Protein AF-A0A538Q526-F1 (afdb_monomer_lite)

Radius of gyration: 55.29 Å; chains: 1; bounding box: 177×66×123 Å

pLDDT: mean 73.24, std 25.46, range [27.89, 98.38]

Foldseek 3Di:
DAAKAFQWKWKDQWAVPNIDIGGDDRPDDDDDDDVVPCPVVSLVLVVCLVAVDLVLQADDDPPDDDDPPAASPNQNGGHDAPAKIKIKTFMQFRVRWTKIKMWIWHCDPPPDIDIKIKMKGDADPPDDPCQLQWDQDPVGTDGDDPVSSQVSSVVRVMHMDIDPDVLVVLCVCVVRNNDPDSPNDPVSSNVVSQVSVCVSNDDDDPVCVVVVCVVPDDDDPCPVVVVVVVVVVVVVVVVVVVVVVVVVVVVVVVVVVVVVVVVVVVVVVVVVVVVVVVVVVVVVVCVVVVVVVVPPDPPPVVVPPVPPPDDDDDDDDDDDDDDDDDDPDDDPDDDDDDDDDDDDDDDDDDDDDDDDDDDDDDDDDDDDDDDDDDDDDDDDDDDDDDDDDDDDDDDDDDDDDDPPPPVPVPVVVVVPPPPDD

Secondary structure (DSSP, 8-state):
-PPPEEEEEEEEEETTEEEEEEE--SS-------TTSSHHHHHHHHHHHH---TTT---PPTT-PPPTTS--SSGGGB-STTS-EEEEEEEE-TTS-EEEEEEEEEE-STT-EEEEEEEEES--TTS-HHHHHSEEETTEEEPPPHHHHHHHHHHTT-EEEE-SSHHHHHHHHHHTT-SSS---SHHHHHHHHHHHHHHHH-S--HHHHHTHHHHHSPP-THHHHHHHHHHHHHHHHHHHHHHHHHHHHHHHHHHHHHHHHHHHHHHHHHHHHHHHHHHHHHHHHHHHHHHHHHS--TTSSSTTSSTTSS-------------------------------------------------------------PPP--PPPP-PPPPPPPPPP-----------TTSTTSSSSSGGGSSSS--

Structure (mmCIF, N/CA/C/O backbone):
data_AF-A0A538Q526-F1
#
_entry.id   AF-A0A538Q526-F1
#
loop_
_atom_site.group_PDB
_atom_site.id
_atom_site.type_symbol
_atom_site.label_atom_id
_atom_site.label_alt_id
_atom_site.label_comp_id
_atom_site.label_asym_id
_atom_site.label_entity_id
_atom_site.label_seq_id
_atom_site.pdbx_PDB_ins_code
_atom_site.Cartn_x
_atom_site.Cartn_y
_atom_site.Cartn_z
_atom_site.occupancy
_atom_site.B_iso_or_equiv
_atom_site.auth_seq_id
_atom_site.auth_comp_id
_atom_site.auth_asym_id
_atom_site.auth_atom_id
_atom_site.pdbx_PDB_model_num
ATOM 1 N N . MET A 1 1 ? 1.433 -22.693 2.889 1.00 49.88 1 MET A N 1
ATOM 2 C CA . MET A 1 1 ? 1.187 -21.253 2.668 1.00 49.88 1 MET A CA 1
ATOM 3 C C . MET A 1 1 ? 2.246 -20.729 1.718 1.00 49.88 1 MET A C 1
ATOM 5 O O . MET A 1 1 ? 3.364 -20.455 2.141 1.00 49.88 1 MET A O 1
ATOM 9 N N . SER A 1 2 ? 1.927 -20.680 0.430 1.00 66.81 2 SER A N 1
ATOM 10 C CA . SER A 1 2 ? 2.680 -19.910 -0.562 1.00 66.81 2 SER A CA 1
ATOM 11 C C . SER A 1 2 ? 2.622 -18.433 -0.162 1.00 66.81 2 SER A C 1
ATOM 13 O O . SER A 1 2 ? 1.576 -17.933 0.245 1.00 66.81 2 SER A O 1
ATOM 15 N N . ARG A 1 3 ? 3.771 -17.758 -0.167 1.00 84.69 3 ARG A N 1
ATOM 16 C CA . ARG A 1 3 ? 3.864 -16.312 0.070 1.00 84.69 3 ARG A CA 1
ATOM 17 C C . ARG A 1 3 ? 3.888 -15.616 -1.282 1.00 84.69 3 ARG A C 1
ATOM 19 O O . ARG A 1 3 ? 4.410 -16.198 -2.230 1.00 84.69 3 ARG A O 1
ATOM 26 N N . VAL A 1 4 ? 3.386 -14.384 -1.338 1.00 92.12 4 VAL A N 1
ATOM 27 C CA . VAL A 1 4 ? 3.578 -13.531 -2.515 1.00 92.12 4 VAL A CA 1
ATOM 28 C C . VAL A 1 4 ? 5.075 -13.382 -2.779 1.00 92.12 4 VAL A C 1
ATOM 30 O O . VAL A 1 4 ? 5.859 -13.164 -1.849 1.00 92.12 4 VAL A O 1
ATOM 33 N N . ARG A 1 5 ? 5.470 -13.521 -4.042 1.00 92.81 5 ARG A N 1
ATOM 34 C CA . ARG A 1 5 ? 6.856 -13.422 -4.499 1.00 92.81 5 ARG A CA 1
ATOM 35 C C . ARG A 1 5 ? 6.968 -12.338 -5.555 1.00 92.81 5 ARG A C 1
ATOM 37 O O . ARG A 1 5 ? 6.128 -12.249 -6.440 1.00 92.81 5 ARG A O 1
ATOM 44 N N . ILE A 1 6 ? 8.037 -11.551 -5.498 1.00 95.50 6 ILE A N 1
ATOM 45 C CA . ILE A 1 6 ? 8.413 -10.676 -6.609 1.00 95.50 6 ILE A CA 1
ATOM 46 C C . ILE A 1 6 ? 9.279 -11.499 -7.562 1.00 95.50 6 ILE A C 1
ATOM 48 O O . ILE A 1 6 ? 10.365 -11.928 -7.184 1.00 95.50 6 ILE A O 1
ATOM 52 N N . ALA A 1 7 ? 8.780 -11.769 -8.764 1.00 95.38 7 ALA A N 1
ATOM 53 C CA . ALA A 1 7 ? 9.461 -12.572 -9.775 1.00 95.38 7 ALA A CA 1
ATOM 54 C C . ALA A 1 7 ? 10.406 -11.731 -10.643 1.00 95.38 7 ALA A C 1
ATOM 56 O O . ALA A 1 7 ? 11.469 -12.204 -11.047 1.00 95.38 7 ALA A O 1
ATOM 57 N N . ALA A 1 8 ? 10.034 -10.483 -10.934 1.00 97.38 8 ALA A N 1
ATOM 58 C CA . ALA A 1 8 ? 10.874 -9.573 -11.702 1.00 97.38 8 ALA A CA 1
ATOM 59 C C . ALA A 1 8 ? 10.585 -8.101 -11.391 1.00 97.38 8 ALA A C 1
ATOM 61 O O . ALA A 1 8 ? 9.496 -7.736 -10.951 1.00 97.38 8 ALA A O 1
ATOM 62 N N . LEU A 1 9 ? 11.560 -7.252 -11.695 1.00 98.12 9 LEU A N 1
ATOM 63 C CA . LEU A 1 9 ? 11.440 -5.802 -11.771 1.00 98.12 9 LEU A CA 1
ATOM 64 C C . LEU A 1 9 ? 11.742 -5.375 -13.211 1.00 98.12 9 LEU A C 1
ATOM 66 O O . LEU A 1 9 ? 12.797 -5.709 -13.739 1.00 98.12 9 LEU A O 1
ATOM 70 N N . ALA A 1 10 ? 10.850 -4.617 -13.840 1.00 98.25 10 ALA A N 1
ATOM 71 C CA . ALA A 1 10 ? 11.070 -4.045 -15.164 1.00 98.25 10 ALA A CA 1
ATOM 72 C C . ALA A 1 10 ? 11.141 -2.517 -15.096 1.00 98.25 10 ALA A C 1
ATOM 74 O O . ALA A 1 10 ? 10.312 -1.869 -14.449 1.00 98.25 10 ALA A O 1
ATOM 75 N N . LEU A 1 11 ? 12.138 -1.949 -15.772 1.00 98.06 11 LEU A N 1
ATOM 76 C CA . LEU A 1 11 ? 12.343 -0.510 -15.917 1.00 98.06 11 LEU A CA 1
ATOM 77 C C . LEU A 1 11 ? 12.172 -0.133 -17.386 1.00 98.06 11 LEU A C 1
ATOM 79 O O . LEU A 1 11 ? 12.720 -0.797 -18.260 1.00 98.06 11 LEU A O 1
ATOM 83 N N . VAL A 1 12 ? 11.458 0.962 -17.641 1.00 97.88 12 VAL A N 1
ATOM 84 C CA . VAL A 1 12 ? 11.293 1.539 -18.981 1.00 97.88 12 VAL A CA 1
ATOM 85 C C . VAL A 1 12 ? 11.619 3.020 -18.940 1.00 97.88 12 VAL A C 1
ATOM 87 O O . VAL A 1 12 ? 11.111 3.740 -18.075 1.00 97.88 12 VAL A O 1
ATOM 90 N N . ASN A 1 13 ? 12.436 3.475 -19.885 1.00 96.75 13 ASN A N 1
ATOM 91 C CA . ASN A 1 13 ? 12.841 4.869 -20.032 1.00 96.75 13 ASN A CA 1
ATOM 92 C C . ASN A 1 13 ? 13.410 5.457 -18.730 1.00 96.75 13 ASN A C 1
ATOM 94 O O . ASN A 1 13 ? 13.003 6.525 -18.276 1.00 96.75 13 ASN A O 1
ATOM 98 N N . TRP A 1 14 ? 14.344 4.745 -18.105 1.00 96.38 14 TRP A N 1
ATOM 99 C CA . TRP A 1 14 ? 15.200 5.273 -17.042 1.00 96.38 14 TRP A CA 1
ATOM 100 C C . TRP A 1 14 ? 16.528 5.740 -17.647 1.00 96.38 14 TRP A C 1
ATOM 102 O O . TRP A 1 14 ? 16.895 5.373 -18.762 1.00 96.38 14 TRP A O 1
ATOM 112 N N . LYS A 1 15 ? 17.278 6.588 -16.944 1.00 93.06 15 LYS A N 1
ATOM 113 C CA . LYS A 1 15 ? 18.550 7.110 -17.453 1.00 93.06 15 LYS A CA 1
ATOM 114 C C . LYS A 1 15 ? 19.526 5.959 -17.712 1.00 93.06 15 LYS A C 1
ATOM 116 O O . LYS A 1 15 ? 19.953 5.294 -16.773 1.00 93.06 15 LYS A O 1
ATOM 121 N N . GLY A 1 16 ? 19.888 5.768 -18.980 1.00 90.62 16 GLY A N 1
ATOM 122 C CA . GLY A 1 16 ? 20.753 4.671 -19.424 1.00 90.62 16 GLY A CA 1
ATOM 123 C C . GLY A 1 16 ? 20.049 3.317 -19.569 1.00 90.62 16 GLY A C 1
ATOM 124 O O . GLY A 1 16 ? 20.724 2.332 -19.835 1.00 90.62 16 GLY A O 1
ATOM 125 N N . VAL A 1 17 ? 18.723 3.257 -19.407 1.00 93.75 17 VAL A N 1
ATOM 126 C CA . VAL A 1 17 ? 17.919 2.034 -19.528 1.00 93.75 17 VAL A CA 1
ATOM 127 C C . VAL A 1 17 ? 16.659 2.340 -20.334 1.00 93.75 17 VAL A C 1
ATOM 129 O O . VAL A 1 17 ? 15.702 2.921 -19.820 1.00 93.75 17 VAL A O 1
ATOM 132 N N . PHE A 1 18 ? 16.646 1.938 -21.606 1.00 94.88 18 PHE A N 1
ATOM 133 C CA . PHE A 1 18 ? 15.443 2.043 -22.434 1.00 94.88 18 PHE A CA 1
ATOM 134 C C . PHE A 1 18 ? 14.380 1.032 -21.986 1.00 94.88 18 PHE A C 1
ATOM 136 O O . PHE A 1 18 ? 13.256 1.420 -21.676 1.00 94.88 18 PHE A O 1
ATOM 143 N N . TYR A 1 19 ? 14.772 -0.236 -21.869 1.00 96.69 19 TYR A N 1
ATOM 144 C CA . TYR A 1 19 ? 13.992 -1.325 -21.295 1.00 96.69 19 TYR A CA 1
ATOM 145 C C . TYR A 1 19 ? 14.956 -2.331 -20.676 1.00 96.69 19 TYR A C 1
ATOM 147 O O . TYR A 1 19 ? 15.894 -2.747 -21.347 1.00 96.69 19 TYR A O 1
ATOM 155 N N . GLU A 1 20 ? 14.727 -2.726 -19.428 1.00 96.88 20 GLU A N 1
ATOM 156 C CA . GLU A 1 20 ? 15.472 -3.818 -18.797 1.00 96.88 20 GLU A CA 1
ATOM 157 C C . GLU A 1 20 ? 14.567 -4.578 -17.828 1.00 96.88 20 GLU A C 1
ATOM 159 O O . GLU A 1 20 ? 13.772 -3.968 -17.103 1.00 96.88 20 GLU A O 1
ATOM 164 N N . ARG A 1 21 ? 14.693 -5.911 -17.806 1.00 97.12 21 ARG A N 1
ATOM 165 C CA . ARG A 1 21 ? 13.943 -6.796 -16.907 1.00 97.12 21 ARG A CA 1
ATOM 166 C C . ARG A 1 21 ? 14.912 -7.542 -15.996 1.00 97.12 21 ARG A C 1
ATOM 168 O O . ARG A 1 21 ? 15.543 -8.512 -16.398 1.00 97.12 21 ARG A O 1
ATOM 175 N N . TYR A 1 22 ? 14.931 -7.153 -14.732 1.00 96.81 22 TYR A N 1
ATOM 176 C CA . TYR A 1 22 ? 15.691 -7.804 -13.675 1.00 96.81 22 TYR A CA 1
ATOM 177 C C . TYR A 1 22 ? 14.876 -8.960 -13.098 1.00 96.81 22 TYR A C 1
ATOM 179 O O . TYR A 1 22 ? 13.843 -8.739 -12.465 1.00 96.81 22 TYR A O 1
ATOM 187 N N . LEU A 1 23 ? 15.324 -10.194 -13.312 1.00 96.25 23 LEU A N 1
ATOM 188 C CA . LEU A 1 23 ? 14.749 -11.358 -12.641 1.00 96.25 23 LEU A CA 1
ATOM 189 C C . LEU A 1 23 ? 15.185 -11.362 -11.178 1.00 96.25 23 LEU A C 1
ATOM 191 O O . LEU A 1 23 ? 16.356 -11.135 -10.876 1.00 96.25 23 LEU A O 1
ATOM 195 N N . LEU A 1 24 ? 14.236 -11.608 -10.280 1.00 95.69 24 LEU A N 1
ATOM 196 C CA . LEU A 1 24 ? 14.496 -11.650 -8.850 1.00 95.69 24 LEU A CA 1
ATOM 197 C C . LEU A 1 24 ? 14.450 -13.098 -8.370 1.00 95.69 24 LEU A C 1
ATOM 199 O O . LEU A 1 24 ? 13.460 -13.815 -8.551 1.00 95.69 24 LEU A O 1
ATOM 203 N N . ASP A 1 25 ? 15.552 -13.519 -7.756 1.00 94.12 25 ASP A N 1
ATOM 204 C CA . ASP A 1 25 ? 15.624 -14.795 -7.062 1.00 94.12 25 ASP A CA 1
ATOM 205 C C . ASP A 1 25 ? 14.654 -14.820 -5.874 1.00 94.12 25 ASP A C 1
ATOM 207 O O . ASP A 1 25 ? 14.322 -13.796 -5.271 1.00 94.12 25 ASP A O 1
ATOM 211 N N . ARG A 1 26 ? 14.221 -16.027 -5.510 1.00 88.50 26 ARG A N 1
ATOM 212 C CA . ARG A 1 26 ? 13.308 -16.260 -4.391 1.00 88.50 26 ARG A CA 1
ATOM 213 C C . ARG A 1 26 ? 13.851 -15.757 -3.050 1.00 88.50 26 ARG A C 1
ATOM 215 O O . ARG A 1 26 ? 13.049 -15.415 -2.181 1.00 88.50 26 ARG A O 1
ATOM 222 N N . HIS A 1 27 ? 15.165 -15.764 -2.857 1.00 89.56 27 HIS A N 1
ATOM 223 C CA . HIS A 1 27 ? 15.794 -15.427 -1.586 1.00 89.56 27 HIS A CA 1
ATOM 224 C C . HIS A 1 27 ? 16.631 -14.159 -1.693 1.00 89.56 27 HIS A C 1
ATOM 226 O O . HIS A 1 27 ? 16.375 -13.200 -0.967 1.00 89.56 27 HIS A O 1
ATOM 232 N N . VAL A 1 28 ? 17.642 -14.156 -2.566 1.00 92.81 28 VAL A N 1
ATOM 233 C CA . VAL A 1 28 ? 18.632 -13.075 -2.616 1.00 92.81 28 VAL A CA 1
ATOM 234 C C . VAL A 1 28 ? 19.011 -12.777 -4.055 1.00 92.81 28 VAL A C 1
ATOM 236 O O . VAL A 1 28 ? 19.497 -13.638 -4.776 1.00 92.81 28 VAL A O 1
ATOM 239 N N . THR A 1 29 ? 18.847 -11.516 -4.446 1.00 94.06 29 THR A N 1
ATOM 240 C CA . THR A 1 29 ? 19.355 -10.990 -5.716 1.00 94.06 29 THR A CA 1
ATOM 241 C C . THR A 1 29 ? 20.421 -9.943 -5.422 1.00 94.06 29 THR A C 1
ATOM 243 O O . THR A 1 29 ? 20.152 -8.974 -4.709 1.00 94.06 29 THR A O 1
ATOM 246 N N . ALA A 1 30 ? 21.624 -10.130 -5.962 1.00 93.50 30 ALA A N 1
ATOM 247 C CA . ALA A 1 30 ? 22.715 -9.168 -5.855 1.00 93.50 30 ALA A CA 1
ATOM 248 C C . ALA A 1 30 ? 22.797 -8.319 -7.131 1.00 93.50 30 ALA A C 1
ATOM 250 O O . ALA A 1 30 ? 22.776 -8.844 -8.241 1.00 93.50 30 ALA A O 1
ATOM 251 N N . LEU A 1 31 ? 22.899 -6.998 -6.969 1.00 91.50 31 LEU A N 1
ATOM 252 C CA . LEU A 1 31 ? 23.196 -6.084 -8.069 1.00 91.50 31 LEU A CA 1
ATOM 253 C C . LEU A 1 31 ? 24.695 -5.793 -8.062 1.00 91.50 31 LEU A C 1
ATOM 255 O O . LEU A 1 31 ? 25.184 -5.058 -7.202 1.00 91.50 31 LEU A O 1
ATOM 259 N N . GLU A 1 32 ? 25.418 -6.349 -9.025 1.00 92.19 32 GLU A N 1
ATOM 260 C CA . GLU A 1 32 ? 26.856 -6.143 -9.179 1.00 92.19 32 GLU A CA 1
ATOM 261 C C . GLU A 1 32 ? 27.163 -5.107 -10.265 1.00 92.19 32 GLU A C 1
ATOM 263 O O . GLU A 1 32 ? 26.386 -4.880 -11.190 1.00 92.19 32 GLU A O 1
ATOM 268 N N . GLY A 1 33 ? 28.293 -4.415 -10.124 1.00 89.94 33 GLY A N 1
ATOM 269 C CA . GLY A 1 33 ? 28.751 -3.429 -11.101 1.00 89.94 33 GLY A CA 1
ATOM 270 C C . GLY A 1 33 ? 29.574 -2.311 -10.473 1.00 89.94 33 GLY A C 1
ATOM 271 O O . GLY A 1 33 ? 29.607 -2.150 -9.251 1.00 89.94 33 GLY A O 1
ATOM 272 N N . ALA A 1 34 ? 30.211 -1.491 -11.306 1.00 89.94 34 ALA A N 1
ATOM 273 C CA . ALA A 1 34 ? 31.005 -0.349 -10.857 1.00 89.94 34 ALA A CA 1
ATOM 274 C C . ALA A 1 34 ? 30.155 0.740 -10.165 1.00 89.94 34 ALA A C 1
ATOM 276 O O . ALA A 1 34 ? 28.915 0.754 -10.219 1.00 89.94 34 ALA A O 1
ATOM 277 N N . ASN A 1 35 ? 30.815 1.681 -9.488 1.00 84.94 35 ASN A N 1
ATOM 278 C CA . ASN A 1 35 ? 30.147 2.882 -8.984 1.00 84.94 35 ASN A CA 1
ATOM 279 C C . ASN A 1 35 ? 29.579 3.689 -10.157 1.00 84.94 35 ASN A C 1
ATOM 281 O O . ASN A 1 35 ? 30.247 3.882 -11.165 1.00 84.94 35 ASN A O 1
ATOM 285 N N . GLY A 1 36 ? 28.325 4.128 -10.037 1.00 82.81 36 GLY A N 1
ATOM 286 C CA . GLY A 1 36 ? 27.623 4.814 -11.125 1.00 82.81 36 GLY A CA 1
ATOM 287 C C . GLY A 1 36 ? 26.940 3.898 -12.148 1.00 82.81 36 GLY A C 1
ATOM 288 O O . GLY A 1 36 ? 26.185 4.408 -12.964 1.00 82.81 36 GLY A O 1
ATOM 289 N N . ALA A 1 37 ? 27.079 2.569 -12.053 1.00 87.69 37 ALA A N 1
ATOM 290 C CA . ALA A 1 37 ? 26.439 1.612 -12.972 1.00 87.69 37 ALA A CA 1
ATOM 291 C C . ALA A 1 37 ? 24.895 1.541 -12.879 1.00 87.69 37 ALA A C 1
ATOM 293 O O . ALA A 1 37 ? 24.273 0.732 -13.550 1.00 87.69 37 ALA A O 1
ATOM 294 N N . GLY A 1 38 ? 24.258 2.345 -12.021 1.00 89.25 38 GLY A N 1
ATOM 295 C CA . GLY A 1 38 ? 22.795 2.384 -11.901 1.00 89.25 38 GLY A CA 1
ATOM 296 C C . GLY A 1 38 ? 22.185 1.437 -10.862 1.00 89.25 38 GLY A C 1
ATOM 297 O O . GLY A 1 38 ? 20.971 1.454 -10.699 1.00 89.25 38 GLY A O 1
ATOM 298 N N . LYS A 1 39 ? 22.983 0.699 -10.075 1.00 92.25 39 LYS A N 1
ATOM 299 C CA . LYS A 1 39 ? 22.494 -0.209 -9.008 1.00 92.25 39 LYS A CA 1
ATOM 300 C C . LYS A 1 39 ? 21.445 0.436 -8.089 1.00 92.25 39 LYS A C 1
ATOM 302 O O . LYS A 1 39 ? 20.348 -0.079 -7.904 1.00 92.25 39 LYS A O 1
ATOM 307 N N . THR A 1 40 ? 21.754 1.622 -7.564 1.00 90.56 40 THR A N 1
ATOM 308 C CA . THR A 1 40 ? 20.833 2.385 -6.707 1.00 90.56 40 THR A CA 1
ATOM 309 C C . THR A 1 40 ? 19.583 2.832 -7.463 1.00 90.56 40 THR A C 1
ATOM 311 O O . THR A 1 40 ? 18.518 2.916 -6.870 1.00 90.56 40 THR A O 1
ATOM 314 N N . THR A 1 41 ? 19.682 3.104 -8.767 1.00 93.31 41 THR A N 1
ATOM 315 C CA . THR A 1 41 ? 18.519 3.455 -9.597 1.00 93.31 41 THR A CA 1
ATOM 316 C C . THR A 1 41 ? 17.544 2.285 -9.697 1.00 93.31 41 THR A C 1
ATOM 318 O O . THR A 1 41 ? 16.347 2.497 -9.535 1.00 93.31 41 THR A O 1
ATOM 321 N N . VAL A 1 42 ? 18.046 1.059 -9.873 1.00 94.88 42 VAL A N 1
ATOM 322 C CA . VAL A 1 42 ? 17.224 -0.164 -9.885 1.00 94.88 42 VAL A CA 1
ATOM 323 C C . VAL A 1 42 ? 16.512 -0.352 -8.541 1.00 94.88 42 VAL A C 1
ATOM 325 O O . VAL A 1 42 ? 15.302 -0.564 -8.505 1.00 94.88 42 VAL A O 1
ATOM 328 N N . MET A 1 43 ? 17.223 -0.174 -7.421 1.00 93.75 43 MET A N 1
ATOM 329 C CA . MET A 1 43 ? 16.605 -0.226 -6.088 1.00 93.75 43 MET A CA 1
ATOM 330 C C . MET A 1 43 ? 15.539 0.860 -5.886 1.00 93.75 43 MET A C 1
ATOM 332 O O . MET A 1 43 ? 14.466 0.575 -5.358 1.00 93.75 43 MET A O 1
ATOM 336 N N . ILE A 1 44 ? 15.810 2.094 -6.322 1.00 94.62 44 ILE A N 1
ATOM 337 C CA . ILE A 1 44 ? 14.857 3.211 -6.248 1.00 94.62 44 ILE A CA 1
ATOM 338 C C . ILE A 1 44 ? 13.609 2.916 -7.080 1.00 94.62 44 ILE A C 1
ATOM 340 O O . ILE A 1 44 ? 12.506 3.189 -6.618 1.00 94.62 44 ILE A O 1
ATOM 344 N N . ALA A 1 45 ? 13.755 2.336 -8.272 1.00 96.06 45 ALA A N 1
ATOM 345 C CA . ALA A 1 45 ? 12.622 1.959 -9.109 1.00 96.06 45 ALA A CA 1
ATOM 346 C C . ALA A 1 45 ? 11.693 0.971 -8.386 1.00 96.06 45 ALA A C 1
ATOM 348 O O . ALA A 1 45 ? 10.491 1.217 -8.315 1.00 96.06 45 ALA A O 1
ATOM 349 N N . ALA A 1 46 ? 12.242 -0.080 -7.763 1.00 95.88 46 ALA A N 1
ATOM 350 C CA . ALA A 1 46 ? 11.456 -1.004 -6.941 1.00 95.88 46 ALA A CA 1
ATOM 351 C C . ALA A 1 46 ? 10.794 -0.299 -5.746 1.00 95.88 46 ALA A C 1
ATOM 353 O O . ALA A 1 46 ? 9.610 -0.502 -5.478 1.00 95.88 46 ALA A O 1
ATOM 354 N N . TYR A 1 47 ? 11.539 0.571 -5.057 1.00 95.38 47 TYR A N 1
ATOM 355 C CA . TYR A 1 47 ? 11.033 1.350 -3.928 1.00 95.38 47 TYR A CA 1
ATOM 356 C C . TYR A 1 47 ? 9.819 2.192 -4.340 1.00 95.38 47 TYR A C 1
ATOM 358 O O . TYR A 1 47 ? 8.793 2.171 -3.666 1.00 95.38 47 TYR A O 1
ATOM 366 N N . VAL A 1 48 ? 9.905 2.905 -5.465 1.00 95.94 48 VAL A N 1
ATOM 367 C CA . VAL A 1 48 ? 8.830 3.775 -5.960 1.00 95.94 48 VAL A CA 1
ATOM 368 C C . VAL A 1 48 ? 7.565 2.981 -6.291 1.00 95.94 48 VAL A C 1
ATOM 370 O O . VAL A 1 48 ? 6.474 3.488 -6.051 1.00 95.94 48 VAL A O 1
ATOM 373 N N . VAL A 1 49 ? 7.678 1.737 -6.774 1.00 97.06 49 VAL A N 1
ATOM 374 C CA . VAL A 1 49 ? 6.505 0.868 -6.986 1.00 97.06 49 VAL A CA 1
ATOM 375 C C . VAL A 1 49 ? 5.850 0.467 -5.665 1.00 97.06 49 VAL A C 1
ATOM 377 O O . VAL A 1 49 ? 4.622 0.470 -5.560 1.00 97.06 49 VAL A O 1
ATOM 380 N N . LEU A 1 50 ? 6.653 0.155 -4.645 1.00 95.19 50 LEU A N 1
ATOM 381 C CA . LEU A 1 50 ? 6.159 -0.216 -3.315 1.00 95.19 50 LEU A CA 1
ATOM 382 C C . LEU A 1 50 ? 5.607 0.972 -2.522 1.00 95.19 50 LEU A C 1
ATOM 384 O O . LEU A 1 50 ? 4.760 0.778 -1.655 1.00 95.19 50 LEU A O 1
ATOM 388 N N . LEU A 1 51 ? 6.083 2.189 -2.791 1.00 95.31 51 LEU A N 1
ATOM 389 C CA . LEU A 1 51 ? 5.646 3.407 -2.120 1.00 95.31 51 LEU A CA 1
ATOM 390 C C . LEU A 1 51 ? 5.632 4.601 -3.096 1.00 95.31 51 LEU A C 1
ATOM 392 O O . LEU A 1 51 ? 6.521 5.452 -3.024 1.00 95.31 51 LEU A O 1
ATOM 396 N N . PRO A 1 52 ? 4.619 4.731 -3.976 1.00 94.94 52 PRO A N 1
ATOM 397 C CA . PRO A 1 52 ? 4.511 5.826 -4.949 1.00 94.94 52 PRO A CA 1
ATOM 398 C C . PRO A 1 52 ? 4.088 7.169 -4.325 1.00 94.94 52 PRO A C 1
ATOM 400 O O . PRO A 1 52 ? 3.301 7.920 -4.896 1.00 94.94 52 PRO A O 1
ATOM 403 N N . ASP A 1 53 ? 4.600 7.495 -3.139 1.00 93.19 53 ASP A N 1
ATOM 404 C CA . ASP A 1 53 ? 4.285 8.720 -2.411 1.00 93.19 53 ASP A CA 1
ATOM 405 C C . ASP A 1 53 ? 5.476 9.677 -2.438 1.00 93.19 53 ASP A C 1
ATOM 407 O O . ASP A 1 53 ? 6.381 9.628 -1.598 1.00 93.19 53 ASP A O 1
ATOM 411 N N . MET A 1 54 ? 5.463 10.599 -3.401 1.00 90.38 54 MET A N 1
ATOM 412 C CA . MET A 1 54 ? 6.556 11.553 -3.546 1.00 90.38 54 MET A CA 1
ATOM 413 C C . MET A 1 54 ? 6.753 12.403 -2.283 1.00 90.38 54 MET A C 1
ATOM 415 O O . MET A 1 54 ? 7.856 12.903 -2.088 1.00 90.38 54 MET A O 1
ATOM 419 N N . THR A 1 55 ? 5.741 12.599 -1.426 1.00 89.19 55 THR A N 1
ATOM 420 C CA . THR A 1 55 ? 5.891 13.402 -0.196 1.00 89.19 55 THR A CA 1
ATOM 421 C C . THR A 1 55 ? 6.814 12.746 0.832 1.00 89.19 55 THR A C 1
ATOM 423 O O . THR A 1 55 ? 7.394 13.444 1.664 1.00 89.19 55 THR A O 1
ATOM 426 N N . LYS A 1 56 ? 6.984 11.420 0.754 1.00 89.12 56 LYS A N 1
ATOM 427 C CA . LYS A 1 56 ? 7.809 10.617 1.668 1.00 89.12 56 LYS A CA 1
ATOM 428 C C . LYS A 1 56 ? 9.162 10.247 1.073 1.00 89.12 56 LYS A C 1
ATOM 430 O O . LYS A 1 56 ? 10.144 10.125 1.810 1.00 89.12 56 LYS A O 1
ATOM 435 N N . LEU A 1 57 ? 9.216 10.087 -0.246 1.00 90.25 57 LEU A N 1
ATOM 436 C CA . LEU A 1 57 ? 10.415 9.653 -0.947 1.00 90.25 57 LEU A CA 1
ATOM 437 C C . LEU A 1 57 ? 11.466 10.762 -1.023 1.00 90.25 57 LEU A C 1
ATOM 439 O O . LEU A 1 57 ? 11.226 11.855 -1.540 1.00 90.25 57 LEU A O 1
ATOM 443 N N . ARG A 1 58 ? 12.668 10.446 -0.540 1.00 87.19 58 ARG A N 1
ATOM 444 C CA . ARG A 1 58 ? 13.863 11.273 -0.696 1.00 87.19 58 ARG A CA 1
ATOM 445 C C . ARG A 1 58 ? 15.093 10.375 -0.728 1.00 87.19 58 ARG A C 1
ATOM 447 O O . ARG A 1 58 ? 15.418 9.722 0.261 1.00 87.19 58 ARG A O 1
ATOM 454 N N . PHE A 1 59 ? 15.788 10.398 -1.855 1.00 85.81 59 PHE A N 1
ATOM 455 C CA . PHE A 1 59 ? 17.010 9.651 -2.103 1.00 85.81 59 PHE A CA 1
ATOM 456 C C . PHE A 1 59 ? 18.181 10.629 -2.200 1.00 85.81 59 PHE A C 1
ATOM 458 O O . PHE A 1 59 ? 18.460 11.179 -3.262 1.00 85.81 59 PHE A O 1
ATOM 465 N N . THR A 1 60 ? 18.848 10.882 -1.079 1.00 75.06 60 THR A N 1
ATOM 466 C CA . THR A 1 60 ? 20.085 11.674 -1.036 1.00 75.06 60 THR A CA 1
ATOM 467 C C . THR A 1 60 ? 21.297 10.755 -1.016 1.00 75.06 60 THR A C 1
ATOM 469 O O . THR A 1 60 ? 21.205 9.594 -0.610 1.00 75.06 60 THR A O 1
ATOM 472 N N . ASN A 1 61 ? 22.446 11.272 -1.449 1.00 67.75 61 ASN A N 1
ATOM 473 C CA . ASN A 1 61 ? 23.701 10.552 -1.277 1.00 67.75 61 ASN A CA 1
ATOM 474 C C . ASN A 1 61 ? 23.974 10.337 0.220 1.00 67.75 61 ASN A C 1
ATOM 476 O O . ASN A 1 61 ? 23.611 11.163 1.065 1.00 67.75 61 ASN A O 1
ATOM 480 N N . LEU A 1 62 ? 24.607 9.210 0.545 1.00 58.41 62 LEU A N 1
ATOM 481 C CA . LEU A 1 62 ? 24.989 8.866 1.913 1.00 58.41 62 LEU A CA 1
ATOM 482 C C . LEU A 1 62 ? 25.890 9.979 2.486 1.00 58.41 62 LEU A C 1
ATOM 484 O O . LEU A 1 62 ? 26.962 10.236 1.946 1.00 58.41 62 LEU A O 1
ATOM 488 N N . GLY A 1 63 ? 25.451 10.641 3.563 1.00 51.38 63 GLY A N 1
ATOM 489 C CA . GLY A 1 63 ? 26.222 11.687 4.254 1.00 51.38 63 GLY A CA 1
ATOM 490 C C . GLY A 1 63 ? 25.834 13.141 3.947 1.00 51.38 63 GLY A C 1
ATOM 491 O O . GLY A 1 63 ? 26.349 14.042 4.605 1.00 51.38 63 GLY A O 1
ATOM 492 N N . GLU A 1 64 ? 24.908 13.402 3.020 1.00 58.25 64 GLU A N 1
ATOM 493 C CA . GLU A 1 64 ? 24.386 14.757 2.791 1.00 58.25 64 GLU A CA 1
ATOM 494 C C . GLU A 1 64 ? 23.171 15.039 3.693 1.00 58.25 64 GLU A C 1
ATOM 496 O O . GLU A 1 64 ? 22.111 14.424 3.557 1.00 58.25 64 GLU A O 1
ATOM 501 N N . THR A 1 65 ? 23.310 15.986 4.628 1.00 44.69 65 THR A N 1
ATOM 502 C CA . THR A 1 65 ? 22.192 16.480 5.445 1.00 44.69 65 THR A CA 1
ATOM 503 C C . THR A 1 65 ? 21.267 17.328 4.574 1.00 44.69 65 THR A C 1
ATOM 505 O O . THR A 1 65 ? 21.688 18.293 3.938 1.00 44.69 65 THR A O 1
ATOM 508 N N . ALA A 1 66 ? 19.997 16.941 4.519 1.00 45.25 66 ALA A N 1
ATOM 509 C CA . ALA A 1 66 ? 19.069 17.391 3.496 1.00 45.25 66 ALA A CA 1
ATOM 510 C C . ALA A 1 66 ? 18.728 18.892 3.562 1.00 45.25 66 ALA A C 1
ATOM 512 O O . ALA A 1 66 ? 18.142 19.364 4.536 1.00 45.25 66 ALA A O 1
ATOM 513 N N . ALA A 1 67 ? 18.963 19.615 2.465 1.00 44.69 67 ALA A N 1
ATOM 514 C CA . ALA A 1 67 ? 18.279 20.877 2.210 1.00 44.69 67 ALA A CA 1
ATOM 515 C C . ALA A 1 67 ? 16.794 20.602 1.896 1.00 44.69 67 ALA A C 1
ATOM 517 O O . ALA A 1 67 ? 16.444 19.749 1.072 1.00 44.69 67 ALA A O 1
ATOM 518 N N . ILE A 1 68 ? 15.892 21.312 2.571 1.00 48.06 68 ILE A N 1
ATOM 519 C CA . ILE A 1 68 ? 14.449 21.253 2.322 1.00 48.06 68 ILE A CA 1
ATOM 520 C C . ILE A 1 68 ? 14.175 22.037 1.028 1.00 48.06 68 ILE A C 1
ATOM 522 O O . ILE A 1 68 ? 14.048 23.253 1.070 1.00 48.06 68 ILE A O 1
ATOM 526 N N . GLY A 1 69 ? 14.144 21.360 -0.129 1.00 52.56 69 GLY A N 1
ATOM 527 C CA . GLY A 1 69 ? 13.735 21.993 -1.398 1.00 52.56 69 GLY A CA 1
ATOM 528 C C . GLY A 1 69 ? 14.403 21.512 -2.694 1.00 52.56 69 GLY A C 1
ATOM 529 O O . GLY A 1 69 ? 14.096 22.067 -3.741 1.00 52.56 69 GLY A O 1
ATOM 530 N N . GLY A 1 70 ? 15.303 20.519 -2.656 1.00 62.81 70 GLY A N 1
ATOM 531 C CA . GLY A 1 70 ? 15.972 19.975 -3.854 1.00 62.81 70 GLY A CA 1
ATOM 532 C C . GLY A 1 70 ? 15.284 18.757 -4.492 1.00 62.81 70 GLY A C 1
ATOM 533 O O . GLY A 1 70 ? 14.259 18.283 -3.992 1.00 62.81 70 GLY A O 1
ATOM 534 N N . ASP A 1 71 ? 15.883 18.233 -5.573 1.00 69.06 71 ASP A N 1
ATOM 535 C CA . ASP A 1 71 ? 15.485 16.962 -6.202 1.00 69.06 71 ASP A CA 1
ATOM 536 C C . ASP A 1 71 ? 15.356 15.866 -5.140 1.00 69.06 71 ASP A C 1
ATOM 538 O O . ASP A 1 71 ? 16.216 15.688 -4.274 1.00 69.06 71 ASP A O 1
ATOM 542 N N . ARG A 1 72 ? 14.258 15.112 -5.216 1.00 80.00 72 ARG A N 1
ATOM 543 C CA . ARG A 1 72 ? 14.006 13.950 -4.357 1.00 80.00 72 ARG A CA 1
ATOM 544 C C . ARG A 1 72 ? 14.900 12.760 -4.726 1.00 80.00 72 ARG A C 1
ATOM 546 O O . ARG A 1 72 ? 14.760 11.697 -4.132 1.00 80.00 72 ARG A O 1
ATOM 553 N N . GLY A 1 73 ? 15.816 12.942 -5.677 1.00 85.75 73 GLY A N 1
ATOM 554 C CA . GLY A 1 73 ? 16.790 11.962 -6.145 1.00 85.75 73 GLY A CA 1
ATOM 555 C C . GLY A 1 73 ? 16.225 11.010 -7.194 1.00 85.75 73 GLY A C 1
ATOM 556 O O . GLY A 1 73 ? 16.801 9.943 -7.414 1.00 85.75 73 GLY A O 1
ATOM 557 N N . ILE A 1 74 ? 15.100 11.384 -7.815 1.00 91.69 74 ILE A N 1
ATOM 558 C CA . ILE A 1 74 ? 14.382 10.585 -8.819 1.00 91.69 74 ILE A CA 1
ATOM 559 C C . ILE A 1 74 ? 14.412 11.294 -10.172 1.00 91.69 74 ILE A C 1
ATOM 561 O O . ILE A 1 74 ? 14.659 10.640 -11.182 1.00 91.69 74 ILE A O 1
ATOM 565 N N . TRP A 1 75 ? 14.208 12.617 -10.208 1.00 91.75 75 TRP A N 1
ATOM 566 C CA . TRP A 1 75 ? 14.018 13.362 -11.456 1.00 91.75 75 TRP A CA 1
ATOM 567 C C . TRP A 1 75 ? 15.192 13.165 -12.424 1.00 91.75 75 TRP A C 1
ATOM 569 O O . TRP A 1 75 ? 14.991 12.783 -13.582 1.00 91.75 75 TRP A O 1
ATOM 579 N N . GLY A 1 76 ? 16.425 13.304 -11.920 1.00 89.62 76 GLY A N 1
ATOM 580 C CA . GLY A 1 76 ? 17.650 13.121 -12.707 1.00 89.62 76 GLY A CA 1
ATOM 581 C C . GLY A 1 76 ? 17.982 11.669 -13.082 1.00 89.62 76 GLY A C 1
ATOM 582 O O . GLY A 1 76 ? 18.944 11.438 -13.820 1.00 89.62 76 GLY A O 1
ATOM 583 N N . ARG A 1 77 ? 17.220 10.688 -12.577 1.00 92.69 77 ARG A N 1
ATOM 584 C CA . ARG A 1 77 ? 17.369 9.254 -12.884 1.00 92.69 77 ARG A CA 1
ATOM 585 C C . ARG A 1 77 ? 16.403 8.762 -13.955 1.00 92.69 77 ARG A C 1
ATOM 587 O O . ARG A 1 77 ? 16.588 7.650 -14.441 1.00 92.69 77 ARG A O 1
ATOM 594 N N . LEU A 1 78 ? 15.394 9.551 -14.318 1.00 94.06 78 LEU A N 1
ATOM 595 C CA . LEU A 1 78 ? 14.473 9.204 -15.401 1.00 94.06 78 LEU A CA 1
ATOM 596 C C . LEU A 1 78 ? 15.146 9.397 -16.774 1.00 94.06 78 LEU A C 1
ATOM 598 O O . LEU A 1 78 ? 16.172 10.077 -16.881 1.00 94.06 78 LEU A O 1
ATOM 602 N N . GLY A 1 79 ? 14.592 8.768 -17.806 1.00 90.62 79 GLY A N 1
ATOM 603 C CA . GLY A 1 79 ? 15.131 8.734 -19.167 1.00 90.62 79 GLY A CA 1
ATOM 604 C C . GLY A 1 79 ? 14.887 10.020 -19.949 1.00 90.62 79 GLY A C 1
ATOM 605 O O . GLY A 1 79 ? 15.190 11.105 -19.463 1.00 90.62 79 GLY A O 1
ATOM 606 N N . GLU A 1 80 ? 14.402 9.931 -21.180 1.00 87.12 80 GLU A N 1
ATOM 607 C CA . GLU A 1 80 ? 14.204 11.093 -22.054 1.00 87.12 80 GLU A CA 1
ATOM 608 C C . GLU A 1 80 ? 13.042 11.985 -21.569 1.00 87.12 80 GLU A C 1
ATOM 610 O O . GLU A 1 80 ? 11.975 11.467 -21.230 1.00 87.12 80 GLU A O 1
ATOM 615 N N . PRO A 1 81 ? 13.205 13.328 -21.525 1.00 84.25 81 PRO A N 1
ATOM 616 C CA . PRO A 1 81 ? 12.085 14.242 -21.297 1.00 84.25 81 PRO A CA 1
ATOM 617 C C . PRO A 1 81 ? 10.999 14.088 -22.371 1.00 84.25 81 PRO A C 1
ATOM 619 O O . PRO A 1 81 ? 11.299 13.800 -23.525 1.00 84.25 81 PRO A O 1
ATOM 622 N N . GLY A 1 82 ? 9.742 14.336 -22.003 1.00 84.75 82 GLY A N 1
ATOM 623 C CA . GLY A 1 82 ? 8.609 14.254 -22.932 1.00 84.75 82 GLY A CA 1
ATOM 624 C C . GLY A 1 82 ? 8.082 12.837 -23.174 1.00 84.75 82 GLY A C 1
ATOM 625 O O . GLY A 1 82 ? 7.062 12.694 -23.834 1.00 84.75 82 GLY A O 1
ATOM 626 N N . ARG A 1 83 ? 8.729 11.808 -22.611 1.00 89.12 83 ARG A N 1
ATOM 627 C CA . ARG A 1 83 ? 8.226 10.430 -22.564 1.00 89.12 83 ARG A CA 1
ATOM 628 C C . ARG A 1 83 ? 8.009 9.997 -21.112 1.00 89.12 83 ARG A C 1
ATOM 630 O O . ARG A 1 83 ? 8.802 10.387 -20.247 1.00 89.12 83 ARG A O 1
ATOM 637 N N . PRO A 1 84 ? 6.976 9.193 -20.814 1.00 95.31 84 PRO A N 1
ATOM 638 C CA . PRO A 1 84 ? 6.807 8.620 -19.485 1.00 95.31 84 PRO A CA 1
ATOM 639 C C . PRO A 1 84 ? 7.945 7.642 -19.164 1.00 95.31 84 PRO A C 1
ATOM 641 O O . PRO A 1 84 ? 8.556 7.057 -20.053 1.00 95.31 84 PRO A O 1
ATOM 644 N N . SER A 1 85 ? 8.234 7.446 -17.884 1.00 97.56 85 SER A N 1
ATOM 645 C CA . SER A 1 85 ? 9.083 6.355 -17.397 1.00 97.56 85 SER A CA 1
ATOM 646 C C . SER A 1 85 ? 8.227 5.364 -16.625 1.00 97.56 85 SER A C 1
ATOM 648 O O . SER A 1 85 ? 7.308 5.773 -15.920 1.00 97.56 85 SER A O 1
ATOM 650 N N . TYR A 1 86 ? 8.531 4.073 -16.709 1.00 98.25 86 TYR A N 1
ATOM 651 C CA . TYR A 1 86 ? 7.800 3.046 -15.966 1.00 98.25 86 TYR A CA 1
ATOM 652 C C . TYR A 1 86 ? 8.739 2.268 -15.053 1.00 98.25 86 TYR A C 1
ATOM 654 O O . TYR A 1 86 ? 9.869 1.946 -15.422 1.00 98.25 86 TYR A O 1
ATOM 662 N N . ALA A 1 87 ? 8.261 1.957 -13.855 1.00 98.38 87 ALA A N 1
ATOM 663 C CA . ALA A 1 87 ? 8.824 0.921 -13.001 1.00 98.38 87 ALA A CA 1
ATOM 664 C C . ALA A 1 87 ? 7.711 -0.052 -12.637 1.00 98.38 87 ALA A C 1
ATOM 666 O O . ALA A 1 87 ? 6.598 0.373 -12.321 1.00 98.38 87 ALA A O 1
ATOM 667 N N . VAL A 1 88 ? 8.001 -1.346 -12.732 1.00 98.38 88 VAL A N 1
ATOM 668 C CA . VAL A 1 88 ? 6.990 -2.396 -12.633 1.00 98.38 88 VAL A CA 1
ATOM 669 C C . VAL A 1 88 ? 7.544 -3.598 -11.880 1.00 98.38 88 VAL A C 1
ATOM 671 O O . VAL A 1 88 ? 8.625 -4.079 -12.203 1.00 98.38 88 VAL A O 1
ATOM 674 N N . LEU A 1 89 ? 6.792 -4.098 -10.905 1.00 98.38 89 LEU A N 1
ATOM 675 C CA . LEU A 1 89 ? 7.034 -5.353 -10.205 1.00 98.38 89 LEU A CA 1
ATOM 676 C C . LEU A 1 89 ? 6.087 -6.425 -10.745 1.00 98.38 89 LEU A C 1
ATOM 678 O O . LEU A 1 89 ? 4.870 -6.258 -10.716 1.00 98.38 89 LEU A O 1
ATOM 682 N N . ASP A 1 90 ? 6.662 -7.522 -11.220 1.00 97.62 90 ASP A N 1
ATOM 683 C CA . ASP A 1 90 ? 5.956 -8.733 -11.636 1.00 97.62 90 ASP A CA 1
ATOM 684 C C . ASP A 1 90 ? 5.866 -9.663 -10.424 1.00 97.62 90 ASP A C 1
ATOM 686 O O . ASP A 1 90 ? 6.896 -10.113 -9.913 1.00 97.62 90 ASP A O 1
ATOM 690 N N . LEU A 1 91 ? 4.658 -9.871 -9.910 1.00 96.81 91 LEU A N 1
ATOM 691 C CA . LEU A 1 91 ? 4.381 -10.564 -8.657 1.00 96.81 91 LEU A CA 1
ATOM 692 C C . LEU A 1 91 ? 3.646 -11.874 -8.940 1.00 96.81 91 LEU A C 1
ATOM 694 O O . LEU A 1 91 ? 2.683 -11.918 -9.703 1.00 96.81 91 LEU A O 1
ATOM 698 N N . GLU A 1 92 ? 4.062 -12.925 -8.251 1.00 95.31 92 GLU A N 1
ATOM 699 C CA . GLU A 1 92 ? 3.335 -14.187 -8.162 1.00 95.31 92 GLU A CA 1
ATOM 700 C C . GLU A 1 92 ? 2.614 -14.218 -6.818 1.00 95.31 92 GLU A C 1
ATOM 702 O O . GLU A 1 92 ? 3.246 -14.167 -5.755 1.00 95.31 92 GLU A O 1
ATOM 707 N N . LEU A 1 93 ? 1.286 -14.248 -6.862 1.00 93.75 93 LEU A N 1
ATOM 708 C CA . LEU A 1 93 ? 0.436 -14.295 -5.683 1.00 93.75 93 LEU A CA 1
ATOM 709 C C . LEU A 1 93 ? 0.434 -15.694 -5.052 1.00 93.75 93 LEU A C 1
ATOM 711 O O . LEU A 1 93 ? 0.922 -16.676 -5.612 1.00 93.75 93 LEU A O 1
ATOM 715 N N . ALA A 1 94 ? -0.102 -15.791 -3.835 1.00 89.69 94 ALA A N 1
ATOM 716 C CA . ALA A 1 94 ? -0.131 -17.049 -3.092 1.00 89.69 94 ALA A CA 1
ATOM 717 C C . ALA A 1 94 ? -0.984 -18.134 -3.779 1.00 89.69 94 ALA A C 1
ATOM 719 O O . ALA A 1 94 ? -0.680 -19.319 -3.673 1.00 89.69 94 ALA A O 1
ATOM 720 N N . ASP A 1 95 ? -2.034 -17.741 -4.484 1.00 88.94 95 ASP A N 1
ATOM 721 C CA . ASP A 1 95 ? -2.902 -18.608 -5.289 1.00 88.94 95 ASP A CA 1
ATOM 722 C C . ASP A 1 95 ? -2.286 -18.998 -6.647 1.00 88.94 95 ASP A C 1
ATOM 724 O O . ASP A 1 95 ? -2.869 -19.800 -7.372 1.00 88.94 95 ASP A O 1
ATOM 728 N N . GLY A 1 96 ? -1.094 -18.484 -6.970 1.00 88.75 96 GLY A N 1
ATOM 729 C CA . GLY A 1 96 ? -0.443 -18.672 -8.263 1.00 88.75 96 GLY A CA 1
ATOM 730 C C . GLY A 1 96 ? -0.922 -17.693 -9.334 1.00 88.75 96 GLY A C 1
ATOM 731 O O . GLY A 1 96 ? -0.477 -17.800 -10.473 1.00 88.75 96 GLY A O 1
ATOM 732 N N . GLU A 1 97 ? -1.800 -16.738 -9.008 1.00 92.94 97 GLU A N 1
ATOM 733 C CA . GLU A 1 97 ? -2.151 -15.671 -9.940 1.00 92.94 97 GLU A CA 1
ATOM 734 C C . GLU A 1 97 ? -0.969 -14.725 -10.163 1.00 92.94 97 GLU A C 1
ATOM 736 O O . GLU A 1 97 ? -0.209 -14.388 -9.250 1.00 92.94 97 GLU A O 1
ATOM 741 N N . ARG A 1 98 ? -0.855 -14.226 -11.393 1.00 95.62 98 ARG A N 1
ATOM 742 C CA . ARG A 1 98 ? 0.093 -13.173 -11.735 1.00 95.62 98 ARG A CA 1
ATOM 743 C C . ARG A 1 98 ? -0.527 -11.804 -11.484 1.00 95.62 98 ARG A C 1
ATOM 745 O O . ARG A 1 98 ? -1.585 -11.477 -12.027 1.00 95.62 98 ARG A O 1
ATOM 752 N N . LEU A 1 99 ? 0.173 -10.978 -10.718 1.00 97.38 99 LEU A N 1
ATOM 753 C CA . LEU A 1 99 ? -0.177 -9.587 -10.468 1.00 97.38 99 LEU A CA 1
ATOM 754 C C . LEU A 1 99 ? 0.997 -8.701 -10.857 1.00 97.38 99 LEU A C 1
ATOM 756 O O . LEU A 1 99 ? 2.118 -8.918 -10.421 1.00 97.38 99 LEU A O 1
ATOM 760 N N . ILE A 1 100 ? 0.754 -7.658 -11.633 1.00 98.19 100 ILE A N 1
ATOM 761 C CA . ILE A 1 100 ? 1.804 -6.717 -12.006 1.00 98.19 100 ILE A CA 1
ATOM 762 C C . ILE A 1 100 ? 1.470 -5.371 -11.375 1.00 98.19 100 ILE A C 1
ATOM 764 O O . ILE A 1 100 ? 0.453 -4.766 -11.699 1.00 98.19 100 ILE A O 1
ATOM 768 N N . ALA A 1 101 ? 2.319 -4.892 -10.475 1.00 98.31 101 ALA A N 1
ATOM 769 C CA . ALA A 1 101 ? 2.173 -3.588 -9.839 1.00 98.31 101 ALA A CA 1
ATOM 770 C C . ALA A 1 101 ? 3.138 -2.598 -10.490 1.00 98.31 101 ALA A C 1
ATOM 772 O O . ALA A 1 101 ? 4.307 -2.920 -10.683 1.00 98.31 101 ALA A O 1
ATOM 773 N N . GLY A 1 102 ? 2.686 -1.398 -10.842 1.00 98.06 102 GLY A N 1
ATOM 774 C CA . GLY A 1 102 ? 3.517 -0.463 -11.588 1.00 98.06 102 GLY A CA 1
ATOM 775 C C . GLY A 1 102 ? 3.238 0.997 -11.293 1.00 98.06 102 GLY A C 1
ATOM 776 O O . GLY A 1 102 ? 2.195 1.379 -10.763 1.00 98.06 102 GLY A O 1
ATOM 777 N N . VAL A 1 103 ? 4.211 1.833 -11.643 1.00 98.19 103 VAL A N 1
ATOM 778 C CA . VAL A 1 103 ? 4.118 3.286 -11.531 1.00 98.19 103 VAL A CA 1
ATOM 779 C C . VAL A 1 103 ? 4.645 3.912 -12.809 1.00 98.19 103 VAL A C 1
ATOM 781 O O . VAL A 1 103 ? 5.771 3.645 -13.232 1.00 98.19 103 VAL A O 1
ATOM 784 N N . ARG A 1 104 ? 3.824 4.775 -13.403 1.00 97.56 104 ARG A N 1
ATOM 785 C CA . ARG A 1 104 ? 4.221 5.702 -14.460 1.00 97.56 104 ARG A CA 1
ATOM 786 C C . ARG A 1 104 ? 4.751 6.975 -13.813 1.00 97.56 104 ARG A C 1
ATOM 788 O O . ARG A 1 104 ? 4.079 7.548 -12.962 1.00 97.56 104 ARG A O 1
ATOM 795 N N . LEU A 1 105 ? 5.921 7.432 -14.226 1.00 96.38 105 LEU A N 1
ATOM 796 C CA . LEU A 1 105 ? 6.590 8.625 -13.724 1.00 96.38 105 LEU A CA 1
ATOM 797 C C . LEU A 1 105 ? 6.726 9.628 -14.866 1.00 96.38 105 LEU A C 1
ATOM 799 O O . LEU A 1 105 ? 7.337 9.324 -15.890 1.00 96.38 105 LEU A O 1
ATOM 803 N N . ILE A 1 106 ? 6.168 10.822 -14.686 1.00 94.38 106 ILE A N 1
ATOM 804 C CA . ILE A 1 106 ? 6.278 11.918 -15.652 1.00 94.38 106 ILE A CA 1
ATOM 805 C C . ILE A 1 106 ? 7.124 13.031 -15.042 1.00 94.38 106 ILE A C 1
ATOM 807 O O . ILE A 1 106 ? 6.922 13.431 -13.893 1.00 94.38 106 ILE A O 1
ATOM 811 N N . ARG A 1 107 ? 8.084 13.543 -15.818 1.00 92.12 107 ARG A N 1
ATOM 812 C CA . ARG A 1 107 ? 8.809 14.765 -15.462 1.00 92.12 107 ARG A CA 1
ATOM 813 C C . ARG A 1 107 ? 7.910 15.969 -15.727 1.00 92.12 107 ARG A C 1
ATOM 815 O O . ARG A 1 107 ? 7.622 16.263 -16.882 1.00 92.12 107 ARG A O 1
ATOM 822 N N . ALA A 1 108 ? 7.486 16.638 -14.656 1.00 86.50 108 ALA A N 1
ATOM 823 C CA . ALA A 1 108 ? 6.757 17.900 -14.726 1.00 86.50 108 ALA A CA 1
ATOM 824 C C . ALA A 1 108 ? 7.770 19.057 -14.854 1.00 86.50 108 ALA A C 1
ATOM 826 O O . ALA A 1 108 ? 8.612 19.059 -15.750 1.00 86.50 108 ALA A O 1
ATOM 827 N N . SER A 1 109 ? 7.755 20.032 -13.947 1.00 85.69 109 SER A N 1
ATOM 828 C CA . SER A 1 109 ? 8.840 21.014 -13.817 1.00 85.69 109 SER A CA 1
ATOM 829 C C . SER A 1 109 ? 10.039 20.395 -13.105 1.00 85.69 109 SER A C 1
ATOM 831 O O . SER A 1 109 ? 9.833 19.682 -12.134 1.00 85.69 109 SER A O 1
ATOM 833 N N . GLU A 1 110 ? 11.278 20.707 -13.476 1.00 84.00 110 GLU A N 1
ATOM 834 C CA . GLU A 1 110 ? 12.440 20.306 -12.669 1.00 84.00 110 GLU A CA 1
ATOM 835 C C . GLU A 1 110 ? 12.355 20.908 -11.247 1.00 84.00 110 GLU A C 1
ATOM 837 O O . GLU A 1 110 ? 12.119 22.115 -11.132 1.00 84.00 110 GLU A O 1
ATOM 842 N N . PRO A 1 111 ? 12.510 20.126 -10.153 1.00 83.81 111 PRO A N 1
ATOM 843 C CA . PRO A 1 111 ? 12.809 18.688 -10.055 1.00 83.81 111 PRO A CA 1
ATOM 844 C C . PRO A 1 111 ? 11.597 17.804 -9.650 1.00 83.81 111 PRO A C 1
ATOM 846 O O . PRO A 1 111 ? 11.739 16.776 -8.987 1.00 83.81 111 PRO A O 1
ATOM 849 N N . THR A 1 112 ? 10.380 18.216 -9.989 1.00 88.56 112 THR A N 1
ATOM 850 C CA . THR A 1 112 ? 9.110 17.533 -9.705 1.00 88.56 112 THR A CA 1
ATOM 851 C C . THR A 1 112 ? 8.871 16.340 -10.631 1.00 88.56 112 THR A C 1
ATOM 853 O O . THR A 1 112 ? 8.960 16.438 -11.858 1.00 88.56 112 THR A O 1
ATOM 856 N N . VAL A 1 113 ? 8.492 15.213 -10.027 1.00 92.19 113 VAL A N 1
ATOM 857 C CA . VAL A 1 113 ? 8.054 13.993 -10.715 1.00 92.19 113 VAL A CA 1
ATOM 858 C C . VAL A 1 113 ? 6.630 13.670 -10.281 1.00 92.19 113 VAL A C 1
ATOM 860 O O . VAL A 1 113 ? 6.331 13.682 -9.086 1.00 92.19 113 VAL A O 1
ATOM 863 N N . GLU A 1 114 ? 5.766 13.363 -11.242 1.00 92.75 114 GLU A N 1
ATOM 864 C CA . GLU A 1 114 ? 4.373 12.990 -11.005 1.00 92.75 114 GLU A CA 1
ATOM 865 C C . GLU A 1 114 ? 4.195 11.474 -11.174 1.00 92.75 114 GLU A C 1
ATOM 867 O O . GLU A 1 114 ? 4.337 10.966 -12.292 1.00 92.75 114 GLU A O 1
ATOM 872 N N . PRO A 1 115 ? 3.917 10.724 -10.088 1.00 95.12 115 PRO A N 1
ATOM 873 C CA . PRO A 1 115 ? 3.621 9.304 -10.174 1.00 95.12 115 PRO A CA 1
ATOM 874 C C . PRO A 1 115 ? 2.147 9.062 -10.513 1.00 95.12 115 PRO A C 1
ATOM 876 O O . PRO A 1 115 ? 1.244 9.705 -9.983 1.00 95.12 115 PRO A O 1
ATOM 879 N N . THR A 1 116 ? 1.889 8.067 -11.349 1.00 97.25 116 THR A N 1
ATOM 880 C CA . THR A 1 116 ? 0.567 7.472 -11.557 1.00 97.25 116 THR A CA 1
ATOM 881 C C . THR A 1 116 ? 0.695 5.971 -11.326 1.00 97.25 116 THR A C 1
ATOM 883 O O . THR A 1 116 ? 1.337 5.280 -12.116 1.00 97.25 116 THR A O 1
ATOM 886 N N . ALA A 1 117 ? 0.137 5.478 -10.223 1.00 98.06 117 ALA A N 1
ATOM 887 C CA . ALA A 1 117 ? 0.184 4.063 -9.872 1.00 98.06 117 ALA A CA 1
ATOM 888 C C . ALA A 1 117 ? -0.896 3.274 -10.624 1.00 98.06 117 ALA A C 1
ATOM 890 O O . ALA A 1 117 ? -1.992 3.783 -10.874 1.00 98.06 117 ALA A O 1
ATOM 891 N N . PHE A 1 118 ? -0.591 2.029 -10.966 1.00 98.38 118 PHE A N 1
ATOM 892 C CA . PHE A 1 118 ? -1.505 1.119 -11.641 1.00 98.38 118 PHE A CA 1
ATOM 893 C C . PHE A 1 118 ? -1.206 -0.334 -11.271 1.00 98.38 118 PHE A C 1
ATOM 895 O O . PHE A 1 118 ? -0.121 -0.669 -10.791 1.00 98.38 118 PHE A O 1
ATOM 902 N N . VAL A 1 119 ? -2.177 -1.204 -11.517 1.00 98.31 119 VAL A N 1
ATOM 903 C CA . VAL A 1 119 ? -2.055 -2.653 -11.364 1.00 98.31 119 VAL A CA 1
ATOM 904 C C . VAL A 1 119 ? -2.581 -3.321 -12.628 1.00 98.31 119 VAL A C 1
ATOM 906 O O . VAL A 1 119 ? -3.561 -2.864 -13.211 1.00 98.31 119 VAL A O 1
ATOM 909 N N . ILE A 1 120 ? -1.935 -4.402 -13.053 1.00 98.06 120 ILE A N 1
ATOM 910 C CA . ILE A 1 120 ? -2.418 -5.283 -14.112 1.00 98.06 120 ILE A CA 1
ATOM 911 C C . ILE A 1 120 ? -2.691 -6.657 -13.511 1.00 98.06 120 ILE A C 1
ATOM 913 O O . ILE A 1 120 ? -1.865 -7.205 -12.780 1.00 98.06 120 ILE A O 1
ATOM 917 N N . SER A 1 121 ? -3.852 -7.212 -13.834 1.00 96.56 121 SER A N 1
ATOM 918 C CA . SER A 1 121 ? -4.290 -8.533 -13.382 1.00 96.56 121 SER A CA 1
ATOM 919 C C . SER A 1 121 ? -4.850 -9.351 -14.546 1.00 96.56 121 SER A C 1
ATOM 921 O O . SER A 1 121 ? -5.188 -8.798 -15.593 1.00 96.56 121 SER A O 1
ATOM 923 N N . GLY A 1 122 ? -4.913 -10.675 -14.381 1.00 94.25 122 GLY A N 1
ATOM 924 C CA . GLY A 1 122 ? -5.491 -11.584 -15.380 1.00 94.25 122 GLY A CA 1
ATOM 925 C C . GLY A 1 122 ? -4.597 -11.885 -16.588 1.00 94.25 122 GLY A C 1
ATOM 926 O O . GLY A 1 122 ? -5.059 -12.505 -17.538 1.00 94.25 122 GLY A O 1
ATOM 927 N N . LEU A 1 123 ? -3.326 -11.469 -16.573 1.00 95.06 123 LEU A N 1
ATOM 928 C CA . LEU A 1 123 ? -2.380 -11.839 -17.627 1.00 95.06 123 LEU A CA 1
ATOM 929 C C . LEU A 1 123 ? -1.824 -13.246 -17.407 1.00 95.06 123 LEU A C 1
ATOM 931 O O . LEU A 1 123 ? -1.400 -13.592 -16.304 1.00 95.06 123 LEU A O 1
ATOM 935 N N . ALA A 1 124 ? -1.749 -14.016 -18.490 1.00 93.81 124 ALA A N 1
ATOM 936 C CA . ALA A 1 124 ? -1.077 -15.308 -18.497 1.00 93.81 124 ALA A CA 1
ATOM 937 C C . ALA A 1 124 ? 0.437 -15.151 -18.231 1.00 93.81 124 ALA A C 1
ATOM 939 O O . ALA A 1 124 ? 1.032 -14.096 -18.492 1.00 93.81 124 ALA A O 1
ATOM 940 N N . HIS A 1 125 ? 1.082 -16.190 -17.696 1.00 91.12 125 HIS A N 1
ATOM 941 C CA . HIS A 1 125 ? 2.503 -16.142 -17.321 1.00 91.12 125 HIS A CA 1
ATOM 942 C C . HIS A 1 125 ? 3.429 -16.100 -18.547 1.00 91.12 125 HIS A C 1
ATOM 944 O O . HIS A 1 125 ? 4.537 -15.570 -18.479 1.00 91.12 125 HIS A O 1
ATOM 950 N N . GLU A 1 126 ? 2.946 -16.592 -19.687 1.00 92.62 126 GLU A N 1
ATOM 951 C CA . GLU A 1 126 ? 3.641 -16.642 -20.973 1.00 92.62 126 GLU A CA 1
ATOM 952 C C . GLU A 1 126 ? 3.763 -15.253 -21.617 1.00 92.62 126 GLU A C 1
ATOM 954 O O . GLU A 1 126 ? 4.655 -15.017 -22.436 1.00 92.62 126 GLU A O 1
ATOM 959 N N . VAL A 1 127 ? 2.890 -14.310 -21.238 1.00 94.69 127 VAL A N 1
ATOM 960 C CA . VAL A 1 127 ? 2.916 -12.941 -21.761 1.00 94.69 127 VAL A CA 1
ATOM 961 C C . VAL A 1 127 ? 4.159 -12.224 -21.238 1.00 94.69 127 VAL A C 1
ATOM 963 O O . VAL A 1 127 ? 4.320 -11.988 -20.035 1.00 94.69 127 VAL A O 1
ATOM 966 N N . ARG A 1 128 ? 5.060 -11.836 -22.141 1.00 94.62 128 ARG A N 1
ATOM 967 C CA . ARG A 1 128 ? 6.288 -11.133 -21.761 1.00 94.62 128 ARG A CA 1
ATOM 968 C C . ARG A 1 128 ? 5.979 -9.694 -21.374 1.00 94.62 128 ARG A C 1
ATOM 970 O O . ARG A 1 128 ? 5.205 -9.016 -22.039 1.00 94.62 128 ARG A O 1
ATOM 977 N N . LEU A 1 129 ? 6.663 -9.190 -20.345 1.00 95.12 129 LEU A N 1
ATOM 978 C CA . LEU A 1 129 ? 6.535 -7.787 -19.937 1.00 95.12 129 LEU A CA 1
ATOM 979 C C . LEU A 1 129 ? 6.903 -6.820 -21.068 1.00 95.12 129 LEU A C 1
ATOM 981 O O . LEU A 1 129 ? 6.302 -5.760 -21.159 1.00 95.12 129 LEU A O 1
ATOM 985 N N . SER A 1 130 ? 7.852 -7.176 -21.938 1.00 95.38 130 SER A N 1
ATOM 986 C CA . SER A 1 130 ? 8.230 -6.372 -23.108 1.00 95.38 130 SER A CA 1
ATOM 987 C C . SER A 1 130 ? 7.073 -6.182 -24.085 1.00 95.38 130 SER A C 1
ATOM 989 O O . SER A 1 130 ? 6.943 -5.117 -24.667 1.00 95.38 130 SER A O 1
ATOM 991 N N . ASP A 1 131 ? 6.206 -7.188 -24.234 1.00 94.06 131 ASP A N 1
ATOM 992 C CA . ASP A 1 131 ? 5.076 -7.148 -25.172 1.00 94.06 131 ASP A CA 1
ATOM 993 C C . ASP A 1 131 ? 3.956 -6.210 -24.678 1.00 94.06 131 ASP A C 1
ATOM 995 O O . ASP A 1 131 ? 3.084 -5.814 -25.448 1.00 94.06 131 ASP A O 1
ATOM 999 N N . ILE A 1 132 ? 4.001 -5.841 -23.393 1.00 95.56 132 ILE A N 1
ATOM 1000 C CA . ILE A 1 132 ? 3.060 -4.931 -22.733 1.00 95.56 132 ILE A CA 1
ATOM 1001 C C . ILE A 1 132 ? 3.674 -3.543 -22.519 1.00 95.56 132 ILE A C 1
ATOM 1003 O O . ILE A 1 132 ? 3.016 -2.529 -22.735 1.00 95.56 132 ILE A O 1
ATOM 1007 N N . LEU A 1 133 ? 4.930 -3.495 -22.074 1.00 96.00 133 LEU A N 1
ATOM 1008 C CA . LEU A 1 133 ? 5.625 -2.278 -21.657 1.00 96.00 133 LEU A CA 1
ATOM 1009 C C . LEU A 1 133 ? 6.364 -1.563 -22.797 1.00 96.00 133 LEU A C 1
ATOM 1011 O O . LEU A 1 133 ? 6.967 -0.521 -22.545 1.00 96.00 133 LEU A O 1
ATOM 1015 N N . LEU A 1 134 ? 6.315 -2.095 -24.021 1.00 95.62 134 LEU A N 1
ATOM 1016 C CA . LEU A 1 134 ? 6.844 -1.467 -25.230 1.00 95.62 134 LEU A CA 1
ATOM 1017 C C . LEU A 1 134 ? 5.769 -1.425 -26.318 1.00 95.62 134 LEU A C 1
ATOM 1019 O O . LEU A 1 134 ? 5.088 -2.414 -26.590 1.00 95.62 134 LEU A O 1
ATOM 1023 N N . ALA A 1 135 ? 5.637 -0.270 -26.966 1.00 91.56 135 ALA A N 1
ATOM 1024 C CA . ALA A 1 135 ? 4.817 -0.102 -28.154 1.00 91.56 135 ALA A CA 1
ATOM 1025 C C . ALA A 1 135 ? 5.670 -0.366 -29.398 1.00 91.56 135 ALA A C 1
ATOM 1027 O O . ALA A 1 135 ? 6.613 0.375 -29.677 1.00 91.56 135 ALA A O 1
ATOM 1028 N N . ARG A 1 136 ? 5.322 -1.399 -30.170 1.00 87.75 136 ARG A N 1
ATOM 1029 C CA . ARG A 1 136 ? 5.997 -1.704 -31.438 1.00 87.75 136 ARG A CA 1
ATOM 1030 C C . ARG A 1 136 ? 5.428 -0.831 -32.555 1.00 87.75 136 ARG A C 1
ATOM 1032 O O . ARG A 1 136 ? 4.225 -0.885 -32.817 1.00 87.75 136 ARG A O 1
ATOM 1039 N N . ARG A 1 137 ? 6.275 -0.047 -33.222 1.00 84.94 137 ARG A N 1
ATOM 1040 C CA . ARG A 1 137 ? 5.940 0.708 -34.443 1.00 84.94 137 ARG A CA 1
ATOM 1041 C C . ARG A 1 137 ? 6.900 0.320 -35.570 1.00 84.94 137 ARG A C 1
ATOM 1043 O O . ARG A 1 137 ? 7.864 -0.404 -35.344 1.00 84.94 137 ARG A O 1
ATOM 1050 N N . LEU A 1 138 ? 6.621 0.783 -36.790 1.00 80.94 138 LEU A N 1
ATOM 1051 C CA . LEU A 1 138 ? 7.453 0.493 -37.969 1.00 80.94 138 LEU A CA 1
ATOM 1052 C C . LEU A 1 138 ? 8.912 0.947 -37.784 1.00 80.94 138 LEU A C 1
ATOM 1054 O O . LEU A 1 138 ? 9.818 0.272 -38.260 1.00 80.94 138 LEU A O 1
ATOM 1058 N N . ASP A 1 139 ? 9.125 2.029 -37.031 1.00 84.25 139 ASP A N 1
ATOM 1059 C CA . ASP A 1 139 ? 10.443 2.635 -36.797 1.00 84.25 139 ASP A CA 1
ATOM 1060 C C . ASP A 1 139 ? 11.170 2.072 -35.557 1.00 84.25 139 ASP A C 1
ATOM 1062 O O . ASP A 1 139 ? 12.248 2.550 -35.198 1.00 84.25 139 ASP A O 1
ATOM 1066 N N . GLY A 1 140 ? 10.593 1.061 -34.893 1.00 87.81 140 GLY A N 1
ATOM 1067 C CA . GLY A 1 140 ? 11.173 0.384 -33.734 1.00 87.81 140 GLY A CA 1
ATOM 1068 C C . GLY A 1 140 ? 10.274 0.354 -32.496 1.00 87.81 140 GLY A C 1
ATOM 1069 O O . GLY A 1 140 ? 9.074 0.648 -32.542 1.00 87.81 140 GLY A O 1
ATOM 1070 N N . ASP A 1 141 ? 10.876 -0.036 -31.373 1.00 90.88 141 ASP A N 1
ATOM 1071 C CA . ASP A 1 141 ? 10.211 -0.060 -30.073 1.00 90.88 141 ASP A CA 1
ATOM 1072 C C . ASP A 1 141 ? 10.173 1.344 -29.467 1.00 90.88 141 ASP A C 1
ATOM 1074 O O . ASP A 1 141 ? 11.167 2.074 -29.437 1.00 90.88 141 ASP A O 1
ATOM 1078 N N . HIS A 1 142 ? 9.014 1.710 -28.933 1.00 92.44 142 HIS A N 1
ATOM 1079 C CA . HIS A 1 142 ? 8.789 2.977 -28.258 1.00 92.44 142 HIS A CA 1
ATOM 1080 C C . HIS A 1 142 ? 8.197 2.763 -26.871 1.00 92.44 142 HIS A C 1
ATOM 1082 O O . HIS A 1 142 ? 7.596 1.735 -26.561 1.00 92.44 142 HIS A O 1
ATOM 1088 N N . VAL A 1 143 ? 8.356 3.781 -26.032 1.00 95.19 143 VAL A N 1
ATOM 1089 C CA . VAL A 1 143 ? 7.735 3.813 -24.712 1.00 95.19 143 VAL A CA 1
ATOM 1090 C C . VAL A 1 143 ? 6.238 4.082 -24.891 1.00 95.19 143 VAL A C 1
ATOM 1092 O O . VAL A 1 143 ? 5.908 5.108 -25.491 1.00 95.19 143 VAL A O 1
ATOM 1095 N N . PRO A 1 144 ? 5.347 3.200 -24.408 1.00 95.25 144 PRO A N 1
ATOM 1096 C CA . PRO A 1 144 ? 3.916 3.373 -24.580 1.00 95.25 144 PRO A CA 1
ATOM 1097 C C . PRO A 1 144 ? 3.391 4.508 -23.703 1.00 95.25 144 PRO A C 1
ATOM 1099 O O . PRO A 1 144 ? 3.860 4.709 -22.581 1.00 95.25 144 PRO A O 1
ATOM 1102 N N . GLU A 1 145 ? 2.362 5.199 -24.180 1.00 94.94 145 GLU A N 1
ATOM 1103 C CA . GLU A 1 145 ? 1.503 6.007 -23.310 1.00 94.94 145 GLU A CA 1
ATOM 1104 C C . GLU A 1 145 ? 0.533 5.124 -22.508 1.00 94.94 145 GLU A C 1
ATOM 1106 O O . GLU A 1 145 ? 0.368 3.931 -22.767 1.00 94.94 145 GLU A O 1
ATOM 1111 N N . LEU A 1 146 ? -0.149 5.702 -21.514 1.00 93.88 146 LEU A N 1
ATOM 1112 C CA . LEU A 1 146 ? -1.067 4.946 -20.649 1.00 93.88 146 LEU A CA 1
ATOM 1113 C C . LEU A 1 146 ? -2.226 4.291 -21.424 1.00 93.88 146 LEU A C 1
ATOM 1115 O O . LEU A 1 146 ? -2.623 3.170 -21.103 1.00 93.88 146 LEU A O 1
ATOM 1119 N N . ASP A 1 147 ? -2.732 4.952 -22.463 1.00 95.00 147 ASP A N 1
ATOM 1120 C CA . ASP A 1 147 ? -3.801 4.412 -23.312 1.00 95.00 147 ASP A CA 1
ATOM 1121 C C . ASP A 1 147 ? -3.297 3.240 -24.170 1.00 95.00 147 ASP A C 1
ATOM 1123 O O . ASP A 1 147 ? -3.971 2.215 -24.295 1.00 95.00 147 ASP A O 1
ATOM 1127 N N . GLU A 1 148 ? -2.073 3.341 -24.698 1.00 95.62 148 GLU A N 1
ATOM 1128 C CA . GLU A 1 148 ? -1.426 2.263 -25.456 1.00 95.62 148 GLU A CA 1
ATOM 1129 C C . GLU A 1 148 ? -1.127 1.055 -24.560 1.00 95.62 148 GLU A C 1
ATOM 1131 O O . GLU A 1 148 ? -1.376 -0.083 -24.966 1.00 95.62 148 GLU A O 1
ATOM 1136 N N . LEU A 1 149 ? -0.670 1.302 -23.326 1.00 96.19 149 LEU A N 1
ATOM 1137 C CA . LEU A 1 149 ? -0.474 0.281 -22.298 1.00 96.19 149 LEU A CA 1
ATOM 1138 C C . LEU A 1 149 ? -1.797 -0.428 -21.975 1.00 96.19 149 LEU A C 1
ATOM 1140 O O . LEU A 1 149 ? -1.853 -1.656 -21.973 1.00 96.19 149 LEU A O 1
ATOM 1144 N N . THR A 1 150 ? -2.880 0.328 -21.768 1.00 96.56 150 THR A N 1
ATOM 1145 C CA . THR A 1 150 ? -4.223 -0.226 -21.515 1.00 96.56 150 THR A CA 1
ATOM 1146 C C . THR A 1 150 ? -4.677 -1.122 -22.668 1.00 96.56 150 THR A C 1
ATOM 1148 O O . THR A 1 150 ? -5.149 -2.242 -22.451 1.00 96.56 150 THR A O 1
ATOM 1151 N N . ALA A 1 151 ? -4.497 -0.661 -23.908 1.00 96.00 151 ALA A N 1
ATOM 1152 C CA . ALA A 1 151 ? -4.850 -1.426 -25.095 1.00 96.00 151 ALA A CA 1
ATOM 1153 C C . ALA A 1 151 ? -3.993 -2.696 -25.241 1.00 96.00 151 ALA A C 1
ATOM 1155 O O . ALA A 1 151 ? -4.525 -3.748 -25.592 1.00 96.00 151 ALA A O 1
ATOM 1156 N N . ALA A 1 152 ? -2.689 -2.631 -24.952 1.00 95.50 152 ALA A N 1
ATOM 1157 C CA . ALA A 1 152 ? -1.795 -3.791 -24.980 1.00 95.50 152 ALA A CA 1
ATOM 1158 C C . ALA A 1 152 ? -2.191 -4.850 -23.945 1.00 95.50 152 ALA A C 1
ATOM 1160 O O . ALA A 1 152 ? -2.305 -6.026 -24.288 1.00 95.50 152 ALA A O 1
ATOM 1161 N N .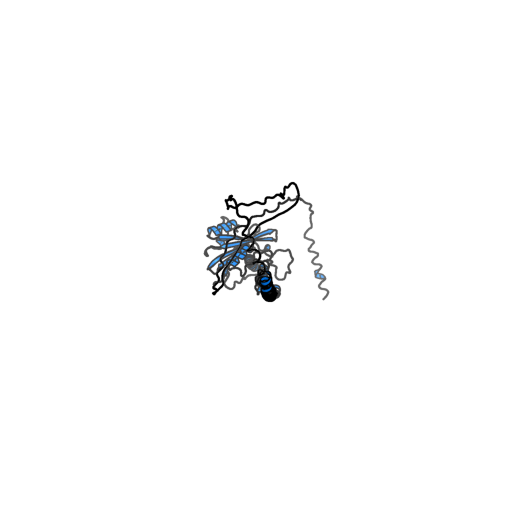 VAL A 1 153 ? -2.485 -4.425 -22.714 1.00 97.12 153 VAL A N 1
ATOM 1162 C CA . VAL A 1 153 ? -2.972 -5.301 -21.639 1.00 97.12 153 VAL A CA 1
ATOM 1163 C C . VAL A 1 153 ? -4.288 -5.973 -22.028 1.00 97.12 153 VAL A C 1
ATOM 1165 O O . VAL A 1 153 ? -4.416 -7.188 -21.900 1.00 97.12 153 VAL A O 1
ATOM 1168 N N . THR A 1 154 ? -5.233 -5.203 -22.573 1.00 96.25 154 THR A N 1
ATOM 1169 C CA . THR A 1 154 ? -6.544 -5.719 -22.994 1.00 96.25 154 THR A CA 1
ATOM 1170 C C . THR A 1 154 ? -6.408 -6.734 -24.132 1.00 96.25 154 THR A C 1
ATOM 1172 O O . THR A 1 154 ? -7.036 -7.789 -24.096 1.00 96.25 154 THR A O 1
ATOM 1175 N N . ARG A 1 155 ? -5.542 -6.469 -25.125 1.00 95.44 155 ARG A N 1
ATOM 1176 C CA . ARG A 1 155 ? -5.252 -7.421 -26.216 1.00 95.44 155 ARG A CA 1
ATOM 1177 C C . ARG A 1 155 ? -4.638 -8.726 -25.715 1.00 95.44 155 ARG A C 1
ATOM 1179 O O . ARG A 1 155 ? -4.878 -9.768 -26.312 1.00 95.44 155 ARG A O 1
ATOM 1186 N N . ALA A 1 156 ? -3.861 -8.668 -24.639 1.00 94.69 156 ALA A N 1
ATOM 1187 C CA . ALA A 1 156 ? -3.269 -9.838 -24.000 1.00 94.69 156 ALA A CA 1
ATOM 1188 C C . ALA A 1 156 ? -4.220 -10.549 -23.012 1.00 94.69 156 ALA A C 1
ATOM 1190 O O . ALA A 1 156 ? -3.807 -11.506 -22.361 1.00 94.69 156 ALA A O 1
ATOM 1191 N N . GLY A 1 157 ? -5.477 -10.100 -22.895 1.00 94.19 157 GLY A N 1
ATOM 1192 C CA . GLY A 1 157 ? -6.501 -10.713 -22.042 1.00 94.19 157 GLY A CA 1
ATOM 1193 C C . GLY A 1 157 ? -6.471 -10.281 -20.573 1.00 94.19 157 GLY A C 1
ATOM 1194 O O . GLY A 1 157 ? -7.190 -10.859 -19.764 1.00 94.19 157 GLY A O 1
ATOM 1195 N N . GLY A 1 158 ? -5.663 -9.278 -20.217 1.00 95.69 158 GLY A N 1
ATOM 1196 C CA . GLY A 1 158 ? -5.589 -8.736 -18.860 1.00 95.69 158 GLY A CA 1
ATOM 1197 C C . GLY A 1 158 ? -6.442 -7.484 -18.660 1.00 95.69 158 GLY A C 1
ATOM 1198 O O . GLY A 1 158 ? -7.001 -6.919 -19.600 1.00 95.69 158 GLY A O 1
ATOM 1199 N N . ALA A 1 159 ? -6.477 -7.001 -17.420 1.00 96.75 159 ALA A N 1
ATOM 1200 C CA . ALA A 1 159 ? -7.115 -5.746 -17.036 1.00 96.75 159 ALA A CA 1
ATOM 1201 C C . ALA A 1 159 ? -6.106 -4.816 -16.353 1.00 96.75 159 ALA A C 1
ATOM 1203 O O . ALA A 1 159 ? -5.430 -5.231 -15.410 1.00 96.75 159 ALA A O 1
ATOM 1204 N N . LEU A 1 160 ? -6.023 -3.565 -16.820 1.00 97.62 160 LEU A N 1
ATOM 1205 C CA . LEU A 1 160 ? -5.232 -2.495 -16.208 1.00 97.62 160 LEU A CA 1
ATOM 1206 C C . LEU A 1 160 ? -6.154 -1.591 -15.382 1.00 97.62 160 LEU A C 1
ATOM 1208 O O . LEU A 1 160 ? -7.079 -0.982 -15.915 1.00 97.62 160 LEU A O 1
ATOM 1212 N N . GLU A 1 161 ? -5.860 -1.463 -14.094 1.00 97.88 161 GLU A N 1
ATOM 1213 C CA . GLU A 1 161 ? -6.513 -0.528 -13.183 1.00 97.88 161 GLU A CA 1
ATOM 1214 C C . GLU A 1 161 ? -5.548 0.609 -12.836 1.00 97.88 161 GLU A C 1
ATOM 1216 O O . GLU A 1 161 ? -4.452 0.373 -12.329 1.00 97.88 161 GLU A O 1
ATOM 1221 N N . VAL A 1 162 ? -5.950 1.852 -13.111 1.00 97.94 162 VAL A N 1
ATOM 1222 C CA . VAL A 1 162 ? -5.156 3.055 -12.824 1.00 97.94 162 VAL A CA 1
ATOM 1223 C C . VAL A 1 162 ? -5.750 3.786 -11.631 1.00 97.94 162 VAL A C 1
ATOM 1225 O O . VAL A 1 162 ? -6.933 4.128 -11.621 1.00 97.94 162 VAL A O 1
ATOM 1228 N N . PHE A 1 163 ? -4.914 4.095 -10.644 1.00 97.06 163 PHE A N 1
ATOM 1229 C CA . PHE A 1 163 ? -5.367 4.675 -9.386 1.00 97.06 163 PHE A CA 1
ATOM 1230 C C . PHE A 1 163 ? -5.203 6.192 -9.371 1.00 97.06 163 PHE A C 1
ATOM 1232 O O . PHE A 1 163 ? -4.131 6.734 -9.642 1.00 97.06 163 PHE A O 1
ATOM 1239 N N . ARG A 1 164 ? -6.276 6.894 -8.988 1.00 91.81 164 ARG A N 1
ATOM 1240 C CA . ARG A 1 164 ? -6.252 8.350 -8.757 1.00 91.81 164 ARG A CA 1
ATOM 1241 C C . ARG A 1 164 ? -5.658 8.711 -7.404 1.00 91.81 164 ARG A C 1
ATOM 1243 O O . ARG A 1 164 ? -5.101 9.793 -7.248 1.00 91.81 164 ARG A O 1
ATOM 1250 N N . THR A 1 165 ? -5.813 7.828 -6.421 1.00 93.19 165 THR A N 1
ATOM 1251 C CA . THR A 1 165 ? -5.255 8.013 -5.087 1.00 93.19 165 THR A CA 1
ATOM 1252 C C . THR A 1 165 ? -4.342 6.849 -4.738 1.00 93.19 165 THR A C 1
ATOM 1254 O O . THR A 1 165 ? -4.643 5.688 -5.007 1.00 93.19 165 THR A O 1
ATOM 1257 N N . ILE A 1 166 ? -3.222 7.159 -4.090 1.00 92.88 166 ILE A N 1
ATOM 1258 C CA . ILE A 1 166 ? -2.285 6.142 -3.596 1.00 92.88 166 ILE A CA 1
ATOM 1259 C C . ILE A 1 166 ? -2.912 5.239 -2.526 1.00 92.88 166 ILE A C 1
ATOM 1261 O O . ILE A 1 166 ? -2.487 4.103 -2.361 1.00 92.88 166 ILE A O 1
ATOM 1265 N N . LYS A 1 167 ? -3.948 5.717 -1.825 1.00 93.81 167 LYS A N 1
ATOM 1266 C CA . LYS A 1 167 ? -4.685 4.933 -0.830 1.00 93.81 167 LYS A CA 1
ATOM 1267 C C . LYS A 1 167 ? -5.398 3.744 -1.475 1.00 93.81 167 LYS A C 1
ATOM 1269 O O . LYS A 1 167 ? -5.341 2.649 -0.928 1.00 93.81 167 LYS A O 1
ATOM 1274 N N . ASP A 1 168 ? -6.036 3.962 -2.623 1.00 95.25 168 ASP A N 1
ATOM 1275 C CA . ASP A 1 168 ? -6.749 2.902 -3.343 1.00 95.25 168 ASP A CA 1
ATOM 1276 C C . ASP A 1 168 ? -5.758 1.865 -3.888 1.00 95.25 168 ASP A C 1
ATOM 1278 O O . ASP A 1 168 ? -5.970 0.666 -3.733 1.00 95.25 168 ASP A O 1
ATOM 1282 N N . TYR A 1 169 ? -4.614 2.327 -4.405 1.00 96.81 169 TYR A N 1
ATOM 1283 C CA . TYR A 1 169 ? -3.517 1.450 -4.821 1.00 96.81 169 TYR A CA 1
ATOM 1284 C C . TYR A 1 169 ? -3.027 0.556 -3.671 1.00 96.81 169 TYR A C 1
ATOM 1286 O O . TYR A 1 169 ? -2.937 -0.661 -3.826 1.00 96.81 169 TYR A O 1
ATOM 1294 N N . PHE A 1 170 ? -2.765 1.126 -2.488 1.00 96.12 170 PHE A N 1
ATOM 1295 C CA . PHE A 1 170 ? -2.346 0.332 -1.329 1.00 96.12 170 PHE A CA 1
ATOM 1296 C C . PHE A 1 170 ? -3.430 -0.611 -0.813 1.00 96.12 170 PHE A C 1
ATOM 1298 O O . PHE A 1 170 ? -3.098 -1.702 -0.355 1.00 96.12 170 PHE A O 1
ATOM 1305 N N . ALA A 1 171 ? -4.703 -0.220 -0.892 1.00 95.06 171 ALA A N 1
ATOM 1306 C CA . ALA A 1 171 ? -5.807 -1.097 -0.528 1.00 95.06 171 ALA A CA 1
ATOM 1307 C C . ALA A 1 171 ? -5.828 -2.345 -1.422 1.00 95.06 171 ALA A C 1
ATOM 1309 O O . ALA A 1 171 ? -5.866 -3.454 -0.895 1.00 95.06 171 ALA A O 1
ATOM 1310 N N . VAL A 1 172 ? -5.690 -2.177 -2.743 1.00 95.81 172 VAL A N 1
ATOM 1311 C CA . VAL A 1 172 ? -5.613 -3.304 -3.687 1.00 95.81 172 VAL A CA 1
ATOM 1312 C C . VAL A 1 172 ? -4.382 -4.168 -3.424 1.00 95.81 172 VAL A C 1
ATOM 1314 O O . VAL A 1 172 ? -4.506 -5.387 -3.331 1.00 95.81 172 VAL A O 1
ATOM 1317 N N . LEU A 1 173 ? -3.200 -3.572 -3.240 1.00 95.44 173 LEU A N 1
ATOM 1318 C CA . LEU A 1 173 ? -1.993 -4.340 -2.918 1.00 95.44 173 LEU A CA 1
ATOM 1319 C C . LEU A 1 173 ? -2.126 -5.124 -1.606 1.00 95.44 173 LEU A C 1
ATOM 1321 O O . LEU A 1 173 ? -1.660 -6.260 -1.527 1.00 95.44 173 LEU A O 1
ATOM 1325 N N . PHE A 1 174 ? -2.768 -4.547 -0.590 1.00 94.69 174 PHE A N 1
ATOM 1326 C CA . PHE A 1 174 ? -3.003 -5.217 0.685 1.00 94.69 174 PHE A CA 1
ATOM 1327 C C . PHE A 1 174 ? -4.008 -6.360 0.547 1.00 94.69 174 PHE A C 1
ATOM 1329 O O . PHE A 1 174 ? -3.760 -7.456 1.043 1.00 94.69 174 PHE A O 1
ATOM 1336 N N . ASP A 1 175 ? -5.122 -6.128 -0.148 1.00 93.38 175 ASP A N 1
ATOM 1337 C CA . ASP A 1 175 ? -6.160 -7.140 -0.350 1.00 93.38 175 ASP A CA 1
ATOM 1338 C C . ASP A 1 175 ? -5.637 -8.314 -1.207 1.00 93.38 175 ASP A C 1
ATOM 1340 O O . ASP A 1 175 ? -6.072 -9.450 -1.027 1.00 93.38 175 ASP A O 1
ATOM 1344 N N . ARG A 1 176 ? -4.635 -8.071 -2.067 1.00 92.38 176 ARG A N 1
ATOM 1345 C CA . ARG A 1 176 ? -3.876 -9.100 -2.805 1.00 92.38 176 ARG A CA 1
ATOM 1346 C C . ARG A 1 176 ? -2.697 -9.701 -2.020 1.00 92.38 176 ARG A C 1
ATOM 1348 O O . ARG A 1 176 ? -1.994 -10.560 -2.540 1.00 92.38 176 ARG A O 1
ATOM 1355 N N . GLY A 1 177 ? -2.449 -9.267 -0.784 1.00 91.56 177 GLY A N 1
ATOM 1356 C CA . GLY A 1 177 ? -1.393 -9.805 0.083 1.00 91.56 177 GLY A CA 1
ATOM 1357 C C . GLY A 1 177 ? 0.038 -9.371 -0.262 1.00 91.56 177 GLY A C 1
ATOM 1358 O O . GLY A 1 177 ? 0.988 -9.997 0.205 1.00 91.56 177 GLY A O 1
ATOM 1359 N N . VAL A 1 178 ? 0.211 -8.320 -1.070 1.00 92.25 178 VAL A N 1
ATOM 1360 C CA . VAL A 1 178 ? 1.521 -7.781 -1.477 1.00 92.25 178 VAL A CA 1
ATOM 1361 C C . VAL A 1 178 ? 2.129 -6.917 -0.373 1.00 92.25 178 VAL A C 1
ATOM 1363 O O . VAL A 1 178 ? 3.303 -7.070 -0.036 1.00 92.25 178 VAL A O 1
ATOM 1366 N N . THR A 1 179 ? 1.350 -5.994 0.198 1.00 91.62 179 THR A N 1
ATOM 1367 C CA . THR A 1 179 ? 1.816 -5.126 1.288 1.00 91.62 179 THR A CA 1
ATOM 1368 C C . THR A 1 179 ? 1.496 -5.736 2.654 1.00 91.62 179 THR A C 1
ATOM 1370 O O . THR A 1 179 ? 0.434 -6.329 2.842 1.00 91.62 179 THR A O 1
ATOM 1373 N N . PRO A 1 180 ? 2.373 -5.558 3.662 1.00 86.56 180 PRO A N 1
ATOM 1374 C CA . PRO A 1 180 ? 2.159 -6.127 4.995 1.00 86.56 180 PRO A CA 1
ATOM 1375 C C . PRO A 1 180 ? 1.056 -5.408 5.791 1.00 86.56 180 PRO A C 1
ATOM 1377 O O . PRO A 1 180 ? 0.591 -5.919 6.808 1.00 86.56 180 PRO A O 1
ATOM 1380 N N . MET A 1 181 ? 0.655 -4.207 5.365 1.00 87.06 181 MET A N 1
ATOM 1381 C CA . MET A 1 181 ? -0.357 -3.379 6.018 1.00 87.06 181 MET A CA 1
ATOM 1382 C C . MET A 1 181 ? -1.133 -2.546 4.992 1.00 87.06 181 MET A C 1
ATOM 1384 O O . MET A 1 181 ? -0.677 -2.363 3.862 1.00 87.06 181 MET A O 1
ATOM 1388 N N . ARG A 1 182 ? -2.300 -2.027 5.392 1.00 87.81 182 ARG A N 1
ATOM 1389 C CA . ARG A 1 182 ? -3.214 -1.291 4.499 1.00 87.81 182 ARG A CA 1
ATOM 1390 C C . ARG A 1 182 ? -2.694 0.064 4.030 1.00 87.81 182 ARG A C 1
ATOM 1392 O O . ARG A 1 182 ? -3.161 0.544 3.005 1.00 87.81 182 ARG A O 1
ATOM 1399 N N . LEU A 1 183 ? -1.765 0.677 4.769 1.00 89.94 183 LEU A N 1
ATOM 1400 C CA . LEU A 1 183 ? -1.158 1.976 4.439 1.00 89.94 183 LEU A CA 1
ATOM 1401 C C . LEU A 1 183 ? -2.209 3.070 4.170 1.00 89.94 183 LEU A C 1
ATOM 1403 O O . LEU A 1 183 ? -2.036 3.935 3.310 1.00 89.94 183 LEU A O 1
ATOM 1407 N N . ALA A 1 184 ? -3.318 3.027 4.910 1.00 87.50 184 ALA A N 1
ATOM 1408 C CA . ALA A 1 184 ? -4.418 3.968 4.756 1.00 87.50 184 ALA A CA 1
ATOM 1409 C C . ALA A 1 184 ? -4.069 5.338 5.357 1.00 87.50 184 ALA A C 1
ATOM 1411 O O . ALA A 1 184 ? -4.558 6.366 4.881 1.00 87.50 184 ALA A O 1
ATOM 1412 N N . GLY A 1 185 ? -3.247 5.342 6.412 1.00 88.44 185 GLY A N 1
ATOM 1413 C CA . GLY A 1 185 ? -2.802 6.537 7.126 1.00 88.44 185 GLY A CA 1
ATOM 1414 C C . GLY A 1 185 ? -1.463 7.093 6.636 1.00 88.44 185 GLY A C 1
ATOM 1415 O O . GLY A 1 185 ? -0.679 6.419 5.968 1.00 88.44 185 GLY A O 1
ATOM 1416 N N . ASP A 1 186 ? -1.179 8.349 6.980 1.00 90.06 186 ASP A N 1
ATOM 1417 C CA . ASP A 1 186 ? 0.154 8.942 6.792 1.00 90.06 186 ASP A CA 1
ATOM 1418 C C . ASP A 1 186 ? 1.211 8.297 7.706 1.00 90.06 186 ASP A C 1
ATOM 1420 O O . ASP A 1 186 ? 2.336 8.048 7.271 1.00 90.06 186 ASP A O 1
ATOM 1424 N N . ASP A 1 187 ? 0.824 7.941 8.933 1.00 87.31 187 ASP A N 1
ATOM 1425 C CA . ASP A 1 187 ? 1.700 7.290 9.912 1.00 87.31 187 ASP A CA 1
ATOM 1426 C C . ASP A 1 187 ? 2.197 5.932 9.410 1.00 87.31 187 ASP A C 1
ATOM 1428 O O . ASP A 1 187 ? 3.388 5.639 9.456 1.00 87.31 187 ASP A O 1
ATOM 1432 N N . GLU A 1 188 ? 1.294 5.102 8.882 1.00 88.81 188 GLU A N 1
ATOM 1433 C CA . GLU A 1 188 ? 1.625 3.778 8.343 1.00 88.81 188 GLU A CA 1
ATOM 1434 C C . GLU A 1 188 ? 2.577 3.885 7.145 1.00 88.81 188 GLU A C 1
ATOM 1436 O O . GLU A 1 188 ? 3.576 3.168 7.075 1.00 88.81 188 GLU A O 1
ATOM 1441 N N . ARG A 1 189 ? 2.321 4.834 6.234 1.00 92.25 189 ARG A N 1
ATOM 1442 C CA . ARG A 1 189 ? 3.208 5.125 5.097 1.00 92.25 189 ARG A CA 1
ATOM 1443 C C . ARG A 1 189 ? 4.573 5.628 5.552 1.00 92.25 189 ARG A C 1
ATOM 1445 O O . ARG A 1 189 ? 5.589 5.223 4.994 1.00 92.25 189 ARG A O 1
ATOM 1452 N N . SER A 1 190 ? 4.611 6.469 6.584 1.00 90.31 190 SER A N 1
ATOM 1453 C CA . SER A 1 190 ? 5.857 6.978 7.165 1.00 90.31 190 SER A CA 1
ATOM 1454 C C . SER A 1 190 ? 6.673 5.856 7.807 1.00 90.31 190 SER A C 1
ATOM 1456 O O . SER A 1 190 ? 7.881 5.788 7.590 1.00 90.31 190 SER A O 1
ATOM 1458 N N . LYS A 1 191 ? 6.017 4.925 8.513 1.00 88.50 191 LYS A N 1
ATOM 1459 C CA . LYS A 1 191 ? 6.647 3.720 9.069 1.00 88.50 191 LYS A CA 1
ATOM 1460 C C . LYS A 1 191 ? 7.240 2.836 7.972 1.00 88.50 191 LYS A C 1
ATOM 1462 O O . LYS A 1 191 ? 8.412 2.471 8.052 1.00 88.50 191 LYS A O 1
ATOM 1467 N N . LEU A 1 192 ? 6.471 2.536 6.923 1.00 90.00 192 LEU A N 1
ATOM 1468 C CA . LEU A 1 192 ? 6.971 1.735 5.803 1.00 90.00 192 LEU A CA 1
ATOM 1469 C C . LEU A 1 192 ? 8.165 2.412 5.109 1.00 90.00 192 LEU A C 1
ATOM 1471 O O . LEU A 1 192 ? 9.174 1.757 4.858 1.00 90.00 192 LEU A O 1
ATOM 1475 N N . ASN A 1 193 ? 8.084 3.723 4.861 1.00 91.56 193 ASN A N 1
ATOM 1476 C CA . ASN A 1 193 ? 9.176 4.510 4.284 1.00 91.56 193 ASN A CA 1
ATOM 1477 C C . ASN A 1 193 ? 10.443 4.455 5.154 1.00 91.56 193 ASN A C 1
ATOM 1479 O O . ASN A 1 193 ? 11.542 4.217 4.659 1.00 91.56 193 ASN A O 1
ATOM 1483 N N . GLU A 1 194 ? 10.307 4.634 6.468 1.00 88.62 194 GLU A N 1
ATOM 1484 C CA . GLU A 1 194 ? 11.443 4.575 7.389 1.00 88.62 194 GLU A CA 1
ATOM 1485 C C . GLU A 1 194 ? 12.113 3.195 7.371 1.00 88.62 194 GLU A C 1
ATOM 1487 O O . GLU A 1 194 ? 13.341 3.104 7.284 1.00 88.62 194 GLU A O 1
ATOM 1492 N N . MET A 1 195 ? 11.316 2.123 7.379 1.00 88.62 195 MET A N 1
ATOM 1493 C CA . MET A 1 195 ? 11.807 0.746 7.309 1.00 88.62 195 MET A CA 1
ATOM 1494 C C . MET A 1 195 ? 12.562 0.487 5.999 1.00 88.62 195 MET A C 1
ATOM 1496 O O . MET A 1 195 ? 13.732 0.110 6.031 1.00 88.62 195 MET A O 1
ATOM 1500 N N . LEU A 1 196 ? 11.931 0.756 4.851 1.00 89.62 196 LEU A N 1
ATOM 1501 C CA . LEU A 1 196 ? 12.536 0.540 3.535 1.00 89.62 196 LEU A CA 1
ATOM 1502 C C . LEU A 1 196 ? 13.797 1.394 3.339 1.00 89.62 196 LEU A C 1
ATOM 1504 O O . LEU A 1 196 ? 14.790 0.927 2.781 1.00 89.62 196 LEU A O 1
ATOM 1508 N N . ARG A 1 197 ? 13.790 2.645 3.821 1.00 87.81 197 ARG A N 1
ATOM 1509 C CA . ARG A 1 197 ? 14.958 3.534 3.745 1.00 87.81 197 ARG A CA 1
ATOM 1510 C C . ARG A 1 197 ? 16.119 2.981 4.563 1.00 87.81 197 ARG A C 1
ATOM 1512 O O . ARG A 1 197 ? 17.230 2.929 4.050 1.00 87.81 197 ARG A O 1
ATOM 1519 N N . THR A 1 198 ? 15.853 2.544 5.792 1.00 87.06 198 THR A N 1
ATOM 1520 C CA . THR A 1 198 ? 16.872 1.968 6.682 1.00 87.06 198 THR A CA 1
ATOM 1521 C C . THR A 1 198 ? 17.492 0.712 6.075 1.00 87.06 198 THR A C 1
ATOM 1523 O O . THR A 1 198 ? 18.711 0.569 6.081 1.00 87.06 198 THR A O 1
ATOM 1526 N N . SER A 1 199 ? 16.676 -0.165 5.481 1.00 86.94 199 SER A N 1
ATOM 1527 C CA . SER A 1 199 ? 17.170 -1.355 4.778 1.00 86.94 199 SER A CA 1
ATOM 1528 C C . SER A 1 199 ? 18.045 -1.011 3.570 1.00 86.94 199 SER A C 1
ATOM 1530 O O . SER A 1 199 ? 19.029 -1.696 3.317 1.00 86.94 199 SER A O 1
ATOM 1532 N N . MET A 1 200 ? 17.718 0.055 2.837 1.00 85.19 200 MET A N 1
ATOM 1533 C CA . MET A 1 200 ? 18.469 0.482 1.654 1.00 85.19 200 MET A CA 1
ATOM 1534 C C . MET A 1 200 ? 19.790 1.188 1.996 1.00 85.19 200 MET A C 1
ATOM 1536 O O . MET A 1 200 ? 20.781 0.981 1.302 1.00 85.19 200 MET A O 1
ATOM 1540 N N . THR A 1 201 ? 19.827 2.037 3.029 1.00 81.75 201 THR A N 1
ATOM 1541 C CA . THR A 1 201 ? 21.061 2.736 3.443 1.00 81.75 201 THR A CA 1
ATOM 1542 C C . THR A 1 201 ? 21.951 1.889 4.347 1.00 81.75 201 THR A C 1
ATOM 1544 O O . THR A 1 201 ? 23.137 2.181 4.482 1.00 81.75 201 THR A O 1
ATOM 1547 N N . GLY A 1 202 ? 21.379 0.857 4.971 1.00 79.88 202 GLY A N 1
ATOM 1548 C CA . GLY A 1 202 ? 22.024 0.068 6.009 1.00 79.88 202 GLY A CA 1
ATOM 1549 C C . GLY A 1 202 ? 22.086 0.794 7.357 1.00 79.88 202 GLY A C 1
ATOM 1550 O O . GLY A 1 202 ? 21.898 2.010 7.456 1.00 79.88 202 GLY A O 1
ATOM 1551 N N . GLY A 1 203 ? 22.367 0.022 8.409 1.00 77.94 203 GLY A N 1
ATOM 1552 C CA . GLY A 1 203 ? 22.507 0.509 9.783 1.00 77.94 203 GLY A CA 1
ATOM 1553 C C . GLY A 1 203 ? 21.212 0.495 10.602 1.00 77.94 203 GLY A C 1
ATOM 1554 O O . GLY A 1 203 ? 20.141 0.126 10.126 1.00 77.94 203 GLY A O 1
ATOM 1555 N N . ILE A 1 204 ? 21.328 0.884 11.874 1.00 72.25 204 ILE A N 1
ATOM 1556 C CA . ILE A 1 204 ? 20.196 0.987 12.803 1.00 72.25 204 ILE A CA 1
ATOM 1557 C C . ILE A 1 204 ? 19.640 2.411 12.721 1.00 72.25 204 ILE A C 1
ATOM 1559 O O . ILE A 1 204 ? 20.320 3.373 13.088 1.00 72.25 204 ILE A O 1
ATOM 1563 N N . SER A 1 205 ? 18.399 2.566 12.256 1.00 74.31 205 SER A N 1
ATOM 1564 C CA . SER A 1 205 ? 17.748 3.880 12.257 1.00 74.31 205 SER A CA 1
ATOM 1565 C C . SER A 1 205 ? 17.434 4.329 13.684 1.00 74.31 205 SER A C 1
ATOM 1567 O O . SER A 1 205 ? 16.788 3.617 14.460 1.00 74.31 205 SER A O 1
ATOM 1569 N N . ARG A 1 206 ? 17.854 5.555 14.026 1.00 74.50 206 ARG A N 1
ATOM 1570 C CA . ARG A 1 206 ? 17.514 6.191 15.309 1.00 74.50 206 ARG A CA 1
ATOM 1571 C C . ARG A 1 206 ? 16.004 6.358 15.472 1.00 74.50 206 ARG A C 1
ATOM 1573 O O . ARG A 1 206 ? 15.519 6.157 16.576 1.00 74.50 206 ARG A O 1
ATOM 1580 N N . ALA A 1 207 ? 15.280 6.647 14.385 1.00 69.31 207 ALA A N 1
ATOM 1581 C CA . ALA A 1 207 ? 13.823 6.781 14.397 1.00 69.31 207 ALA A CA 1
ATOM 1582 C C . ALA A 1 207 ? 13.129 5.437 14.678 1.00 69.31 207 ALA A C 1
ATOM 1584 O O . ALA A 1 207 ? 12.221 5.372 15.503 1.00 69.31 207 ALA A O 1
ATOM 1585 N N . LEU A 1 208 ? 13.614 4.342 14.071 1.00 72.81 208 LEU A N 1
ATOM 1586 C CA . LEU A 1 208 ? 13.128 2.991 14.391 1.00 72.81 208 LEU A CA 1
ATOM 1587 C C . LEU A 1 208 ? 13.428 2.607 15.846 1.00 72.81 208 LEU A C 1
ATOM 1589 O O . LEU A 1 208 ? 12.620 1.947 16.491 1.00 72.81 208 LEU A O 1
ATOM 1593 N N . THR A 1 209 ? 14.578 3.031 16.371 1.00 76.38 209 THR A N 1
ATOM 1594 C CA . THR A 1 209 ? 15.003 2.690 17.736 1.00 76.38 209 THR A CA 1
ATOM 1595 C C . THR A 1 209 ? 14.212 3.468 18.790 1.00 76.38 209 THR A C 1
ATOM 1597 O O . THR A 1 209 ? 13.811 2.891 19.796 1.00 76.38 209 THR A O 1
ATOM 1600 N N . SER A 1 210 ? 13.942 4.760 18.565 1.00 75.50 210 SER A N 1
ATOM 1601 C CA . SER A 1 210 ? 13.178 5.592 19.504 1.00 75.50 210 SER A CA 1
ATOM 1602 C C . SER A 1 210 ? 11.696 5.225 19.557 1.00 75.50 210 SER A C 1
ATOM 1604 O O . SER A 1 210 ? 11.072 5.335 20.610 1.00 75.50 210 SER A O 1
ATOM 1606 N N . GLU A 1 211 ? 11.127 4.769 18.439 1.00 75.38 211 GLU A N 1
ATOM 1607 C CA . GLU A 1 211 ? 9.698 4.463 18.314 1.00 75.38 211 GLU A CA 1
ATOM 1608 C C . GLU A 1 211 ? 9.418 2.979 18.057 1.00 75.38 211 GLU A C 1
ATOM 1610 O O . GLU A 1 211 ? 8.360 2.630 17.534 1.00 75.38 211 GLU A O 1
ATOM 1615 N N . LEU A 1 212 ? 10.317 2.081 18.476 1.00 77.56 212 LEU A N 1
ATOM 1616 C CA . LEU A 1 212 ? 10.204 0.630 18.262 1.00 77.56 212 LEU A CA 1
ATOM 1617 C C . LEU A 1 212 ? 8.821 0.083 18.655 1.00 77.56 212 LEU A C 1
ATOM 1619 O O . LEU A 1 212 ? 8.215 -0.720 17.943 1.00 77.56 212 LEU A O 1
ATOM 1623 N N . ARG A 1 213 ? 8.275 0.596 19.765 1.00 80.31 213 ARG A N 1
ATOM 1624 C CA . ARG A 1 213 ? 6.925 0.281 20.243 1.00 80.31 213 ARG A CA 1
ATOM 1625 C C . ARG A 1 213 ? 5.855 0.524 19.175 1.00 80.31 213 AR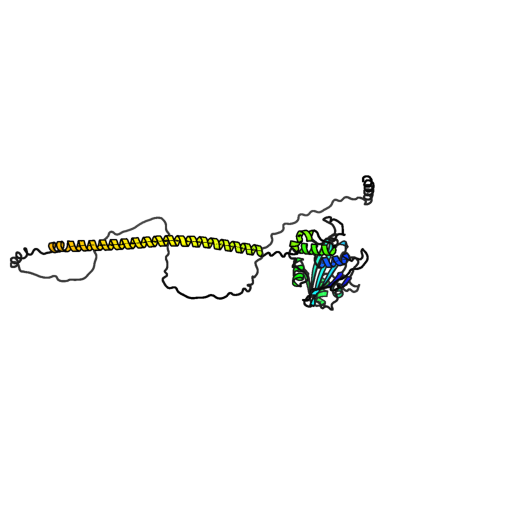G A C 1
ATOM 1627 O O . ARG A 1 213 ? 4.955 -0.290 19.036 1.00 80.31 213 ARG A O 1
ATOM 1634 N N . GLY A 1 214 ? 5.944 1.626 18.433 1.00 77.12 214 GLY A N 1
ATOM 1635 C CA . GLY A 1 214 ? 4.985 1.995 17.393 1.00 77.12 214 GLY A CA 1
ATOM 1636 C C . GLY A 1 214 ? 5.066 1.133 16.130 1.00 77.12 214 GLY A C 1
ATOM 1637 O O . GLY A 1 214 ? 4.097 1.106 15.369 1.00 77.12 214 GLY A O 1
ATOM 1638 N N . PHE A 1 215 ? 6.182 0.435 15.905 1.00 76.50 215 PHE A N 1
ATOM 1639 C CA . PHE A 1 215 ? 6.347 -0.526 14.809 1.00 76.50 215 PHE A CA 1
ATOM 1640 C C . PHE A 1 215 ? 5.908 -1.939 15.200 1.00 76.50 215 PHE A C 1
ATOM 1642 O O . PHE A 1 215 ? 5.344 -2.649 14.374 1.00 76.50 215 PHE A O 1
ATOM 1649 N N . LEU A 1 216 ? 6.159 -2.342 16.449 1.00 78.69 216 LEU A N 1
ATOM 1650 C CA . LEU A 1 216 ? 5.890 -3.703 16.918 1.00 78.69 216 LEU A CA 1
ATOM 1651 C C . LEU A 1 216 ? 4.492 -3.879 17.512 1.00 78.69 216 LEU A C 1
ATOM 1653 O O . LEU A 1 216 ? 3.881 -4.933 17.344 1.00 78.69 216 LEU A O 1
ATOM 1657 N N . LEU A 1 217 ? 3.982 -2.875 18.230 1.00 79.00 217 LEU A N 1
ATOM 1658 C CA . LEU A 1 217 ? 2.684 -2.973 18.884 1.00 79.00 217 LEU A CA 1
ATOM 1659 C C . LEU A 1 217 ? 1.594 -2.422 17.972 1.00 79.00 217 LEU A C 1
ATOM 1661 O O . LEU A 1 217 ? 1.561 -1.235 17.641 1.00 79.00 217 LEU A O 1
ATOM 1665 N N . LYS A 1 218 ? 0.656 -3.296 17.613 1.00 71.50 218 LYS A N 1
ATOM 1666 C CA . LYS A 1 218 ? -0.574 -2.903 16.935 1.00 71.50 218 LYS A CA 1
ATOM 1667 C C . LYS A 1 218 ? -1.438 -2.089 17.900 1.00 71.50 218 LYS A C 1
ATOM 1669 O O . LYS A 1 218 ? -1.771 -2.549 18.990 1.00 71.50 218 LYS A O 1
ATOM 1674 N N . GLN A 1 219 ? -1.811 -0.879 17.497 1.00 70.75 219 GLN A N 1
ATOM 1675 C CA . GLN A 1 219 ? -2.744 -0.061 18.262 1.00 70.75 219 GLN A CA 1
ATOM 1676 C C . GLN A 1 219 ? -4.162 -0.628 18.119 1.00 70.75 219 GLN A C 1
ATOM 1678 O O . GLN A 1 219 ? -4.728 -0.645 17.028 1.00 70.75 219 GLN A O 1
ATOM 1683 N N . GLU A 1 220 ? -4.753 -1.075 19.225 1.00 73.81 220 GLU A N 1
ATOM 1684 C CA . GLU A 1 220 ? -6.146 -1.525 19.261 1.00 73.81 220 GLU A CA 1
ATOM 1685 C C . GLU A 1 220 ? -7.080 -0.320 19.445 1.00 73.81 220 GLU A C 1
ATOM 1687 O O . GLU A 1 220 ? -7.320 0.153 20.557 1.00 73.81 220 GLU A O 1
ATOM 1692 N N . ALA A 1 221 ? -7.606 0.203 18.333 1.00 69.19 221 ALA A N 1
ATOM 1693 C CA . ALA A 1 221 ? -8.467 1.390 18.323 1.00 69.19 221 ALA A CA 1
ATOM 1694 C C . ALA A 1 221 ? -9.774 1.212 19.128 1.00 69.19 221 ALA A C 1
ATOM 1696 O O . ALA A 1 221 ? -10.331 2.186 19.631 1.00 69.19 221 ALA A O 1
ATOM 1697 N N . GLY A 1 222 ? -10.247 -0.028 19.294 1.00 78.38 222 GLY A N 1
ATOM 1698 C CA . GLY A 1 222 ? -11.502 -0.334 19.989 1.00 78.38 222 GLY A CA 1
ATOM 1699 C C . GLY A 1 222 ? -11.419 -0.303 21.517 1.00 78.38 222 GLY A C 1
ATOM 1700 O O . GLY A 1 222 ? -12.456 -0.250 22.178 1.00 78.38 222 GLY A O 1
ATOM 1701 N N . LEU A 1 223 ? -10.216 -0.314 22.104 1.00 86.00 223 LEU A N 1
ATOM 1702 C CA . LEU A 1 223 ? -10.063 -0.414 23.558 1.00 86.00 223 LEU A CA 1
ATOM 1703 C C . LEU A 1 223 ? -10.627 0.818 24.278 1.00 86.00 223 LEU A C 1
ATOM 1705 O O . LEU A 1 223 ? -11.329 0.686 25.278 1.00 86.00 223 LEU A O 1
ATOM 1709 N N . GLY A 1 224 ? -10.370 2.017 23.746 1.00 87.88 224 GLY A N 1
ATOM 1710 C CA . GLY A 1 224 ? -10.878 3.261 24.328 1.00 87.88 224 GLY A CA 1
ATOM 1711 C C . GLY A 1 224 ? -12.406 3.336 24.303 1.00 87.88 224 GLY A C 1
ATOM 1712 O O . GLY A 1 224 ? -13.032 3.701 25.299 1.00 87.88 224 GLY A O 1
ATOM 1713 N N . GLU A 1 225 ? -13.020 2.927 23.191 1.00 88.19 225 GLU A N 1
ATOM 1714 C CA . GLU A 1 225 ? -14.477 2.886 23.071 1.00 88.19 225 GLU A CA 1
ATOM 1715 C C . GLU A 1 225 ? -15.090 1.833 24.003 1.00 88.19 225 GLU A C 1
ATOM 1717 O O . GLU A 1 225 ? -16.066 2.121 24.698 1.00 88.19 225 GLU A O 1
ATOM 1722 N N . ALA A 1 226 ? -14.494 0.639 24.081 1.00 90.06 226 ALA A N 1
ATOM 1723 C CA . ALA A 1 226 ? -14.935 -0.416 24.988 1.00 90.06 226 ALA A CA 1
ATOM 1724 C C . ALA A 1 226 ? -14.882 0.035 26.457 1.00 90.06 226 ALA A C 1
ATOM 1726 O O . ALA A 1 226 ? -15.852 -0.152 27.194 1.00 90.06 226 ALA A O 1
ATOM 1727 N N . LEU A 1 227 ? -13.796 0.700 26.869 1.00 92.94 227 LEU A N 1
ATOM 1728 C CA . LEU A 1 227 ? -13.659 1.265 28.214 1.00 92.94 227 LEU A CA 1
ATOM 1729 C C . LEU A 1 227 ? -14.690 2.369 28.482 1.00 92.94 227 LEU A C 1
ATOM 1731 O O . LEU A 1 227 ? -15.289 2.401 29.557 1.00 92.94 227 LEU A O 1
ATOM 1735 N N . SER A 1 228 ? -14.951 3.239 27.502 1.00 93.88 228 SER A N 1
ATOM 1736 C CA . SER A 1 228 ? -15.978 4.282 27.611 1.00 93.88 228 SER A CA 1
ATOM 1737 C C . SER A 1 228 ? -17.381 3.687 27.786 1.00 93.88 228 SER A C 1
ATOM 1739 O O . SER A 1 228 ? -18.119 4.084 28.691 1.00 93.88 228 SER A O 1
ATOM 1741 N N . ARG A 1 229 ? -17.726 2.664 26.989 1.00 94.81 229 ARG A N 1
ATOM 1742 C CA . ARG A 1 229 ? -18.995 1.925 27.105 1.00 94.81 229 ARG A CA 1
ATOM 1743 C C . ARG A 1 229 ? -19.119 1.217 28.454 1.00 94.81 229 ARG A C 1
ATOM 1745 O O . ARG A 1 229 ? -20.170 1.284 29.087 1.00 94.81 229 ARG A O 1
ATOM 1752 N N . MET A 1 230 ? -18.047 0.583 28.930 1.00 95.81 230 MET A N 1
ATOM 1753 C CA . MET A 1 230 ? -18.026 -0.062 30.245 1.00 95.81 230 MET A CA 1
ATOM 1754 C C . MET A 1 230 ? -18.258 0.954 31.369 1.00 95.81 230 MET A C 1
ATOM 1756 O O . MET A 1 230 ? -19.069 0.703 32.260 1.00 95.81 230 MET A O 1
ATOM 1760 N N . ARG A 1 231 ? -17.613 2.126 31.302 1.00 96.00 231 ARG A N 1
ATOM 1761 C CA . ARG A 1 231 ? -17.819 3.208 32.272 1.00 96.00 231 ARG A CA 1
ATOM 1762 C C . ARG A 1 231 ? -19.270 3.688 32.283 1.00 96.00 231 ARG A C 1
ATOM 1764 O O . ARG A 1 231 ? -19.854 3.795 33.356 1.00 96.00 231 ARG A O 1
ATOM 1771 N N . ALA A 1 232 ? -19.864 3.917 31.112 1.00 96.75 232 ALA A N 1
ATOM 1772 C CA . ALA A 1 232 ? -21.263 4.333 31.000 1.00 96.75 232 ALA A CA 1
ATOM 1773 C C . ALA A 1 232 ? -22.231 3.303 31.614 1.00 96.75 232 ALA A C 1
ATOM 1775 O O . ALA A 1 232 ? -23.151 3.675 32.341 1.00 96.75 232 ALA A O 1
ATOM 1776 N N . ASN A 1 233 ? -21.989 2.007 31.394 1.00 95.19 233 ASN A N 1
ATOM 1777 C CA . ASN A 1 233 ? -22.797 0.939 31.987 1.00 95.19 233 ASN A CA 1
ATOM 1778 C C . ASN A 1 233 ? -22.666 0.887 33.517 1.00 95.19 233 ASN A C 1
ATOM 1780 O O . ASN A 1 233 ? -23.658 0.683 34.212 1.00 95.19 233 ASN A O 1
ATOM 1784 N N . LEU A 1 234 ? -21.461 1.090 34.058 1.00 96.75 234 LEU A N 1
ATOM 1785 C CA . LEU A 1 234 ? -21.247 1.144 35.507 1.00 96.75 234 LEU A CA 1
ATOM 1786 C C . LEU A 1 234 ? -21.935 2.359 36.142 1.00 96.75 234 LEU A C 1
ATOM 1788 O O . LEU A 1 234 ? -22.550 2.220 37.200 1.00 96.75 234 LEU A O 1
ATOM 1792 N N . GLU A 1 235 ? -21.884 3.520 35.487 1.00 96.38 235 GLU A N 1
ATOM 1793 C CA . GLU A 1 235 ? -22.595 4.732 35.912 1.00 96.38 235 GLU A CA 1
ATOM 1794 C C . GLU A 1 235 ? -24.113 4.490 35.954 1.00 96.38 235 GLU A C 1
ATOM 1796 O O . GLU A 1 235 ? -24.765 4.788 36.957 1.00 96.38 235 GLU A O 1
ATOM 1801 N N . ALA A 1 236 ? -24.663 3.865 34.905 1.00 94.81 236 ALA A N 1
ATOM 1802 C CA . ALA A 1 236 ? -26.072 3.491 34.837 1.00 94.81 236 ALA A CA 1
ATOM 1803 C C . ALA A 1 236 ? -26.453 2.510 35.957 1.00 94.81 236 ALA A C 1
ATOM 1805 O O . ALA A 1 236 ? -27.403 2.761 36.691 1.00 94.81 236 ALA A O 1
ATOM 1806 N N . CYS A 1 237 ? -25.669 1.448 36.169 1.00 95.44 237 CYS A N 1
ATOM 1807 C CA . CYS A 1 237 ? -25.888 0.498 37.262 1.00 95.44 237 CYS A CA 1
ATOM 1808 C C . CYS A 1 237 ? -25.843 1.169 38.641 1.00 95.44 237 CYS A C 1
ATOM 1810 O O . CYS A 1 237 ? -26.647 0.840 39.515 1.00 95.44 237 CYS A O 1
ATOM 1812 N N . ARG A 1 238 ? -24.913 2.109 38.856 1.00 96.12 238 ARG A N 1
ATOM 1813 C CA . ARG A 1 238 ? -24.820 2.872 40.107 1.00 96.12 238 ARG A CA 1
ATOM 1814 C C . ARG A 1 238 ? -26.077 3.709 40.329 1.00 96.12 238 ARG A C 1
ATOM 1816 O O . ARG A 1 238 ? -26.636 3.673 41.422 1.00 96.12 238 ARG A O 1
ATOM 1823 N N . ARG A 1 239 ? -26.541 4.404 39.290 1.00 96.19 239 ARG A N 1
ATOM 1824 C CA . ARG A 1 239 ? -27.770 5.198 39.328 1.00 96.19 239 ARG A CA 1
ATOM 1825 C C . ARG A 1 239 ? -28.997 4.331 39.612 1.00 96.19 239 ARG A C 1
ATOM 1827 O O . ARG A 1 239 ? -29.734 4.634 40.540 1.00 96.19 239 ARG A O 1
ATOM 1834 N N . THR A 1 240 ? -29.167 3.212 38.907 1.00 95.31 240 THR A N 1
ATOM 1835 C CA . THR A 1 240 ? -30.284 2.285 39.150 1.00 95.31 240 THR A CA 1
ATOM 1836 C C . THR A 1 240 ? -30.252 1.720 40.569 1.00 95.31 240 THR A C 1
ATOM 1838 O O . THR A 1 240 ? -31.296 1.591 41.198 1.00 95.31 240 THR A O 1
ATOM 1841 N N . ARG A 1 241 ? -29.070 1.416 41.126 1.00 94.50 241 ARG A N 1
ATOM 1842 C CA . ARG A 1 241 ? -28.965 0.992 42.534 1.00 94.50 241 ARG A CA 1
ATOM 1843 C C . ARG A 1 241 ? -29.423 2.079 43.505 1.00 94.50 241 ARG A C 1
ATOM 1845 O O . ARG A 1 241 ? -30.095 1.741 44.473 1.00 94.50 241 ARG A O 1
ATOM 1852 N N . ALA A 1 242 ? -29.075 3.341 43.253 1.00 94.31 242 ALA A N 1
ATOM 1853 C CA . ALA A 1 242 ? -29.524 4.461 44.077 1.00 94.31 242 ALA A CA 1
ATOM 1854 C C . ALA A 1 242 ? -31.049 4.648 43.990 1.00 94.31 242 ALA A C 1
ATOM 1856 O O . ALA A 1 242 ? -31.710 4.673 45.023 1.00 94.31 242 ALA A O 1
ATOM 1857 N N . GLU A 1 243 ? -31.614 4.653 42.779 1.00 95.06 243 GLU A N 1
ATOM 1858 C CA . GLU A 1 243 ? -33.064 4.778 42.547 1.00 95.06 243 GLU A CA 1
ATOM 1859 C C . GLU A 1 243 ? -33.855 3.615 43.184 1.00 95.06 243 GLU A C 1
ATOM 1861 O O . GLU A 1 243 ? -34.912 3.819 43.783 1.00 95.06 243 GLU A O 1
ATOM 1866 N N . VAL A 1 244 ? -33.337 2.381 43.116 1.00 96.06 244 VAL A N 1
ATOM 1867 C CA . VAL A 1 244 ? -33.952 1.211 43.771 1.00 96.06 244 VAL A CA 1
ATOM 1868 C C . VAL A 1 244 ? -33.863 1.309 45.294 1.00 96.06 244 VAL A C 1
ATOM 1870 O O . VAL A 1 244 ? -34.807 0.923 45.983 1.00 96.06 244 VAL A O 1
ATOM 1873 N N . ALA A 1 245 ? -32.748 1.802 45.839 1.00 93.31 245 ALA A N 1
ATOM 1874 C CA . ALA A 1 245 ? -32.603 1.997 47.279 1.00 93.31 245 ALA A CA 1
ATOM 1875 C C . ALA A 1 245 ? -33.581 3.059 47.805 1.00 93.31 245 ALA A C 1
ATOM 1877 O O . ALA A 1 245 ? -34.240 2.822 48.816 1.00 93.31 245 ALA A O 1
ATOM 1878 N N . GLU A 1 246 ? -33.726 4.172 47.085 1.00 95.25 246 GLU A N 1
ATOM 1879 C CA . GLU A 1 246 ? -34.699 5.227 47.382 1.00 95.25 246 GLU A CA 1
ATOM 1880 C C . GLU A 1 246 ? -36.139 4.702 47.292 1.00 95.25 246 GLU A C 1
ATOM 1882 O O . GLU A 1 246 ? -36.923 4.876 48.221 1.00 95.25 246 GLU A O 1
ATOM 1887 N N . SER A 1 247 ? -36.465 3.948 46.236 1.00 93.56 247 SER A N 1
ATOM 1888 C CA . SER A 1 247 ? -37.794 3.339 46.073 1.00 93.56 247 SER A CA 1
ATOM 1889 C C . SER A 1 247 ? -38.138 2.383 47.218 1.00 93.56 247 SER A C 1
ATOM 1891 O O . SER A 1 247 ? -39.255 2.405 47.727 1.00 93.56 247 SER A O 1
ATOM 1893 N N . ARG A 1 248 ? -37.174 1.567 47.667 1.00 94.06 248 ARG A N 1
ATOM 1894 C CA . ARG A 1 248 ? -37.352 0.673 48.825 1.00 94.06 248 ARG A CA 1
ATOM 1895 C C . ARG A 1 248 ? -37.514 1.437 50.135 1.00 94.06 248 ARG A C 1
ATOM 1897 O O . ARG A 1 248 ? -38.207 0.962 51.029 1.00 94.06 248 ARG A O 1
ATOM 1904 N N . GLN A 1 249 ? -36.858 2.586 50.280 1.00 94.50 249 GLN A N 1
ATOM 1905 C CA . GLN A 1 249 ? -37.045 3.441 51.448 1.00 94.50 249 GLN A CA 1
ATOM 1906 C C . GLN A 1 249 ? -38.470 4.000 51.480 1.00 94.50 249 GLN A C 1
ATOM 1908 O O . GLN A 1 249 ? -39.153 3.851 52.491 1.00 94.50 249 GLN A O 1
ATOM 1913 N N . LEU A 1 250 ? -38.938 4.533 50.350 1.00 95.00 250 LEU A N 1
ATOM 1914 C CA . LEU A 1 250 ? -40.298 5.044 50.203 1.00 95.00 250 LEU A CA 1
ATOM 1915 C C . LEU A 1 250 ? -41.350 3.948 50.451 1.00 95.00 250 LEU A C 1
ATOM 1917 O O . LEU A 1 250 ? -42.346 4.178 51.128 1.00 95.00 250 LEU A O 1
ATOM 1921 N N . GLU A 1 251 ? -41.113 2.733 49.948 1.00 95.00 251 GLU A N 1
ATOM 1922 C CA . GLU A 1 251 ? -41.976 1.568 50.185 1.00 95.00 251 GLU A CA 1
ATOM 1923 C C . GLU A 1 251 ? -42.114 1.250 51.681 1.00 95.00 251 GLU A C 1
ATOM 1925 O O . GLU A 1 251 ? -43.227 1.021 52.162 1.00 95.00 251 GLU A O 1
ATOM 1930 N N . ARG A 1 252 ? -41.007 1.283 52.437 1.00 94.88 252 ARG A N 1
ATOM 1931 C CA . ARG A 1 252 ? -41.027 1.065 53.893 1.00 94.88 252 ARG A CA 1
ATOM 1932 C C . ARG A 1 252 ? -41.824 2.142 54.623 1.00 94.88 252 ARG A C 1
ATOM 1934 O O . ARG A 1 252 ? -42.621 1.809 55.494 1.00 94.88 252 ARG A O 1
ATOM 1941 N N . GLU A 1 253 ? -41.642 3.406 54.254 1.00 94.50 253 GLU A N 1
ATOM 1942 C CA . GLU A 1 253 ? -42.372 4.529 54.858 1.00 94.50 253 GLU A CA 1
ATOM 1943 C C . GLU A 1 253 ? -43.878 4.440 54.589 1.00 94.50 253 GLU A C 1
ATOM 1945 O O . GLU A 1 253 ? -44.681 4.567 55.512 1.00 94.50 253 GLU A O 1
ATOM 1950 N N . ILE A 1 254 ? -44.272 4.142 53.348 1.00 95.12 254 ILE A N 1
ATOM 1951 C CA . ILE A 1 254 ? -45.682 3.951 52.983 1.00 95.12 254 ILE A CA 1
ATOM 1952 C C . ILE A 1 254 ? -46.286 2.773 53.751 1.00 95.12 254 ILE A C 1
ATOM 1954 O O . ILE A 1 254 ? -47.409 2.880 54.242 1.00 95.12 254 ILE A O 1
ATOM 1958 N N . THR A 1 255 ? -45.550 1.666 53.872 1.00 95.44 255 THR A N 1
ATOM 1959 C CA . THR A 1 255 ? -46.014 0.481 54.607 1.00 95.44 255 THR A CA 1
ATOM 1960 C C . THR A 1 255 ? -46.253 0.814 56.078 1.00 95.44 255 THR A C 1
ATOM 1962 O O . THR A 1 255 ? -47.329 0.519 56.589 1.00 95.44 255 THR A O 1
ATOM 1965 N N . ALA A 1 256 ? -45.325 1.524 56.725 1.00 94.50 256 ALA A N 1
ATOM 1966 C CA . ALA A 1 256 ? -45.476 1.949 58.116 1.00 94.50 256 ALA A CA 1
ATOM 1967 C C . ALA A 1 256 ? -46.694 2.872 58.325 1.00 94.50 256 ALA A C 1
ATOM 1969 O O . ALA A 1 256 ? -47.455 2.699 59.276 1.00 94.50 256 ALA A O 1
ATOM 1970 N N . ILE A 1 257 ? -46.924 3.830 57.417 1.00 95.06 257 ILE A N 1
ATOM 1971 C CA . ILE A 1 257 ? -48.109 4.705 57.468 1.00 95.06 257 ILE A CA 1
ATOM 1972 C C . ILE A 1 257 ? -49.395 3.891 57.285 1.00 95.06 257 ILE A C 1
ATOM 1974 O O . ILE A 1 257 ? -50.393 4.148 57.958 1.00 95.06 257 ILE A O 1
ATOM 1978 N N . TYR A 1 258 ? -49.388 2.918 56.371 1.00 95.19 258 TYR A N 1
ATOM 1979 C CA . TYR A 1 258 ? -50.545 2.067 56.114 1.00 95.19 258 TYR A CA 1
ATOM 1980 C C . TYR A 1 258 ? -50.889 1.191 57.322 1.00 95.19 258 TYR A C 1
ATOM 1982 O O . TYR A 1 258 ? -52.062 1.097 57.681 1.00 95.19 258 TYR A O 1
ATOM 1990 N N . GLU A 1 259 ? -49.886 0.596 57.970 1.00 94.69 259 GLU A N 1
ATOM 1991 C CA . GLU A 1 259 ? -50.053 -0.180 59.203 1.00 94.69 259 GLU A CA 1
ATOM 1992 C C . GLU A 1 259 ? -50.645 0.683 60.324 1.00 94.69 259 GLU A C 1
ATOM 1994 O O . GLU A 1 259 ? -51.691 0.333 60.872 1.00 94.69 259 GLU A O 1
ATOM 1999 N N . ALA A 1 260 ? -50.077 1.867 60.575 1.00 94.12 260 ALA A N 1
ATOM 2000 C CA . ALA A 1 260 ? -50.621 2.807 61.557 1.00 94.12 260 ALA A CA 1
ATOM 2001 C C . ALA A 1 260 ? -52.067 3.226 61.224 1.00 94.12 260 ALA A C 1
ATOM 2003 O O . ALA A 1 260 ? -52.935 3.290 62.096 1.00 94.12 260 ALA A O 1
ATOM 2004 N N . GLY A 1 261 ? -52.363 3.477 59.945 1.00 93.25 261 GLY A N 1
ATOM 2005 C CA . GLY A 1 261 ? -53.713 3.778 59.468 1.00 93.25 261 GLY A CA 1
ATOM 2006 C C . GLY A 1 261 ? -54.703 2.636 59.707 1.00 93.25 261 GLY A C 1
ATOM 2007 O O . GLY A 1 261 ? -55.837 2.884 60.125 1.00 93.25 261 GLY A O 1
ATOM 2008 N N . ALA A 1 262 ? -54.282 1.392 59.474 1.00 94.31 262 ALA A N 1
ATOM 2009 C CA . ALA A 1 262 ? -55.096 0.205 59.711 1.00 94.31 262 ALA A CA 1
ATOM 2010 C C . ALA A 1 262 ? -55.408 0.017 61.204 1.00 94.31 262 ALA A C 1
ATOM 2012 O O . ALA A 1 262 ? -56.561 -0.250 61.549 1.00 94.31 262 ALA A O 1
ATOM 2013 N N . GLU A 1 263 ? -54.427 0.222 62.087 1.00 93.94 263 GLU A N 1
ATOM 2014 C CA . GLU A 1 263 ? -54.622 0.176 63.542 1.00 93.94 263 GLU A CA 1
ATOM 2015 C C . GLU A 1 263 ? -55.597 1.256 64.021 1.00 93.94 263 GLU A C 1
ATOM 2017 O O . GLU A 1 263 ? -56.561 0.956 64.730 1.00 93.94 263 GLU A O 1
ATOM 2022 N N . MET A 1 264 ? -55.411 2.503 63.576 1.00 92.31 264 MET A N 1
ATOM 2023 C CA . MET A 1 264 ? -56.324 3.601 63.903 1.00 92.31 264 MET A CA 1
ATOM 2024 C C . MET A 1 264 ? -57.750 3.322 63.419 1.00 92.31 264 MET A C 1
ATOM 2026 O O . MET A 1 264 ? -58.713 3.582 64.141 1.00 92.31 264 MET A O 1
ATOM 2030 N N . PHE A 1 265 ? -57.906 2.777 62.210 1.00 93.56 265 PHE A N 1
ATOM 2031 C CA . PHE A 1 265 ? -59.220 2.438 61.669 1.00 93.56 265 PHE A CA 1
ATOM 2032 C C . PHE A 1 265 ? -59.885 1.310 62.467 1.00 93.56 265 PHE A C 1
ATOM 2034 O O . PHE A 1 265 ? -61.072 1.398 62.787 1.00 93.56 265 PHE A O 1
ATOM 2041 N N . ALA A 1 266 ? -59.128 0.275 62.841 1.00 93.62 266 ALA A N 1
ATOM 2042 C CA . ALA A 1 266 ? -59.619 -0.803 63.694 1.00 93.62 266 ALA A CA 1
ATOM 2043 C C . ALA A 1 266 ? -60.071 -0.276 65.067 1.00 93.62 266 ALA A C 1
ATOM 2045 O O . ALA A 1 266 ? -61.165 -0.620 65.525 1.00 93.62 266 ALA A O 1
ATOM 2046 N N . ALA A 1 267 ? -59.286 0.613 65.683 1.00 93.12 267 ALA A N 1
ATOM 2047 C CA . ALA A 1 267 ? -59.632 1.266 66.942 1.00 93.12 267 ALA A CA 1
ATOM 2048 C C . ALA A 1 267 ? -60.899 2.131 66.817 1.00 93.12 267 ALA A C 1
ATOM 2050 O O . ALA A 1 267 ? -61.795 2.038 67.656 1.00 93.12 267 ALA A O 1
ATOM 2051 N N . ALA A 1 268 ? -61.028 2.915 65.743 1.00 93.12 268 ALA A N 1
ATOM 2052 C CA . ALA A 1 268 ? -62.206 3.742 65.490 1.00 93.12 268 ALA A CA 1
ATOM 2053 C C . ALA A 1 268 ? -63.479 2.902 65.292 1.00 93.12 268 ALA A C 1
ATOM 2055 O O . ALA A 1 268 ? -64.527 3.221 65.854 1.00 93.12 268 ALA A O 1
ATOM 2056 N N . VAL A 1 269 ? -63.398 1.799 64.539 1.00 93.94 269 VAL A N 1
ATOM 2057 C CA . VAL A 1 269 ? -64.522 0.862 64.368 1.00 93.94 269 VAL A CA 1
ATOM 2058 C C . VAL A 1 269 ? -64.896 0.207 65.697 1.00 93.94 269 VAL A C 1
ATOM 2060 O O . VAL A 1 269 ? -66.082 0.047 65.986 1.00 93.94 269 VAL A O 1
ATOM 2063 N N . HIS A 1 270 ? -63.912 -0.158 66.522 1.00 92.94 270 HIS A N 1
ATOM 2064 C CA . HIS A 1 270 ? -64.165 -0.709 67.851 1.00 92.94 270 HIS A CA 1
ATOM 2065 C C . HIS A 1 270 ? -64.873 0.305 68.761 1.00 92.94 270 HIS A C 1
ATOM 2067 O O . HIS A 1 270 ? -65.910 -0.018 69.339 1.00 92.94 270 HIS A O 1
ATOM 2073 N N . ALA A 1 271 ? -64.390 1.548 68.808 1.00 91.69 271 ALA A N 1
ATOM 2074 C CA . ALA A 1 271 ? -65.018 2.631 69.560 1.00 91.69 271 ALA A CA 1
ATOM 2075 C C . ALA A 1 271 ? -66.447 2.928 69.072 1.00 91.69 271 ALA A C 1
ATOM 2077 O O . ALA A 1 271 ? -67.355 3.086 69.884 1.00 91.69 271 ALA A O 1
ATOM 2078 N N . ALA A 1 272 ? -66.683 2.931 67.755 1.00 89.75 272 ALA A N 1
ATOM 2079 C CA . ALA A 1 272 ? -68.017 3.114 67.185 1.00 89.75 272 ALA A CA 1
ATOM 2080 C C . ALA A 1 272 ? -68.979 1.978 67.572 1.00 89.75 272 ALA A C 1
ATOM 2082 O O . ALA A 1 272 ? -70.147 2.236 67.856 1.00 89.75 272 ALA A O 1
ATOM 2083 N N . ARG A 1 273 ? -68.498 0.727 67.623 1.00 92.19 273 ARG A N 1
ATOM 2084 C CA . ARG A 1 273 ? -69.292 -0.420 68.099 1.00 92.19 273 ARG A CA 1
ATOM 2085 C C . ARG A 1 273 ? -69.622 -0.315 69.585 1.00 92.19 273 ARG A C 1
ATOM 2087 O O . ARG A 1 273 ? -70.756 -0.596 69.953 1.00 92.19 273 ARG A O 1
ATOM 2094 N N . LEU A 1 274 ? -68.669 0.106 70.416 1.00 90.88 274 LEU A N 1
ATOM 2095 C CA . LEU A 1 274 ? -68.911 0.346 71.842 1.00 90.88 274 LEU A CA 1
ATOM 2096 C C . LEU A 1 274 ? -69.954 1.450 72.045 1.00 90.88 274 LEU A C 1
ATOM 2098 O O . LEU A 1 274 ? -70.936 1.233 72.746 1.00 90.88 274 LEU A O 1
ATOM 2102 N N . ALA A 1 275 ? -69.809 2.583 71.355 1.00 87.31 275 ALA A N 1
ATOM 2103 C CA . ALA A 1 275 ? -70.770 3.683 71.417 1.00 87.31 275 ALA A CA 1
ATOM 2104 C C . ALA A 1 275 ? -72.168 3.280 70.913 1.00 87.31 275 ALA A C 1
ATOM 2106 O O . ALA A 1 275 ? -73.173 3.700 71.486 1.00 87.31 275 ALA A O 1
ATOM 2107 N N . ALA A 1 276 ? -72.249 2.449 69.867 1.00 88.56 276 ALA A N 1
ATOM 2108 C CA . ALA A 1 276 ? -73.514 1.887 69.397 1.00 88.56 276 ALA A CA 1
ATOM 2109 C C . ALA A 1 276 ? -74.152 0.969 70.452 1.00 88.56 276 ALA A C 1
ATOM 2111 O O . ALA A 1 276 ? -75.336 1.118 70.740 1.00 88.56 276 ALA A O 1
ATOM 2112 N N . GLY A 1 277 ? -73.368 0.092 71.087 1.00 87.69 277 GLY A N 1
ATOM 2113 C CA . GLY A 1 277 ? -73.840 -0.757 72.184 1.00 87.69 277 GLY A CA 1
ATOM 2114 C C . GLY A 1 277 ? -74.309 0.047 73.401 1.00 87.69 277 GLY A C 1
ATOM 2115 O O . GLY A 1 277 ? -75.358 -0.246 73.969 1.00 87.69 277 GLY A O 1
ATOM 2116 N N . GLU A 1 278 ? -73.597 1.112 73.775 1.00 86.56 278 GLU A N 1
ATOM 2117 C CA . GLU A 1 278 ? -74.038 2.034 74.829 1.00 86.56 278 GLU A CA 1
ATOM 2118 C C . GLU A 1 278 ? -75.336 2.760 74.457 1.00 86.56 278 GLU A C 1
ATOM 2120 O O . GLU A 1 278 ? -76.213 2.937 75.303 1.00 86.56 278 GLU A O 1
ATOM 2125 N N . ALA A 1 279 ? -75.484 3.186 73.200 1.00 77.25 279 ALA A N 1
ATOM 2126 C CA . ALA A 1 279 ? -76.712 3.807 72.718 1.00 77.25 279 ALA A CA 1
ATOM 2127 C C . ALA A 1 279 ? -77.890 2.820 72.756 1.00 77.25 279 ALA A C 1
ATOM 2129 O O . ALA A 1 279 ? -78.964 3.189 73.227 1.00 77.25 279 ALA A O 1
ATOM 2130 N N . GLU A 1 280 ? -77.687 1.566 72.344 1.00 82.56 280 GLU A N 1
ATOM 2131 C CA . GLU A 1 280 ? -78.685 0.494 72.453 1.00 82.56 280 GLU A CA 1
ATOM 2132 C C . GLU A 1 280 ? -79.082 0.233 73.910 1.00 82.56 280 GLU A C 1
ATOM 2134 O O . GLU A 1 280 ? -80.270 0.133 74.211 1.00 82.56 280 GLU A O 1
ATOM 2139 N N . GLN A 1 281 ? -78.120 0.202 74.836 1.00 82.19 281 GLN A N 1
ATOM 2140 C CA . GLN A 1 281 ? -78.397 0.055 76.267 1.00 82.19 281 GLN A CA 1
ATOM 2141 C C . GLN A 1 281 ? -79.178 1.245 76.834 1.00 82.19 281 GLN A C 1
ATOM 2143 O O . GLN A 1 281 ? -80.117 1.048 77.604 1.00 82.19 281 GLN A O 1
ATOM 2148 N N . ARG A 1 282 ? -78.842 2.481 76.442 1.00 78.38 282 ARG A N 1
ATOM 2149 C CA . ARG A 1 282 ? -79.596 3.683 76.843 1.00 78.38 282 ARG A CA 1
ATOM 2150 C C . ARG A 1 282 ? -81.024 3.658 76.305 1.00 78.38 282 ARG A C 1
ATOM 2152 O O . ARG A 1 282 ? -81.946 4.012 77.035 1.00 78.38 282 ARG A O 1
ATOM 2159 N N . VAL A 1 283 ? -81.213 3.214 75.061 1.00 78.31 283 VAL A N 1
ATOM 2160 C CA . VAL A 1 283 ? -82.538 3.019 74.456 1.00 78.31 283 VAL A CA 1
ATOM 2161 C C . VAL A 1 283 ? -83.316 1.951 75.230 1.00 78.31 283 VAL A C 1
ATOM 2163 O O . VAL A 1 283 ? -84.405 2.241 75.719 1.00 78.31 283 VAL A O 1
ATOM 2166 N N . ALA A 1 284 ? -82.723 0.779 75.474 1.00 76.56 284 ALA A N 1
ATOM 2167 C CA . ALA A 1 284 ? -83.339 -0.305 76.240 1.00 76.56 284 ALA A CA 1
ATOM 2168 C C . ALA A 1 284 ? -83.693 0.093 77.687 1.00 76.56 284 ALA A C 1
ATOM 2170 O O . ALA A 1 284 ? -84.733 -0.315 78.201 1.00 76.56 284 ALA A O 1
ATOM 2171 N N . ALA A 1 285 ? -82.872 0.921 78.339 1.00 76.06 285 ALA A N 1
ATOM 2172 C CA . ALA A 1 285 ? -83.144 1.451 79.675 1.00 76.06 285 ALA A CA 1
ATOM 2173 C C . ALA A 1 285 ? -84.257 2.519 79.685 1.00 76.06 285 ALA A C 1
ATOM 2175 O O . ALA A 1 285 ? -84.998 2.629 80.663 1.00 76.06 285 ALA A O 1
ATOM 2176 N N . ALA A 1 286 ? -84.405 3.289 78.602 1.00 72.62 286 ALA A N 1
ATOM 2177 C CA . ALA A 1 286 ? -85.467 4.283 78.438 1.00 72.62 286 ALA A CA 1
ATOM 2178 C C . ALA A 1 286 ? -86.809 3.670 77.983 1.00 72.62 286 ALA A C 1
ATOM 2180 O O . ALA A 1 286 ? -87.869 4.222 78.289 1.00 72.62 286 ALA A O 1
ATOM 2181 N N . GLN A 1 287 ? -86.779 2.515 77.309 1.00 73.12 287 GLN A N 1
ATOM 2182 C CA . GLN A 1 287 ? -87.950 1.755 76.853 1.00 73.12 287 GLN A CA 1
ATOM 2183 C C . GLN A 1 287 ? -89.026 1.549 77.942 1.00 73.12 287 GLN A C 1
ATOM 2185 O O . GLN A 1 287 ? -90.167 1.946 77.720 1.00 73.12 287 GLN A O 1
ATOM 2190 N N . PRO A 1 288 ? -88.713 1.041 79.154 1.00 70.69 288 PRO A N 1
ATOM 2191 C CA . PRO A 1 288 ? -89.723 0.803 80.189 1.00 70.69 288 PRO A CA 1
ATOM 2192 C C . PRO A 1 288 ? -90.331 2.085 80.781 1.00 70.69 288 PRO A C 1
ATOM 2194 O O . PRO A 1 288 ? -91.415 2.034 81.367 1.00 70.69 288 PRO A O 1
ATOM 2197 N N . ALA A 1 289 ? -89.652 3.233 80.668 1.00 67.31 289 ALA A N 1
ATOM 2198 C CA . ALA A 1 289 ? -90.214 4.532 81.042 1.00 67.31 289 ALA A CA 1
ATOM 2199 C C . ALA A 1 289 ? -91.184 5.046 79.965 1.00 67.31 289 ALA A C 1
ATOM 2201 O O . ALA A 1 289 ? -92.239 5.589 80.295 1.00 67.31 289 ALA A O 1
ATOM 2202 N N . LEU A 1 290 ? -90.865 4.808 78.689 1.00 59.69 290 LEU A N 1
ATOM 2203 C CA . LEU A 1 290 ? -91.746 5.101 77.560 1.00 59.69 290 LEU A CA 1
ATOM 2204 C C . LEU A 1 290 ? -92.990 4.197 77.564 1.00 59.69 290 LEU A C 1
ATOM 2206 O O . LEU A 1 290 ? -94.101 4.695 77.403 1.00 59.69 290 LEU A O 1
ATOM 2210 N N . ASP A 1 291 ? -92.832 2.903 77.850 1.00 64.44 291 ASP A N 1
ATOM 2211 C CA . ASP A 1 291 ? -93.938 1.943 77.966 1.00 64.44 291 ASP A CA 1
ATOM 2212 C C . ASP A 1 291 ? -94.876 2.287 79.134 1.00 64.44 291 ASP A C 1
ATOM 2214 O O . ASP A 1 291 ? -96.093 2.128 79.030 1.00 64.44 291 ASP A O 1
ATOM 2218 N N . ARG A 1 292 ? -94.342 2.848 80.230 1.00 61.56 292 ARG A N 1
ATOM 2219 C CA . ARG A 1 292 ? -95.146 3.407 81.332 1.00 61.56 292 ARG A CA 1
ATOM 2220 C C . ARG A 1 292 ? -95.882 4.691 80.953 1.00 61.56 292 ARG A C 1
ATOM 2222 O O . ARG A 1 292 ? -97.002 4.887 81.413 1.00 61.56 292 ARG A O 1
ATOM 2229 N N . ALA A 1 293 ? -95.286 5.548 80.129 1.00 58.84 293 ALA A N 1
ATOM 2230 C CA . ALA A 1 293 ? -95.932 6.764 79.631 1.00 58.84 293 ALA A CA 1
ATOM 2231 C C . ALA A 1 293 ? -97.008 6.469 78.565 1.00 58.84 293 ALA A C 1
ATOM 2233 O O . ALA A 1 293 ? -97.989 7.203 78.456 1.00 58.84 293 ALA A O 1
ATOM 2234 N N . LEU A 1 294 ? -96.841 5.387 77.799 1.00 57.97 294 LEU A N 1
ATOM 2235 C CA . LEU A 1 294 ? -97.780 4.915 76.777 1.00 57.97 294 LEU A CA 1
ATOM 2236 C C . LEU A 1 294 ? -98.853 3.958 77.326 1.00 57.97 294 LEU A C 1
ATOM 2238 O O . LEU A 1 294 ? -99.816 3.659 76.616 1.00 57.97 294 LEU A O 1
ATOM 2242 N N . ALA A 1 295 ? -98.738 3.506 78.580 1.00 51.97 295 ALA A N 1
ATOM 2243 C CA . ALA A 1 295 ? -99.771 2.721 79.243 1.00 51.97 295 ALA A CA 1
ATOM 2244 C C . ALA A 1 295 ? -101.056 3.565 79.403 1.00 51.97 295 ALA A C 1
ATOM 2246 O O . ALA A 1 295 ? -101.052 4.576 80.110 1.00 51.97 295 ALA A O 1
ATOM 2247 N N . PRO A 1 296 ? -102.189 3.187 78.780 1.00 55.09 296 PRO A N 1
ATOM 2248 C CA . PRO A 1 296 ? -103.430 3.927 78.950 1.00 55.09 296 PRO A CA 1
ATOM 2249 C C . PRO A 1 296 ? -103.895 3.809 80.404 1.00 55.09 296 PRO A C 1
ATOM 2251 O O . PRO A 1 296 ? -104.191 2.713 80.877 1.00 55.09 296 PRO A O 1
ATOM 2254 N N . GLY A 1 297 ? -104.008 4.947 81.096 1.00 47.72 297 GLY A N 1
ATOM 2255 C CA . GLY A 1 297 ? -104.589 5.038 82.433 1.00 47.72 297 GLY A CA 1
ATOM 2256 C C . GLY A 1 297 ? -105.941 4.323 82.499 1.00 47.72 297 GLY A C 1
ATOM 2257 O O . GLY A 1 297 ? -106.963 4.826 82.023 1.00 47.72 297 GLY A O 1
ATOM 2258 N N . ALA A 1 298 ? -105.953 3.142 83.116 1.00 47.72 298 ALA A N 1
ATOM 2259 C CA . ALA A 1 298 ? -107.117 2.265 83.226 1.00 47.72 298 ALA A CA 1
ATOM 2260 C C . ALA A 1 298 ? -108.254 2.839 84.105 1.00 47.72 298 ALA A C 1
ATOM 2262 O O . ALA A 1 298 ? -109.299 2.209 84.246 1.00 47.72 298 ALA A O 1
ATOM 2263 N N . GLY A 1 299 ? -108.106 4.056 84.644 1.00 47.56 299 GLY A N 1
ATOM 2264 C CA . GLY A 1 299 ? -109.131 4.745 85.435 1.00 47.56 299 GLY A CA 1
ATOM 2265 C C . GLY A 1 299 ? -110.181 5.527 84.631 1.00 47.56 299 GLY A C 1
ATOM 2266 O O . GLY A 1 299 ? -111.264 5.779 85.146 1.00 47.56 299 GLY A O 1
ATOM 2267 N N . HIS A 1 300 ? -109.932 5.883 83.363 1.00 47.75 300 HIS A N 1
ATOM 2268 C CA . HIS A 1 300 ? -110.810 6.813 82.620 1.00 47.75 300 HIS A CA 1
ATOM 2269 C C . HIS A 1 300 ? -111.808 6.146 81.651 1.00 47.75 300 HIS A C 1
ATOM 2271 O O . HIS A 1 300 ? -112.590 6.831 80.990 1.00 47.75 300 HIS A O 1
ATOM 2277 N N . ARG A 1 301 ? -111.834 4.806 81.564 1.00 44.66 301 ARG A N 1
ATOM 2278 C CA . ARG A 1 301 ? -112.745 4.074 80.655 1.00 44.66 301 ARG A CA 1
ATOM 2279 C C . ARG A 1 301 ? -114.101 3.695 81.262 1.00 44.66 301 ARG A C 1
ATOM 2281 O O . ARG A 1 301 ? -115.000 3.350 80.502 1.00 44.66 301 ARG A O 1
ATOM 2288 N N . ARG A 1 302 ? -114.303 3.816 82.581 1.00 41.56 302 ARG A N 1
ATOM 2289 C CA . ARG A 1 302 ? -115.618 3.543 83.203 1.00 41.56 302 ARG A CA 1
ATOM 2290 C C . ARG A 1 302 ? -116.619 4.700 83.052 1.00 41.56 302 ARG A C 1
ATOM 2292 O O . ARG A 1 302 ? -117.810 4.437 82.946 1.00 41.56 302 ARG A O 1
ATOM 2299 N N . ALA A 1 303 ? -116.156 5.941 82.886 1.00 44.97 303 ALA A N 1
ATOM 2300 C CA . ALA A 1 303 ? -117.026 7.121 82.779 1.00 44.97 303 ALA A CA 1
ATOM 2301 C C . ALA A 1 303 ? -117.631 7.377 81.378 1.00 44.97 303 ALA A C 1
ATOM 2303 O O . ALA A 1 303 ? -118.578 8.139 81.254 1.00 44.97 303 ALA A O 1
ATOM 2304 N N . ARG A 1 304 ? -117.133 6.738 80.306 1.00 44.66 304 ARG A N 1
ATOM 2305 C CA . ARG A 1 304 ? -117.603 6.989 78.919 1.00 44.66 304 ARG A CA 1
ATOM 2306 C C . ARG A 1 304 ? -118.584 5.944 78.370 1.00 44.66 304 ARG A C 1
ATOM 2308 O O . ARG A 1 304 ? -118.919 5.982 77.189 1.00 44.66 304 ARG A O 1
ATOM 2315 N N . SER A 1 305 ? -119.031 5.006 79.208 1.00 43.31 305 SER A N 1
ATOM 2316 C CA . SER A 1 305 ? -119.965 3.936 78.816 1.00 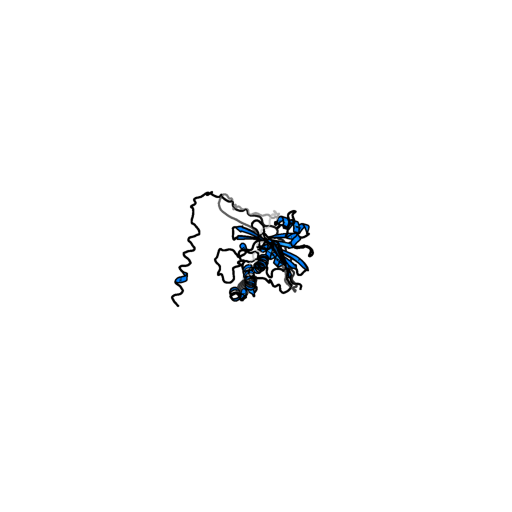43.31 305 SER A CA 1
ATOM 2317 C C . SER A 1 305 ? -121.434 4.222 79.163 1.00 43.31 305 SER A C 1
ATOM 2319 O O . SER A 1 305 ? -122.311 3.562 78.613 1.00 43.31 305 SER A O 1
ATOM 2321 N N . GLN A 1 306 ? -121.720 5.238 79.989 1.00 42.09 306 GLN A N 1
ATOM 2322 C CA . GLN A 1 306 ? -123.094 5.648 80.326 1.00 42.09 306 GLN A CA 1
ATOM 2323 C C . GLN A 1 306 ? -123.644 6.783 79.443 1.00 42.09 306 GLN A C 1
ATOM 2325 O O . GLN A 1 306 ? -124.855 6.936 79.352 1.00 42.09 306 GLN A O 1
ATOM 2330 N N . ASP A 1 307 ? -122.793 7.493 78.696 1.00 44.16 307 ASP A N 1
ATOM 2331 C CA . ASP A 1 307 ? -123.196 8.673 77.907 1.00 44.16 307 ASP A CA 1
ATOM 2332 C C . ASP A 1 307 ? -123.457 8.375 76.412 1.00 44.16 307 ASP A C 1
ATOM 2334 O O . ASP A 1 307 ? -123.538 9.261 75.569 1.00 44.16 307 ASP A O 1
ATOM 2338 N N . ARG A 1 308 ? -123.575 7.088 76.048 1.00 44.50 308 ARG A N 1
ATOM 2339 C CA . ARG A 1 308 ? -123.852 6.628 74.669 1.00 44.50 308 ARG A CA 1
ATOM 2340 C C . ARG A 1 308 ? -125.295 6.156 74.440 1.00 44.50 308 ARG A C 1
ATOM 2342 O O . ARG A 1 308 ? -125.567 5.493 73.444 1.00 44.50 308 ARG A O 1
ATOM 2349 N N . ARG A 1 309 ? -126.226 6.494 75.343 1.00 39.78 309 ARG A N 1
ATOM 2350 C CA . ARG A 1 309 ? -127.671 6.200 75.209 1.00 39.78 309 ARG A CA 1
ATOM 2351 C C . ARG A 1 309 ? -128.549 7.411 74.877 1.00 39.78 309 ARG A C 1
ATOM 2353 O O . ARG A 1 309 ? -129.767 7.288 74.900 1.00 39.78 309 ARG A O 1
ATOM 2360 N N . ALA A 1 310 ? -127.968 8.546 74.502 1.00 41.34 310 ALA A N 1
ATOM 2361 C CA . ALA A 1 310 ? -128.731 9.661 73.959 1.00 41.34 310 ALA A CA 1
ATOM 2362 C C . ALA A 1 310 ? -128.078 10.155 72.667 1.00 41.34 310 ALA A C 1
ATOM 2364 O O . ALA A 1 310 ? -126.912 10.536 72.675 1.00 41.34 310 ALA A O 1
ATOM 2365 N N . ARG A 1 311 ? -128.885 10.198 71.599 1.00 40.50 311 ARG A N 1
ATOM 2366 C CA . ARG A 1 311 ? -128.601 10.683 70.233 1.00 40.50 311 ARG A CA 1
ATOM 2367 C C . ARG A 1 311 ? -128.103 9.610 69.261 1.00 40.50 311 ARG A C 1
ATOM 2369 O O . ARG A 1 311 ? -126.924 9.515 68.928 1.00 40.50 311 ARG A O 1
ATOM 2376 N N . GLY A 1 312 ? -129.074 8.823 68.799 1.00 32.16 312 GLY A N 1
ATOM 2377 C CA . GLY A 1 312 ? -129.112 8.333 67.425 1.00 32.16 312 GLY A CA 1
ATOM 2378 C C . GLY A 1 312 ? -129.728 9.373 66.477 1.00 32.16 312 GLY A C 1
ATOM 2379 O O . GLY A 1 312 ? -130.233 10.399 66.931 1.00 32.16 312 GLY A O 1
ATOM 2380 N N . ASP A 1 313 ? -129.676 9.020 65.192 1.00 36.16 313 ASP A N 1
ATOM 2381 C CA . ASP A 1 313 ? -130.263 9.634 63.988 1.00 36.16 313 ASP A CA 1
ATOM 2382 C C . ASP A 1 313 ? -129.447 10.767 63.323 1.00 36.16 313 ASP A C 1
ATOM 2384 O O . ASP A 1 313 ? -129.330 11.849 63.887 1.00 36.16 313 ASP A O 1
ATOM 2388 N N . VAL A 1 314 ? -128.725 10.602 62.189 1.00 36.59 314 VAL A N 1
ATOM 2389 C CA . VAL A 1 314 ? -128.993 10.073 60.804 1.00 36.59 314 VAL A CA 1
ATOM 2390 C C . VAL A 1 314 ? -128.745 11.257 59.819 1.00 36.59 314 VAL A C 1
ATOM 2392 O O . VAL A 1 314 ? -128.911 12.392 60.263 1.00 36.59 314 VAL A O 1
ATOM 2395 N N . PRO A 1 315 ? -128.420 11.119 58.503 1.00 47.38 315 PRO A N 1
ATOM 2396 C CA . PRO A 1 315 ? -127.809 10.047 57.684 1.00 47.38 315 PRO A CA 1
ATOM 2397 C C . PRO A 1 315 ? -126.461 10.480 57.035 1.00 47.38 315 PRO A C 1
ATOM 2399 O O . PRO A 1 315 ? -126.132 11.655 56.934 1.00 47.38 315 PRO A O 1
ATOM 2402 N N . ASP A 1 316 ? -125.534 9.571 56.740 1.00 34.97 316 ASP A N 1
ATOM 2403 C CA . ASP A 1 316 ? -125.301 8.820 55.486 1.00 34.97 316 ASP A CA 1
ATOM 2404 C C . ASP A 1 316 ? -124.912 9.618 54.206 1.00 34.97 316 ASP A C 1
ATOM 2406 O O . ASP A 1 316 ? -125.624 10.483 53.706 1.00 34.97 316 ASP A O 1
ATOM 2410 N N . ARG A 1 317 ? -123.798 9.141 53.623 1.00 32.16 317 ARG A N 1
ATOM 2411 C CA . ARG A 1 317 ? -123.252 9.283 52.254 1.00 32.16 317 ARG A CA 1
ATOM 2412 C C . ARG A 1 317 ? -122.456 10.536 51.865 1.00 32.16 317 ARG A C 1
ATOM 2414 O O . ARG A 1 317 ? -122.979 11.481 51.289 1.00 32.16 317 ARG A O 1
ATOM 2421 N N . ARG A 1 318 ? -121.130 10.344 51.810 1.00 30.72 318 ARG A N 1
ATOM 2422 C CA . ARG A 1 318 ? -120.464 10.109 50.510 1.00 30.72 318 ARG A CA 1
ATOM 2423 C C . ARG A 1 318 ? -119.205 9.252 50.636 1.00 30.72 318 ARG A C 1
ATOM 2425 O O . ARG A 1 318 ? -118.170 9.662 51.146 1.00 30.72 318 ARG A O 1
ATOM 2432 N N . ALA A 1 319 ? -119.325 8.055 50.075 1.00 32.50 319 ALA A N 1
ATOM 2433 C CA . ALA A 1 319 ? -118.234 7.250 49.568 1.00 32.50 319 ALA A CA 1
ATOM 2434 C C . ALA A 1 319 ? -117.717 7.848 48.247 1.00 32.50 319 ALA A C 1
ATOM 2436 O O . ALA A 1 319 ? -118.511 8.148 47.357 1.00 32.50 319 ALA A O 1
ATOM 2437 N N . ARG A 1 320 ? -116.398 7.957 48.087 1.00 35.69 320 ARG A N 1
ATOM 2438 C CA . ARG A 1 320 ? -115.607 7.139 47.147 1.00 35.69 320 ARG A CA 1
ATOM 2439 C C . ARG A 1 320 ? -114.137 7.525 47.263 1.00 35.69 320 ARG A C 1
ATOM 2441 O O . ARG A 1 320 ? -113.756 8.685 47.329 1.00 35.69 320 ARG A O 1
ATOM 2448 N N . SER A 1 321 ? -113.338 6.479 47.350 1.00 35.88 321 SER A N 1
ATOM 2449 C CA . SER A 1 321 ? -111.981 6.440 47.855 1.00 35.88 321 SER A CA 1
ATOM 2450 C C . SER A 1 321 ? -111.031 5.918 46.783 1.00 35.88 321 SER A C 1
ATOM 2452 O O . SER A 1 321 ? -111.364 4.948 46.107 1.00 35.88 321 SER A O 1
ATOM 2454 N N . ARG A 1 322 ? -109.813 6.474 46.802 1.00 33.47 322 ARG A N 1
ATOM 2455 C CA . ARG A 1 322 ? -108.553 6.023 46.177 1.00 33.47 322 ARG A CA 1
ATOM 2456 C C . ARG A 1 322 ? -108.334 6.368 44.699 1.00 33.47 322 ARG A C 1
ATOM 2458 O O . ARG A 1 322 ? -108.777 5.651 43.818 1.00 33.47 322 ARG A O 1
ATOM 2465 N N . ALA A 1 323 ? -107.491 7.379 44.481 1.00 31.05 323 ALA A N 1
ATOM 2466 C CA . ALA A 1 323 ? -106.242 7.335 43.696 1.00 31.05 323 ALA A CA 1
ATOM 2467 C C . ALA A 1 323 ? -105.659 8.764 43.692 1.00 31.05 323 ALA A C 1
ATOM 2469 O O . ALA A 1 323 ? -106.336 9.705 43.309 1.00 31.05 323 ALA A O 1
ATOM 2470 N N . ARG A 1 324 ? -104.533 9.015 44.372 1.00 32.09 324 ARG A N 1
ATOM 2471 C CA . ARG A 1 324 ? -103.167 8.962 43.810 1.00 32.09 324 ARG A CA 1
ATOM 2472 C C . ARG A 1 324 ? -102.943 9.933 42.639 1.00 32.09 324 ARG A C 1
ATOM 2474 O O . ARG A 1 324 ? -102.983 9.529 41.488 1.00 32.09 324 ARG A O 1
ATOM 2481 N N . ASN A 1 325 ? -102.679 11.192 42.977 1.00 29.36 325 ASN A N 1
ATOM 2482 C CA . ASN A 1 325 ? -101.614 12.068 42.460 1.00 29.36 325 ASN A CA 1
ATOM 2483 C C . ASN A 1 325 ? -101.818 13.423 43.160 1.00 29.36 325 ASN A C 1
ATOM 2485 O O . ASN A 1 325 ? -102.917 13.955 43.164 1.00 29.36 325 ASN A O 1
ATOM 2489 N N . ALA A 1 326 ? -100.906 13.817 44.044 1.00 31.05 326 ALA A N 1
ATOM 2490 C CA . ALA A 1 326 ? -99.689 14.563 43.727 1.00 31.05 326 ALA A CA 1
ATOM 2491 C C . ALA A 1 326 ? -99.961 16.067 43.611 1.00 31.05 326 ALA A C 1
ATOM 2493 O O . ALA A 1 326 ? -100.877 16.49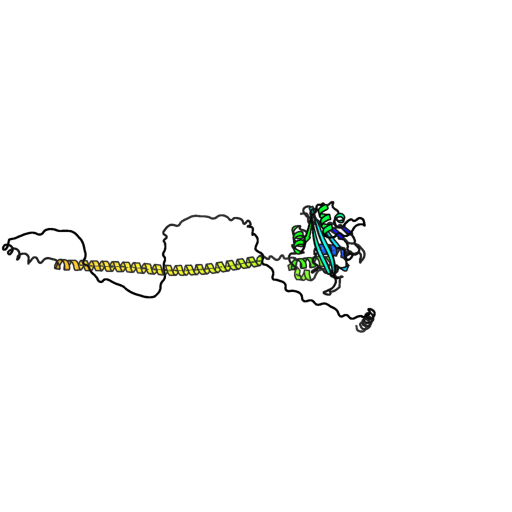6 42.921 1.00 31.05 326 ALA A O 1
ATOM 2494 N N . GLY A 1 327 ? -99.083 16.844 44.242 1.00 35.31 327 GLY A N 1
ATOM 2495 C CA . GLY A 1 327 ? -98.812 18.206 43.804 1.00 35.31 327 GLY A CA 1
ATOM 2496 C C . GLY A 1 327 ? -99.275 19.296 44.752 1.00 35.31 327 GLY A C 1
ATOM 2497 O O . GLY A 1 327 ? -100.137 20.091 44.403 1.00 35.31 327 GLY A O 1
ATOM 2498 N N . ALA A 1 328 ? -98.603 19.419 45.897 1.00 34.47 328 ALA A N 1
ATOM 2499 C CA . ALA A 1 328 ? -98.299 20.752 46.395 1.00 34.47 328 ALA A CA 1
ATOM 2500 C C . ALA A 1 328 ? -97.371 21.421 45.360 1.00 34.47 328 ALA A C 1
ATOM 2502 O O . ALA A 1 328 ? -96.194 21.080 45.248 1.00 34.47 328 ALA A O 1
ATOM 2503 N N . VAL A 1 329 ? -97.942 22.308 44.550 1.00 35.66 329 VAL A N 1
ATOM 2504 C CA . VAL A 1 329 ? -97.256 23.244 43.649 1.00 35.66 329 VAL A CA 1
ATOM 2505 C C . VAL A 1 329 ? -97.564 24.638 44.203 1.00 35.66 329 VAL A C 1
ATOM 2507 O O . VAL A 1 329 ? -98.703 24.905 44.558 1.00 35.66 329 VAL A O 1
ATOM 2510 N N . GLY A 1 330 ? -96.640 25.580 44.330 1.00 32.19 330 GLY A N 1
ATOM 2511 C CA . GLY A 1 330 ? -95.259 25.624 43.885 1.00 32.19 330 GLY A CA 1
ATOM 2512 C C . GLY A 1 330 ? -94.868 27.078 43.606 1.00 32.19 330 GLY A C 1
ATOM 2513 O O . GLY A 1 330 ? -95.630 28.000 43.873 1.00 32.19 330 GLY A O 1
ATOM 2514 N N . ALA A 1 331 ? -93.691 27.230 43.005 1.00 34.59 331 ALA A N 1
ATOM 2515 C CA . ALA A 1 331 ? -93.129 28.455 42.434 1.00 34.59 331 ALA A CA 1
ATOM 2516 C C . ALA A 1 331 ? -92.392 29.417 43.390 1.00 34.59 331 ALA A C 1
ATOM 2518 O O . ALA A 1 331 ? -92.784 30.557 43.613 1.00 34.59 331 ALA A O 1
ATOM 2519 N N . ARG A 1 332 ? -91.178 29.013 43.791 1.00 30.30 332 ARG A N 1
ATOM 2520 C CA . ARG A 1 332 ? -90.005 29.865 43.532 1.00 30.30 332 ARG A CA 1
ATOM 2521 C C . ARG A 1 332 ? -89.394 29.399 42.215 1.00 30.30 332 ARG A C 1
ATOM 2523 O O . ARG A 1 332 ? -88.690 28.395 42.172 1.00 30.30 332 ARG A O 1
ATOM 2530 N N . VAL A 1 333 ? -89.756 30.086 41.135 1.00 37.09 333 VAL A N 1
ATOM 2531 C CA . VAL A 1 333 ? -89.191 29.884 39.800 1.00 37.09 333 VAL A CA 1
ATOM 2532 C C . VAL A 1 333 ? -88.027 30.846 39.629 1.00 37.09 333 VAL A C 1
ATOM 2534 O O . VAL A 1 333 ? -88.168 32.059 39.760 1.00 37.09 333 VAL A O 1
ATOM 2537 N N . ALA A 1 334 ? -86.880 30.250 39.332 1.00 29.62 334 ALA A N 1
ATOM 2538 C CA . ALA A 1 334 ? -85.763 30.890 38.678 1.00 29.62 334 ALA A CA 1
ATOM 2539 C C . ALA A 1 334 ? -86.178 31.321 37.261 1.00 29.62 334 ALA A C 1
ATOM 2541 O O . ALA A 1 334 ? -86.615 30.497 36.461 1.00 29.62 334 ALA A O 1
ATOM 2542 N N . GLY A 1 335 ? -86.002 32.604 36.955 1.00 29.81 335 GLY A N 1
ATOM 2543 C CA . GLY A 1 335 ? -85.978 33.154 35.605 1.00 29.81 335 GLY A CA 1
ATOM 2544 C C . GLY A 1 335 ? -84.709 33.990 35.460 1.00 29.81 335 GLY A C 1
ATOM 2545 O O . GLY A 1 335 ? -84.502 34.931 36.221 1.00 29.81 335 GLY A O 1
ATOM 2546 N N . ALA A 1 336 ? -83.837 33.597 34.531 1.00 31.42 336 ALA A N 1
ATOM 2547 C CA . ALA A 1 336 ? -82.680 34.374 34.075 1.00 31.42 336 ALA A CA 1
ATOM 2548 C C . ALA A 1 336 ? -83.141 35.678 33.375 1.00 31.42 336 ALA A C 1
ATOM 2550 O O . ALA A 1 336 ? -84.293 35.724 32.935 1.00 31.42 336 ALA A O 1
ATOM 2551 N N . PRO A 1 337 ? -82.288 36.720 33.224 1.00 42.16 337 PRO A N 1
ATOM 2552 C CA . PRO A 1 337 ? -81.316 36.726 32.113 1.00 42.16 337 PRO A CA 1
ATOM 2553 C C . PRO A 1 337 ? -79.979 37.477 32.369 1.00 42.16 337 PRO A C 1
ATOM 2555 O O . PRO A 1 337 ? -79.845 38.224 33.327 1.00 42.16 337 PRO A O 1
ATOM 2558 N N . GLY A 1 338 ? -79.021 37.304 31.438 1.00 30.17 338 GLY A N 1
ATOM 2559 C CA . GLY A 1 338 ? -77.890 38.216 31.134 1.00 30.17 338 GLY A CA 1
ATOM 2560 C C . GLY A 1 338 ? -76.747 38.248 32.163 1.00 30.17 338 GLY A C 1
ATOM 2561 O O . GLY A 1 338 ? -76.926 38.690 33.281 1.00 30.17 338 GLY A O 1
ATOM 2562 N N . GLY A 1 339 ? -75.536 37.745 31.901 1.00 28.80 339 GLY A N 1
ATOM 2563 C CA . GLY A 1 339 ? -74.564 38.266 30.928 1.00 28.80 339 GLY A CA 1
ATOM 2564 C C . GLY A 1 339 ? -73.586 39.233 31.636 1.00 28.80 339 GLY A C 1
ATOM 2565 O O . GLY A 1 339 ? -74.002 40.296 32.053 1.00 28.80 339 GLY A O 1
ATOM 2566 N N . GLY A 1 340 ? -72.289 38.965 31.827 1.00 29.94 340 GLY A N 1
ATOM 2567 C CA . GLY A 1 340 ? -71.498 37.793 31.473 1.00 29.94 340 GLY A CA 1
ATOM 2568 C C . GLY A 1 340 ? -70.007 37.903 31.845 1.00 29.94 340 GLY A C 1
ATOM 2569 O O . GLY A 1 340 ? -69.588 38.838 32.515 1.00 29.94 340 GLY A O 1
ATOM 2570 N N . ARG A 1 341 ? -69.240 36.954 31.270 1.00 36.69 341 ARG A N 1
ATOM 2571 C CA . ARG A 1 341 ? -67.763 36.843 31.126 1.00 36.69 341 ARG A CA 1
ATOM 2572 C C . ARG A 1 341 ? -66.982 36.504 32.407 1.00 36.69 341 ARG A C 1
ATOM 2574 O O . ARG A 1 341 ? -67.173 37.146 33.417 1.00 36.69 341 ARG A O 1
ATOM 2581 N N . ARG A 1 342 ? -66.012 35.578 32.450 1.00 38.75 342 ARG A N 1
ATOM 2582 C CA . ARG A 1 342 ? -65.274 34.634 31.551 1.00 38.75 342 ARG A CA 1
ATOM 2583 C C . ARG A 1 342 ? -64.440 33.749 32.535 1.00 38.75 342 ARG A C 1
ATOM 2585 O O . ARG A 1 342 ? -64.185 34.224 33.629 1.00 38.75 342 ARG A O 1
ATOM 2592 N N . ARG A 1 343 ? -63.915 32.536 32.297 1.00 33.69 343 ARG A N 1
ATOM 2593 C CA . ARG A 1 343 ? -63.705 31.636 31.141 1.00 33.69 343 ARG A CA 1
ATOM 2594 C C . ARG A 1 343 ? -63.318 30.228 31.675 1.00 33.69 343 ARG A C 1
ATOM 2596 O O . ARG A 1 343 ? -62.669 30.135 32.707 1.00 33.69 343 ARG A O 1
ATOM 2603 N N . ALA A 1 344 ? -63.680 29.184 30.924 1.00 34.25 344 ALA A N 1
ATOM 2604 C CA . ALA A 1 344 ? -63.246 27.770 31.019 1.00 34.25 344 ALA A CA 1
ATOM 2605 C C . ALA A 1 344 ? -61.990 27.527 30.114 1.00 34.25 344 ALA A C 1
ATOM 2607 O O . ALA A 1 344 ? -61.463 28.557 29.670 1.00 34.25 344 ALA A O 1
ATOM 2608 N N . PRO A 1 345 ? -61.530 26.295 29.718 1.00 54.75 345 PRO A N 1
ATOM 2609 C CA . PRO A 1 345 ? -62.102 24.912 29.793 1.00 54.75 345 PRO A CA 1
ATOM 2610 C C . PRO A 1 345 ? -61.062 23.801 30.182 1.00 54.75 345 PRO A C 1
ATOM 2612 O O . PRO A 1 345 ? -59.937 24.141 30.509 1.00 54.75 345 PRO A O 1
ATOM 2615 N N . GLY A 1 346 ? -61.269 22.468 30.205 1.00 32.44 346 GLY A N 1
ATOM 2616 C CA . GLY A 1 346 ? -62.368 21.520 29.934 1.00 32.44 346 GLY A CA 1
ATOM 2617 C C . GLY A 1 346 ? -61.864 20.041 29.960 1.00 32.44 346 GLY A C 1
ATOM 2618 O O . GLY A 1 346 ? -60.679 19.822 29.755 1.00 32.44 346 GLY A O 1
ATOM 2619 N N . ARG A 1 347 ? -62.780 19.082 30.249 1.00 35.38 347 ARG A N 1
ATOM 2620 C CA . ARG A 1 347 ? -62.986 17.665 29.774 1.00 35.38 347 ARG A CA 1
ATOM 2621 C C . ARG A 1 347 ? -61.769 16.808 29.301 1.00 35.38 347 ARG A C 1
ATOM 2623 O O . ARG A 1 347 ? -60.931 17.312 28.583 1.00 35.38 347 ARG A O 1
ATOM 2630 N N . THR A 1 348 ? -61.615 15.494 29.556 1.00 30.41 348 THR A N 1
ATOM 2631 C CA . THR A 1 348 ? -62.519 14.311 29.453 1.00 30.41 348 THR A CA 1
ATOM 2632 C C . THR A 1 348 ? -61.972 13.087 30.229 1.00 30.41 348 THR A C 1
ATOM 2634 O O . THR A 1 348 ? -60.780 12.992 30.498 1.00 30.41 348 THR A O 1
ATOM 2637 N N . ALA A 1 349 ? 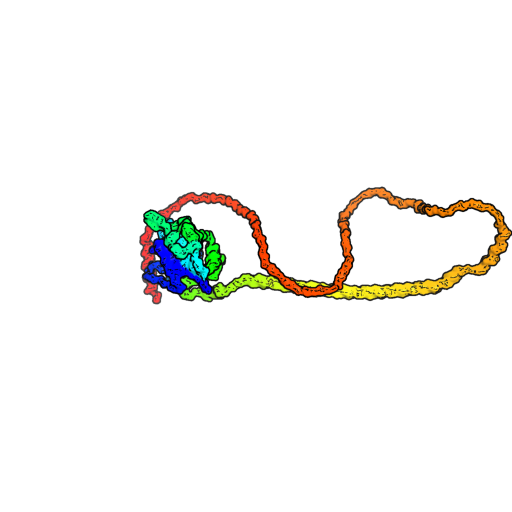-62.851 12.124 30.532 1.00 33.56 349 ALA A N 1
ATOM 2638 C CA . ALA A 1 349 ? -62.635 10.930 31.356 1.00 33.56 349 ALA A CA 1
ATOM 2639 C C . ALA A 1 34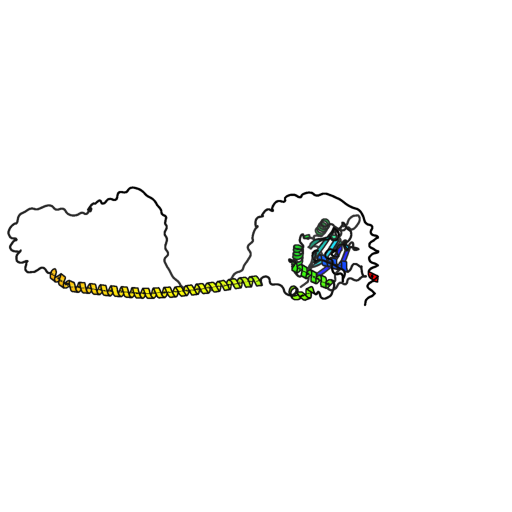9 ? -62.288 9.630 30.588 1.00 33.56 349 ALA A C 1
ATOM 2641 O O . ALA A 1 349 ? -62.854 9.406 29.526 1.00 33.56 349 ALA A O 1
ATOM 2642 N N . GLY A 1 350 ? -61.497 8.755 31.244 1.00 35.00 350 GLY A N 1
ATOM 2643 C CA . GLY A 1 350 ? -61.605 7.274 31.343 1.00 35.00 350 GLY A CA 1
ATOM 2644 C C . GLY A 1 350 ? -61.511 6.389 30.079 1.00 35.00 350 GLY A C 1
ATOM 2645 O O . GLY A 1 350 ? -61.633 6.913 28.982 1.00 35.00 350 GLY A O 1
ATOM 2646 N N . PRO A 1 351 ? -61.373 5.038 30.195 1.00 50.75 351 PRO A N 1
ATOM 2647 C CA . PRO A 1 351 ? -61.790 4.227 31.352 1.00 50.75 351 PRO A CA 1
ATOM 2648 C C . PRO A 1 351 ? -60.910 3.004 31.767 1.00 50.75 351 PRO A C 1
ATOM 2650 O O . PRO A 1 351 ? -60.143 2.436 31.002 1.00 50.75 351 PRO A O 1
ATOM 2653 N N . ARG A 1 352 ? -61.142 2.583 33.024 1.00 40.06 352 ARG A N 1
ATOM 2654 C CA . ARG A 1 352 ? -61.238 1.223 33.623 1.00 40.06 352 ARG A CA 1
ATOM 2655 C C . ARG A 1 352 ? -60.309 0.075 33.173 1.00 40.06 352 ARG A C 1
ATOM 2657 O O . ARG A 1 352 ? -60.393 -0.414 32.053 1.00 40.06 352 ARG A O 1
ATOM 2664 N N . ARG A 1 353 ? -59.665 -0.563 34.165 1.00 31.59 353 ARG A N 1
ATOM 2665 C CA . ARG A 1 353 ? -59.297 -1.994 34.138 1.00 31.59 353 ARG A CA 1
ATOM 2666 C C . ARG A 1 353 ? -59.507 -2.678 35.491 1.00 31.59 353 ARG A C 1
ATOM 2668 O O . ARG A 1 353 ? -59.221 -2.108 36.539 1.00 31.59 353 ARG A O 1
ATOM 2675 N N . ARG A 1 354 ? -59.972 -3.930 35.435 1.00 31.45 354 ARG A N 1
ATOM 2676 C CA . ARG A 1 354 ? -59.978 -4.912 36.526 1.00 31.45 354 ARG A CA 1
ATOM 2677 C C . ARG A 1 354 ? -59.345 -6.220 36.030 1.00 31.45 354 ARG A C 1
ATOM 2679 O O . ARG A 1 354 ? -59.667 -6.669 34.937 1.00 31.45 354 ARG A O 1
ATOM 2686 N N . ALA A 1 355 ? -58.585 -6.825 36.944 1.00 32.75 355 ALA A N 1
ATOM 2687 C CA . ALA A 1 355 ? -58.508 -8.253 37.270 1.00 32.75 355 ALA A CA 1
ATOM 2688 C C . ALA A 1 355 ? -57.433 -9.182 36.644 1.00 32.75 355 ALA A C 1
ATOM 2690 O O . ALA A 1 355 ? -57.311 -9.312 35.432 1.00 32.75 355 ALA A O 1
ATOM 2691 N N . ARG A 1 356 ? -56.842 -9.947 37.590 1.00 30.42 356 ARG A N 1
ATOM 2692 C CA . ARG A 1 356 ? -56.324 -11.339 37.583 1.00 30.42 356 ARG A CA 1
ATOM 2693 C C . ARG A 1 356 ? -54.816 -11.605 37.400 1.00 30.42 356 ARG A C 1
ATOM 2695 O O . ARG A 1 356 ? -54.295 -11.545 36.301 1.00 30.42 356 ARG A O 1
ATOM 2702 N N . GLY A 1 357 ? -54.207 -12.065 38.506 1.00 29.19 357 GLY A N 1
ATOM 2703 C CA . GLY A 1 357 ? -53.661 -13.430 38.652 1.00 29.19 357 GLY A CA 1
ATOM 2704 C C . GLY A 1 357 ? -52.218 -13.692 38.195 1.00 29.19 357 GLY A C 1
ATOM 2705 O O . GLY A 1 357 ? -51.956 -13.779 37.006 1.00 29.19 357 GLY A O 1
ATOM 2706 N N . LEU A 1 358 ? -51.313 -13.933 39.153 1.00 31.92 358 LEU A N 1
ATOM 2707 C CA . LEU A 1 358 ? -49.952 -14.477 38.977 1.00 31.92 358 LEU A CA 1
ATOM 2708 C C . LEU A 1 358 ? -49.910 -15.855 39.670 1.00 31.92 358 LEU A C 1
ATOM 2710 O O . LEU A 1 358 ? -50.387 -15.954 40.797 1.00 31.92 358 LEU A O 1
ATOM 2714 N N . ARG A 1 359 ? -49.460 -16.956 39.048 1.00 31.16 359 ARG A N 1
ATOM 2715 C CA . ARG A 1 359 ? -48.072 -17.480 38.869 1.00 31.16 359 ARG A CA 1
ATOM 2716 C C . ARG A 1 359 ? -48.180 -18.934 38.296 1.00 31.16 359 ARG A C 1
ATOM 2718 O O . ARG A 1 359 ? -49.313 -19.417 38.294 1.00 31.16 359 ARG A O 1
ATOM 2725 N N . PRO A 1 360 ? -47.112 -19.731 37.987 1.00 52.47 360 PRO A N 1
ATOM 2726 C CA . PRO A 1 360 ? -45.664 -19.497 37.733 1.00 52.47 360 PRO A CA 1
ATOM 2727 C C . PRO A 1 360 ? -45.081 -20.275 36.494 1.00 52.47 360 PRO A C 1
ATOM 2729 O O . PRO A 1 360 ? -45.821 -20.934 35.775 1.00 52.47 360 PRO A O 1
ATOM 2732 N N . ARG A 1 361 ? -43.725 -20.288 36.387 1.00 29.00 361 ARG A N 1
ATOM 2733 C CA . ARG A 1 361 ? -42.779 -21.150 35.602 1.00 29.00 361 ARG A CA 1
ATOM 2734 C C . ARG A 1 361 ? -42.475 -20.700 34.161 1.00 29.00 361 ARG A C 1
ATOM 2736 O O . ARG A 1 361 ? -43.361 -20.225 33.479 1.00 29.00 361 ARG A O 1
ATOM 2743 N N . SER A 1 362 ? -41.274 -20.841 33.591 1.00 34.53 362 SER A N 1
ATOM 2744 C CA . SER A 1 362 ? -39.907 -21.202 34.021 1.00 34.53 362 SER A CA 1
ATOM 2745 C C . SER A 1 362 ? -38.990 -21.072 32.788 1.00 34.53 362 SER A C 1
ATOM 2747 O O . SER A 1 362 ? -39.459 -21.330 31.688 1.00 34.53 362 SER A O 1
ATOM 2749 N N . ALA A 1 363 ? -37.700 -20.802 33.020 1.00 32.38 363 ALA A N 1
ATOM 2750 C CA . ALA A 1 363 ? -36.536 -21.107 32.168 1.00 32.38 363 ALA A CA 1
ATOM 2751 C C . ALA A 1 363 ? -36.384 -20.436 30.779 1.00 32.38 363 ALA A C 1
ATOM 2753 O O . ALA A 1 363 ? -37.259 -20.446 29.923 1.00 32.38 363 ALA A O 1
ATOM 2754 N N . TRP A 1 364 ? -35.183 -19.887 30.581 1.00 38.47 364 TRP A N 1
ATOM 2755 C CA . TRP A 1 364 ? -34.645 -19.316 29.342 1.00 38.47 364 TRP A CA 1
ATOM 2756 C C . TRP A 1 364 ? -34.143 -20.399 28.377 1.00 38.47 364 TRP A C 1
ATOM 2758 O O . TRP A 1 364 ? -33.689 -21.450 28.834 1.00 38.47 364 TRP A O 1
ATOM 2768 N N . PRO A 1 365 ? -34.080 -20.089 27.069 1.00 42.22 365 PRO A N 1
ATOM 2769 C CA . PRO A 1 365 ? -32.808 -20.278 26.362 1.00 42.22 365 PRO A CA 1
ATOM 2770 C C . PRO A 1 365 ? -32.495 -19.218 25.281 1.00 42.22 365 PRO A C 1
ATOM 2772 O O . PRO A 1 365 ? -33.389 -18.683 24.638 1.00 42.22 365 PRO A O 1
ATOM 2775 N N . GLY A 1 366 ? -31.191 -19.016 25.042 1.00 30.69 366 GLY A N 1
ATOM 2776 C CA . GLY A 1 366 ? -30.588 -18.991 23.697 1.00 30.69 366 GLY A CA 1
ATOM 2777 C C . GLY A 1 366 ? -30.716 -17.740 22.813 1.00 30.69 366 GLY A C 1
ATOM 2778 O O . GLY A 1 366 ? -31.799 -17.351 22.402 1.00 30.69 366 GLY A O 1
ATOM 2779 N N . ALA A 1 367 ? -29.559 -17.180 22.441 1.00 36.91 367 ALA A N 1
ATOM 2780 C CA . ALA A 1 367 ? -29.340 -16.110 21.457 1.00 36.91 367 ALA A CA 1
ATOM 2781 C C . ALA A 1 367 ? -29.894 -16.396 20.038 1.00 36.91 367 ALA A C 1
ATOM 2783 O O . ALA A 1 367 ? -30.115 -17.556 19.692 1.00 36.91 367 ALA A O 1
ATOM 2784 N N . PRO A 1 368 ? -29.980 -15.366 19.162 1.00 41.19 368 PRO A N 1
ATOM 2785 C CA . PRO A 1 368 ? -29.309 -15.521 17.863 1.00 41.19 368 PRO A CA 1
ATOM 2786 C C . PRO A 1 368 ? -28.667 -14.264 17.225 1.00 41.19 368 PRO A C 1
ATOM 2788 O O . PRO A 1 368 ? -29.104 -13.128 17.385 1.00 41.19 368 PRO A O 1
ATOM 2791 N N . ALA A 1 369 ? -27.609 -14.583 16.470 1.00 31.12 369 ALA A N 1
ATOM 2792 C CA . ALA A 1 369 ? -27.026 -14.038 15.237 1.00 31.12 369 ALA A CA 1
ATOM 2793 C C . ALA A 1 369 ? -27.479 -12.685 14.639 1.00 31.12 369 ALA A C 1
ATOM 2795 O O . ALA A 1 369 ? -28.654 -12.430 14.382 1.00 31.12 369 ALA A O 1
ATOM 2796 N N . ALA A 1 370 ? -26.472 -11.895 14.243 1.00 33.69 370 ALA A N 1
ATOM 2797 C CA . ALA A 1 370 ? -26.584 -10.705 13.405 1.00 33.69 370 ALA A CA 1
ATOM 2798 C C . ALA A 1 370 ? -26.219 -11.012 11.937 1.00 33.69 370 ALA A C 1
ATOM 2800 O O . ALA A 1 370 ? -25.178 -11.605 11.660 1.00 33.69 370 ALA A O 1
ATOM 2801 N N . GLY A 1 371 ? -27.057 -10.543 11.008 1.00 31.50 371 GLY A N 1
ATOM 2802 C CA . GLY A 1 371 ? -26.806 -10.455 9.566 1.00 31.50 371 GLY A CA 1
ATOM 2803 C C . GLY A 1 371 ? -27.293 -9.097 9.024 1.00 31.50 371 GLY A C 1
ATOM 2804 O O . GLY A 1 371 ? -28.165 -8.479 9.643 1.00 31.50 371 GLY A O 1
ATOM 2805 N N . PRO A 1 372 ? -26.715 -8.574 7.925 1.00 39.44 372 PRO A N 1
ATOM 2806 C CA . PRO A 1 372 ? -26.609 -7.134 7.697 1.00 39.44 372 PRO A CA 1
ATOM 2807 C C . PRO A 1 372 ? -27.783 -6.556 6.894 1.00 39.44 372 PRO A C 1
ATOM 2809 O O . PRO A 1 372 ? -28.244 -7.147 5.918 1.00 39.44 372 PRO A O 1
ATOM 2812 N N . ARG A 1 373 ? -28.232 -5.346 7.255 1.00 34.06 373 ARG A N 1
ATOM 2813 C CA . ARG A 1 373 ? -29.180 -4.559 6.451 1.00 34.06 373 ARG A CA 1
ATOM 2814 C C . ARG A 1 373 ? -28.470 -3.431 5.705 1.00 34.06 373 ARG A C 1
ATOM 2816 O O . ARG A 1 373 ? -27.779 -2.607 6.293 1.00 34.06 373 ARG A O 1
ATOM 2823 N N . ARG A 1 374 ? -28.691 -3.445 4.389 1.00 32.41 374 ARG A N 1
ATOM 2824 C CA . ARG A 1 374 ? -28.308 -2.467 3.365 1.00 32.41 374 ARG A CA 1
ATOM 2825 C C . ARG A 1 374 ? -28.791 -1.053 3.717 1.00 32.41 374 ARG A C 1
ATOM 2827 O O . ARG A 1 374 ? -29.950 -0.888 4.089 1.00 32.41 374 ARG A O 1
ATOM 2834 N N . ALA A 1 375 ? -27.945 -0.049 3.492 1.00 33.84 375 ALA A N 1
ATOM 2835 C CA . ALA A 1 375 ? -28.326 1.363 3.472 1.00 33.84 375 ALA A CA 1
ATOM 2836 C C . ALA A 1 375 ? -28.145 1.923 2.050 1.00 33.84 375 ALA A C 1
ATOM 2838 O O . ALA A 1 375 ? -27.060 1.840 1.479 1.00 33.84 375 ALA A O 1
ATOM 2839 N N . GLY A 1 376 ? -29.238 2.437 1.477 1.00 32.44 376 GLY A N 1
ATOM 2840 C CA . GLY A 1 376 ? -29.270 3.208 0.230 1.00 32.44 376 GLY A CA 1
ATOM 2841 C C . GLY A 1 376 ? -28.983 4.703 0.458 1.00 32.44 376 GLY A C 1
ATOM 2842 O O . GLY A 1 376 ? -28.797 5.123 1.600 1.00 32.44 376 GLY A O 1
ATOM 2843 N N . PRO A 1 377 ? -28.917 5.509 -0.618 1.00 36.53 377 PRO A N 1
ATOM 2844 C CA . PRO A 1 377 ? -28.017 6.656 -0.704 1.00 36.53 377 PRO A CA 1
ATOM 2845 C C . PRO A 1 377 ? -28.589 7.942 -0.094 1.00 36.53 377 PRO A C 1
ATOM 2847 O O . PRO A 1 377 ? -29.750 8.297 -0.301 1.00 36.53 377 PRO A O 1
ATOM 2850 N N . ALA A 1 378 ? -27.729 8.675 0.617 1.00 34.72 378 ALA A N 1
ATOM 2851 C CA . ALA A 1 378 ? -28.007 10.017 1.109 1.00 34.72 378 ALA A CA 1
ATOM 2852 C C . ALA A 1 378 ? -27.726 11.070 0.025 1.00 34.72 378 ALA A C 1
ATOM 2854 O O . ALA A 1 378 ? -26.767 10.986 -0.740 1.00 34.72 378 ALA A O 1
ATOM 2855 N N . ARG A 1 379 ? -28.629 12.048 -0.026 1.00 33.41 379 ARG A N 1
ATOM 2856 C CA . ARG A 1 379 ? -28.764 13.111 -1.023 1.00 33.41 379 ARG A CA 1
ATOM 2857 C C . ARG A 1 379 ? -27.588 14.092 -1.019 1.00 33.41 379 ARG A C 1
ATOM 2859 O O . ARG A 1 379 ? -27.066 14.453 0.030 1.00 33.41 379 ARG A O 1
ATOM 2866 N N . ALA A 1 380 ? -27.255 14.552 -2.222 1.00 35.00 380 ALA A N 1
ATOM 2867 C CA . ALA A 1 380 ? -26.254 15.565 -2.524 1.00 35.00 380 ALA A CA 1
ATOM 2868 C C . ALA A 1 380 ? -26.597 16.946 -1.935 1.00 35.00 380 ALA A C 1
ATOM 2870 O O . ALA A 1 380 ? -27.747 17.385 -1.982 1.00 35.00 380 ALA A O 1
ATOM 2871 N N . TRP A 1 381 ? -25.571 17.647 -1.449 1.00 33.94 381 TRP A N 1
ATOM 2872 C CA . TRP A 1 381 ? -25.572 19.095 -1.225 1.00 33.94 381 TRP A CA 1
ATOM 2873 C C . TRP A 1 381 ? -24.706 19.766 -2.306 1.00 33.94 381 TRP A C 1
ATOM 2875 O O . TRP A 1 381 ? -23.642 19.233 -2.631 1.00 33.94 381 TRP A O 1
ATOM 2885 N N . PRO A 1 382 ? -25.136 20.900 -2.889 1.00 41.44 382 PRO A N 1
ATOM 2886 C CA . PRO A 1 382 ? -24.388 21.579 -3.944 1.00 41.44 382 PRO A CA 1
ATOM 2887 C C . PRO A 1 382 ? -23.225 22.413 -3.369 1.00 41.44 382 PRO A C 1
ATOM 2889 O O . PRO A 1 382 ? -23.320 22.894 -2.238 1.00 41.44 382 PRO A O 1
ATOM 2892 N N . PRO A 1 383 ? -22.131 22.625 -4.125 1.00 47.50 383 PRO A N 1
ATOM 2893 C CA . PRO A 1 383 ? -21.033 23.486 -3.694 1.00 47.50 383 PRO A CA 1
ATOM 2894 C C . PRO A 1 383 ? -21.357 24.978 -3.917 1.00 47.50 383 PRO A C 1
ATOM 2896 O O . PRO A 1 383 ? -22.102 25.312 -4.843 1.00 47.50 383 PRO A O 1
ATOM 2899 N N . PRO A 1 384 ? -20.780 25.899 -3.121 1.00 38.38 384 PRO A N 1
ATOM 2900 C CA . PRO A 1 384 ? -20.944 27.332 -3.334 1.00 38.38 384 PRO A CA 1
ATOM 2901 C C . PRO A 1 384 ? -20.114 27.850 -4.522 1.00 38.38 384 PRO A C 1
ATOM 2903 O O . PRO A 1 384 ? -19.027 27.359 -4.834 1.00 38.38 384 PRO A O 1
ATOM 2906 N N . ALA A 1 385 ? -20.675 28.865 -5.179 1.00 32.91 385 ALA A N 1
ATOM 2907 C CA . ALA A 1 385 ? -20.211 29.494 -6.408 1.00 32.91 385 ALA A CA 1
ATOM 2908 C C . ALA A 1 385 ? -18.839 30.191 -6.289 1.00 32.91 385 ALA A C 1
ATOM 2910 O O . ALA A 1 385 ? -18.529 30.848 -5.296 1.00 32.91 385 ALA A O 1
ATOM 2911 N N . ARG A 1 386 ? -18.039 30.089 -7.359 1.00 33.41 386 ARG A N 1
ATOM 2912 C CA . ARG A 1 386 ? -16.786 30.832 -7.568 1.00 33.41 386 ARG A CA 1
ATOM 2913 C C . ARG A 1 386 ? -17.080 32.245 -8.087 1.00 33.41 386 ARG A C 1
ATOM 2915 O O . ARG A 1 386 ? -17.794 32.389 -9.075 1.00 33.41 386 ARG A O 1
ATOM 2922 N N . ALA A 1 387 ? -16.457 33.257 -7.484 1.00 34.38 387 ALA A N 1
ATOM 2923 C CA . ALA A 1 387 ? -16.302 34.596 -8.059 1.00 34.38 387 ALA A CA 1
ATOM 2924 C C . ALA A 1 387 ? -14.925 34.728 -8.760 1.00 34.38 387 ALA A C 1
ATOM 2926 O O . ALA A 1 387 ? -13.994 34.001 -8.399 1.00 34.38 387 ALA A O 1
ATOM 2927 N N . PRO A 1 388 ? -14.783 35.594 -9.785 1.00 34.81 388 PRO A N 1
ATOM 2928 C CA . PRO A 1 388 ? -13.746 35.456 -10.804 1.00 34.81 388 PRO A CA 1
ATOM 2929 C C . PRO A 1 388 ? -12.419 36.159 -10.486 1.00 34.81 388 PRO A C 1
ATOM 2931 O O . PRO A 1 388 ? -12.347 37.177 -9.799 1.00 34.81 388 PRO A O 1
ATOM 2934 N N . ALA A 1 389 ? -11.372 35.599 -11.091 1.00 31.09 389 ALA A N 1
ATOM 2935 C CA . ALA A 1 389 ? -10.002 36.080 -11.123 1.00 31.09 389 ALA A CA 1
ATOM 2936 C C . ALA A 1 389 ? -9.879 37.519 -11.653 1.00 31.09 389 ALA A C 1
ATOM 2938 O O . ALA A 1 389 ? -10.388 37.850 -12.727 1.00 31.09 389 ALA A O 1
ATOM 2939 N N . ARG A 1 390 ? -9.110 38.353 -10.942 1.00 30.91 390 ARG A N 1
ATOM 2940 C CA . ARG A 1 390 ? -8.536 39.578 -11.504 1.00 30.91 390 ARG A CA 1
ATOM 2941 C C . ARG A 1 390 ? -7.177 39.275 -12.127 1.00 30.91 390 ARG A C 1
ATOM 2943 O O . ARG A 1 390 ? -6.310 38.653 -11.523 1.00 30.91 390 ARG A O 1
ATOM 2950 N N . ARG A 1 391 ? -7.066 39.730 -13.372 1.00 31.38 391 ARG A N 1
ATOM 2951 C CA . ARG A 1 391 ? -5.908 39.716 -14.264 1.00 31.38 391 ARG A CA 1
ATOM 2952 C C . ARG A 1 391 ? -4.745 40.511 -13.667 1.00 31.38 391 ARG A C 1
ATOM 2954 O O . ARG A 1 391 ? -4.962 41.638 -13.242 1.00 31.38 391 ARG A O 1
ATOM 2961 N N . CYS A 1 392 ? -3.531 39.978 -13.785 1.00 27.89 392 CYS A N 1
ATOM 2962 C CA . CYS A 1 392 ? -2.305 40.768 -13.880 1.00 27.89 392 CYS A CA 1
ATOM 2963 C C . CYS A 1 392 ? -1.390 40.128 -14.933 1.00 27.89 392 CYS A C 1
ATOM 2965 O O . CYS A 1 392 ? -1.021 38.962 -14.831 1.00 27.89 392 CYS A O 1
ATOM 2967 N N . ALA A 1 393 ? -1.042 40.917 -15.940 1.00 33.50 393 ALA A N 1
ATOM 2968 C CA . ALA A 1 393 ? 0.068 40.738 -16.871 1.00 33.50 393 ALA A CA 1
ATOM 2969 C C . ALA A 1 393 ? 0.718 42.132 -17.038 1.00 33.50 393 ALA A C 1
ATOM 2971 O O . ALA A 1 393 ? 0.058 43.121 -16.715 1.00 33.50 393 ALA A O 1
ATOM 2972 N N . PRO A 1 394 ? 1.904 42.272 -17.649 1.00 40.44 394 PRO A N 1
ATOM 2973 C CA . PRO A 1 394 ? 3.157 41.587 -17.339 1.00 40.44 394 PRO A CA 1
ATOM 2974 C C . PRO A 1 394 ? 4.347 42.576 -17.182 1.00 40.44 394 PRO A C 1
ATOM 2976 O O . PRO A 1 394 ? 4.241 43.768 -17.437 1.00 40.44 394 PRO A O 1
ATOM 2979 N N . SER A 1 395 ? 5.509 42.001 -16.846 1.00 29.97 395 SER A N 1
ATOM 2980 C CA . SER A 1 395 ? 6.873 42.394 -17.256 1.00 29.97 395 SER A CA 1
ATOM 2981 C C . SER A 1 395 ? 7.499 43.728 -16.813 1.00 29.97 395 SER A C 1
ATOM 2983 O O . SER A 1 395 ? 7.174 44.789 -17.330 1.00 29.97 395 SER A O 1
ATOM 2985 N N . ALA A 1 396 ? 8.598 43.610 -16.058 1.00 30.61 396 ALA A N 1
ATOM 2986 C CA . ALA A 1 396 ? 9.823 44.381 -16.293 1.00 30.61 396 ALA A CA 1
ATOM 2987 C C . ALA A 1 396 ? 11.055 43.535 -15.899 1.00 30.61 396 ALA A C 1
ATOM 2989 O O . ALA A 1 396 ? 11.161 43.064 -14.768 1.00 30.61 396 ALA A O 1
ATOM 2990 N N . ARG A 1 397 ? 11.955 43.299 -16.866 1.00 35.44 397 ARG A N 1
ATOM 2991 C CA . ARG A 1 397 ? 13.312 42.739 -16.685 1.00 35.44 397 ARG A CA 1
ATOM 2992 C C . ARG A 1 397 ? 14.265 43.832 -16.165 1.00 35.44 397 ARG A C 1
ATOM 2994 O O . ARG A 1 397 ? 13.991 45.008 -16.384 1.00 35.44 397 ARG A O 1
ATOM 3001 N N . PRO A 1 398 ? 15.411 43.450 -15.576 1.00 38.47 398 PRO A N 1
ATOM 3002 C CA . PRO A 1 398 ? 16.688 43.579 -16.307 1.00 38.47 398 PRO A CA 1
ATOM 3003 C C . PRO A 1 398 ? 17.573 42.317 -16.122 1.00 38.47 398 PRO A C 1
ATOM 3005 O O . PRO A 1 398 ? 17.532 41.668 -15.083 1.00 38.47 398 PRO A O 1
ATOM 3008 N N . ALA A 1 399 ? 18.203 41.745 -17.161 1.00 32.03 399 ALA A N 1
ATOM 3009 C CA . ALA A 1 399 ? 19.555 42.077 -17.661 1.00 32.03 399 ALA A CA 1
ATOM 3010 C C . ALA A 1 399 ? 20.548 42.363 -16.515 1.00 32.03 399 ALA A C 1
ATOM 3012 O O . ALA A 1 399 ? 20.330 43.286 -15.750 1.00 32.03 399 ALA A O 1
ATOM 3013 N N . GLY A 1 400 ? 21.667 41.687 -16.284 1.00 35.19 400 GLY A N 1
ATOM 3014 C CA . GLY A 1 400 ? 22.404 40.579 -16.879 1.00 35.19 400 GLY A CA 1
ATOM 3015 C C . GLY A 1 400 ? 23.712 40.534 -16.068 1.00 35.19 400 GLY A C 1
ATOM 3016 O O . GLY A 1 400 ? 24.270 41.590 -15.782 1.00 35.19 400 GLY A O 1
ATOM 3017 N N . ALA A 1 401 ? 24.174 39.365 -15.619 1.00 35.31 401 ALA A N 1
ATOM 3018 C CA . ALA A 1 401 ? 25.462 39.256 -14.927 1.00 35.31 401 ALA A CA 1
ATOM 3019 C C . ALA A 1 401 ? 26.144 37.918 -15.243 1.00 35.31 401 ALA A C 1
ATOM 3021 O O . ALA A 1 401 ? 25.580 36.842 -15.043 1.00 35.31 401 ALA A O 1
ATOM 3022 N N . ASP A 1 402 ? 27.355 38.051 -15.776 1.00 40.38 402 ASP A N 1
ATOM 3023 C CA . ASP A 1 402 ? 28.280 37.047 -16.299 1.00 40.38 402 ASP A CA 1
ATOM 3024 C C . ASP A 1 402 ? 28.683 35.981 -15.241 1.00 40.38 402 ASP A C 1
ATOM 3026 O O . ASP A 1 402 ? 29.003 36.333 -14.100 1.00 40.38 402 ASP A O 1
ATOM 3030 N N . PRO A 1 403 ? 28.716 34.670 -15.571 1.00 43.56 403 PRO A N 1
ATOM 3031 C CA . PRO A 1 403 ? 29.059 33.601 -14.624 1.00 43.56 403 PRO A CA 1
ATOM 3032 C C . PRO A 1 403 ? 30.534 33.535 -14.183 1.00 43.56 403 PRO A C 1
ATOM 3034 O O . PRO A 1 403 ? 30.892 32.644 -13.404 1.00 43.56 403 PRO A O 1
ATOM 3037 N N . ARG A 1 404 ? 31.422 34.412 -14.667 1.00 41.03 404 ARG A N 1
ATOM 3038 C CA . ARG A 1 404 ? 32.875 34.279 -14.433 1.00 41.03 404 ARG A CA 1
ATOM 3039 C C . ARG A 1 404 ? 33.397 34.828 -13.102 1.00 41.03 404 ARG A C 1
ATOM 3041 O O . ARG A 1 404 ? 34.516 34.479 -12.726 1.00 41.03 404 ARG A O 1
ATOM 3048 N N . ASP A 1 405 ? 32.593 35.553 -12.325 1.00 45.88 405 ASP A N 1
ATOM 3049 C CA . ASP A 1 405 ? 33.093 36.231 -11.113 1.00 45.88 405 ASP A CA 1
ATOM 3050 C C . ASP A 1 405 ? 32.918 35.445 -9.795 1.00 45.88 405 ASP A C 1
ATOM 3052 O O . ASP A 1 405 ? 33.573 35.704 -8.785 1.00 45.88 405 ASP A O 1
ATOM 3056 N N . ARG A 1 406 ? 32.112 34.374 -9.783 1.00 42.03 406 ARG A N 1
ATOM 3057 C CA . ARG A 1 406 ? 31.887 33.577 -8.555 1.00 42.03 406 ARG A CA 1
ATOM 3058 C C . ARG A 1 406 ? 33.009 32.587 -8.221 1.00 42.03 406 ARG A C 1
ATOM 3060 O O . ARG A 1 406 ? 33.013 32.006 -7.138 1.00 42.03 406 ARG A O 1
ATOM 3067 N N . ARG A 1 407 ? 33.994 32.396 -9.109 1.00 41.53 407 ARG A N 1
ATOM 3068 C CA . ARG A 1 407 ? 35.102 31.439 -8.899 1.00 41.53 407 ARG A CA 1
ATOM 3069 C C . ARG A 1 407 ? 36.348 32.030 -8.226 1.00 41.53 407 ARG A C 1
ATOM 3071 O O . ARG A 1 407 ? 37.228 31.258 -7.847 1.00 41.53 407 ARG A O 1
ATOM 3078 N N . ARG A 1 408 ? 36.422 33.350 -7.999 1.00 40.31 408 ARG A N 1
ATOM 3079 C CA . ARG A 1 408 ? 37.548 33.982 -7.276 1.00 40.31 408 ARG A CA 1
ATOM 3080 C C . ARG A 1 408 ? 37.336 34.115 -5.760 1.00 40.31 408 ARG A C 1
ATOM 3082 O O . ARG A 1 408 ? 38.317 34.096 -5.024 1.00 40.31 408 ARG A O 1
ATOM 3089 N N . GLY A 1 409 ? 36.093 34.110 -5.268 1.00 39.91 409 GLY A N 1
ATOM 3090 C CA . GLY A 1 409 ? 35.792 34.224 -3.828 1.00 39.91 409 GLY A CA 1
ATOM 3091 C C . GLY A 1 409 ? 36.058 32.962 -2.989 1.00 39.91 409 GLY A C 1
ATOM 3092 O O . GLY A 1 409 ? 36.370 33.056 -1.806 1.00 39.91 409 GLY A O 1
ATOM 3093 N N . ALA A 1 410 ? 36.011 31.766 -3.587 1.00 40.50 410 ALA A N 1
ATOM 3094 C CA . ALA A 1 410 ? 36.113 30.505 -2.836 1.00 40.50 410 ALA A CA 1
ATOM 3095 C C . ALA A 1 410 ? 37.557 30.012 -2.596 1.00 40.50 410 ALA A C 1
ATOM 3097 O O . ALA A 1 410 ? 37.783 29.145 -1.751 1.00 40.50 410 ALA A O 1
ATOM 3098 N N . ARG A 1 411 ? 38.557 30.561 -3.307 1.00 40.47 411 ARG A N 1
ATOM 3099 C CA . ARG A 1 411 ? 39.978 30.180 -3.143 1.00 40.47 411 ARG A CA 1
ATOM 3100 C C . ARG A 1 411 ? 40.720 30.994 -2.072 1.00 40.47 411 ARG A C 1
ATOM 3102 O O . ARG A 1 411 ? 41.773 30.556 -1.622 1.00 40.47 411 ARG A O 1
ATOM 3109 N N . GLY A 1 412 ? 40.157 32.115 -1.611 1.00 41.94 412 GLY A N 1
ATOM 3110 C CA . GLY A 1 412 ? 40.729 32.941 -0.535 1.00 41.94 412 GLY A CA 1
ATOM 3111 C C . GLY A 1 412 ? 40.396 32.467 0.887 1.00 41.94 412 GLY A C 1
ATOM 3112 O O . GLY A 1 412 ? 41.156 32.734 1.815 1.00 41.94 412 GLY A O 1
ATOM 3113 N N . ALA A 1 413 ? 39.302 31.718 1.066 1.00 41.25 413 ALA A N 1
ATOM 3114 C CA . ALA A 1 413 ? 38.844 31.264 2.384 1.00 41.25 413 ALA A CA 1
ATOM 3115 C C . ALA A 1 413 ? 39.538 29.976 2.876 1.00 41.25 413 ALA A C 1
ATOM 3117 O O . ALA A 1 413 ? 39.594 29.729 4.075 1.00 41.25 413 ALA A O 1
ATOM 3118 N N . ARG A 1 414 ? 40.137 29.177 1.977 1.00 42.75 414 ARG A N 1
ATOM 3119 C CA . ARG A 1 414 ? 40.854 27.934 2.341 1.00 42.75 414 ARG A CA 1
ATOM 3120 C C . ARG A 1 414 ? 42.306 28.136 2.794 1.00 42.75 414 ARG A C 1
ATOM 3122 O O . ARG A 1 414 ? 42.909 27.188 3.274 1.00 42.75 414 ARG A O 1
ATOM 3129 N N . ARG A 1 415 ? 42.866 29.348 2.682 1.00 45.50 415 ARG A N 1
ATOM 3130 C CA . ARG A 1 415 ? 44.234 29.667 3.145 1.00 45.50 415 ARG A CA 1
ATOM 3131 C C . ARG A 1 415 ? 44.305 30.307 4.538 1.00 45.50 415 ARG A C 1
ATOM 3133 O O . ARG A 1 415 ? 45.405 30.528 5.023 1.00 45.50 415 ARG A O 1
ATOM 3140 N N . ARG A 1 416 ? 43.170 30.589 5.194 1.00 45.91 416 ARG A N 1
ATOM 3141 C CA . ARG A 1 416 ? 43.139 31.181 6.552 1.00 45.91 416 ARG A CA 1
ATOM 3142 C C . ARG A 1 416 ? 42.683 30.227 7.662 1.00 45.91 416 ARG A C 1
ATOM 3144 O O . ARG A 1 416 ? 42.636 30.643 8.808 1.00 45.91 416 ARG A O 1
ATOM 3151 N N . ALA A 1 417 ? 42.380 28.968 7.345 1.00 44.31 417 ALA A N 1
ATOM 3152 C CA . ALA A 1 417 ? 41.947 27.969 8.332 1.00 44.31 417 ALA A CA 1
ATOM 3153 C C . ALA A 1 417 ? 43.025 26.918 8.678 1.00 44.31 417 ALA A C 1
ATOM 3155 O O . ALA A 1 417 ? 42.761 26.023 9.464 1.00 44.31 417 ALA A O 1
ATOM 3156 N N . SER A 1 418 ? 44.234 27.020 8.113 1.00 45.22 418 SER A N 1
ATOM 3157 C CA . SER A 1 418 ? 45.372 26.122 8.390 1.00 45.22 418 SER A CA 1
ATOM 3158 C C . SER A 1 418 ? 46.485 26.790 9.211 1.00 45.22 418 SER A C 1
ATOM 3160 O O . SER A 1 418 ? 47.623 26.337 9.207 1.00 45.22 418 SER A O 1
ATOM 3162 N N . ALA A 1 419 ? 46.168 27.893 9.888 1.00 45.47 419 ALA A N 1
ATOM 3163 C CA . ALA A 1 419 ? 47.055 28.578 10.819 1.00 45.47 419 ALA A CA 1
ATOM 3164 C C . ALA A 1 419 ? 46.249 28.949 12.067 1.00 45.47 419 ALA A C 1
ATOM 3166 O O . ALA A 1 419 ? 45.918 30.112 12.255 1.00 45.47 419 ALA A O 1
ATOM 3167 N N . LEU A 1 420 ? 45.834 27.929 12.825 1.00 44.84 420 LEU A N 1
ATOM 3168 C CA . LEU A 1 420 ? 45.524 27.941 14.261 1.00 44.84 420 LEU A CA 1
ATOM 3169 C C . LEU A 1 420 ? 44.953 26.557 14.625 1.00 44.84 420 LEU A C 1
ATOM 3171 O O . LEU A 1 420 ? 43.772 26.304 14.395 1.00 44.84 420 LEU A O 1
ATOM 3175 N N . ARG A 1 421 ? 45.814 25.745 15.255 1.00 38.94 421 ARG A N 1
ATOM 3176 C CA . ARG A 1 421 ? 45.612 24.398 15.832 1.00 38.94 421 ARG A CA 1
ATOM 3177 C C . ARG A 1 421 ? 45.738 23.204 14.895 1.00 38.94 421 ARG A C 1
ATOM 3179 O O . ARG A 1 421 ? 44.967 23.105 13.921 1.00 38.94 421 ARG A O 1
#

Sequence (421 aa):
MSRVRIAALALVNWKGVFYERYLLDRHVTALEGANGAGKTTVMIAAYVVLLPDMTKLRFTNLGETAAIGGDRGIWGRLGEPGRPSYAVLDLELADGERLIAGVRLIRASEPTVEPTAFVISGLAHEVRLSDILLARRLDGDHVPELDELTAAVTRAGGALEVFRTIKDYFAVLFDRGVTPMRLAGDDERSKLNEMLRTSMTGGISRALTSELRGFLLKQEAGLGEALSRMRANLEACRRTRAEVAESRQLEREITAIYEAGAEMFAAAVHAARLAAGEAEQRVAAAQPALDRALAPGAGHRRARSQDRRARGDVPDRRARSRARNAGAVGARVAGAPGGGRRRAPGRTAGPRRRARGLRPRSAWPGAPAAGPRRAGPARAWPPPARAPARRCAPSARPAGADPRDRRRGARGARRRASALR